Protein 4CL3 (pdb70)

Sequence (618 aa):
MRKKISIIGAGFVGSTTAHWWLAAKEELGDIVLLDIIVEEGVPQGKKALDLYEASPIEEGFDVRVTGTNNYADTANSDVIVVTSGAPRKPGMSREDLIIKVNADITRACCISQAAPLSPNAVIIMVNNPLLDAMTYLAAEVSGFPKERVIGQAGVLDAARYRTFIAMEAGVSVEDVQAMLMGGHGDEMVPLPRFSTISGIPVSEFIAPDRLAQIVERTRKGGGEIVNLLKTGSSAYYAPAAATAQMVEAVLKDKKRVMPVAAYLTGQYGLNDIYFGVPVILGAGGVEKILELPLNEEEMALLNASAKAVRATLDTLKSLMMRKKISIIGAGFVGSTTAHWLAAKELGDIVLLDIIVEGVPQGKALDLYEASPIEGFDVVRVTGTNNYADTANSDVIVVTSGAPRKPGMSREDLIKVNADITRACCISQAAPLSPNAVIIMVVNNPLDAMTYLAAEVSGFPKERVIGQAGVLDAARYRTFIIAMMEAGVSVEDVQQAMLMGGHGDEMVPLPRFSTISGIPVSEFIAPDRLAQIVERTRKGGGEIVNLLKTGSSAYYAPAAATAQMVEAVLKDKKRVMPVAAYLTGQYGLNDIYFGVPVILGAGGVEKILEELPLNEEEMALLNASAKAVRATLDTLKSL

Secondary structure (DSSP, 8-state):
---EEEEE--SHHHHHHHHHHHHTT-SEEEEE-SSSSHHHHHHHHHHHTHHHHT----EEEES-GGGGTT-SEEEE-----S--SS-HHHHHHHHHHHHHHHHHHHGGG-TTPEEEE--SSHHHHHHHHHHHH---GGGEEE--HHHHHHHHHHHHHHHHT--GGGEEE--EE-SGGGEE--GGGEEETTEEGGGTS-HHHHHHHHHHHHTHHHHHHHHHSSS---HHHHHHHHHHHHHHHTT--EEEEEEEEEESGGG-EEEEEEEEEEEETTEEEEE------HHHHHHHHHHHHHHHHHHHHHHT-/---EEEEE--SHHHHHHHHHHHHTT--EEEEE-SSSSHHHHHHHHHHHTHHHHT----EEEES-GGGGTT-SEEEE-------TT--HHHHHHHHHHHHHHHHHHHGGG-TTPEEEE-SSSHHHHHHHHHHHH---GGGEEE--HHHHHHHHHHHHHHHHT--GGGEEE--EE-SGGGEE--GGGEEETTEEGGGTS-HHHHHHHHHHHHTHHHHHHHHHSSS---HHHHHHHHHHHHHHHTT--EEEEEEEEEESGGG-EEEEEEEEEEEETTEEEEE------HHHHHHHHHHHHHHHHHHHHHHH-

Radius of gyration: 26.84 Å; Cα contacts (8 Å, |Δi|>4): 1350; chains: 2; bounding box: 63×77×60 Å

CATH classification: 3.40.50.720 (+1 more: 3.90.110.10)

Structure (mmCIF, N/CA/C/O backbone):
data_4CL3
#
_entry.id   4CL3
#
_cell.length_a   106.226
_cell.length_b   106.226
_cell.length_c   102.566
_cell.angle_alpha   90.00
_cell.angle_beta   90.00
_cell.angle_gamma   120.00
#
_symmetry.space_group_name_H-M   'P 31 2 1'
#
loop_
_entity.id
_entity.type
_entity.pdbx_description
1 polymer 'MALATE DEHYDROGENASE'
2 non-polymer 'CADMIUM ION'
3 non-polymer 'CHLORIDE ION'
4 non-polymer 'ACETATE ION'
5 non-polymer DI(HYDROXYETHYL)ETHER
6 water water
#
loop_
_atom_site.group_PDB
_atom_site.id
_atom_site.type_symbol
_atom_site.label_atom_id
_atom_site.label_alt_id
_atom_site.label_comp_id
_atom_site.label_asym_id
_atom_site.label_entity_id
_atom_site.label_seq_id
_atom_site.pdbx_PDB_ins_code
_atom_site.Cartn_x
_atom_site.Cartn_y
_atom_site.Cartn_z
_atom_site.occupancy
_atom_site.B_iso_or_equiv
_atom_site.auth_seq_id
_atom_site.auth_comp_id
_atom_site.auth_asym_id
_atom_site.auth_atom_id
_atom_site.pdbx_PDB_model_num
ATOM 1 N N . MET A 1 1 ? -30.399 40.834 -5.613 1.00 51.81 1 MET A N 1
ATOM 2 C CA . MET A 1 1 ? -30.777 40.055 -4.442 1.00 49.98 1 MET A CA 1
ATOM 3 C C . MET A 1 1 ? -29.728 40.133 -3.336 1.00 30.40 1 MET A C 1
ATOM 4 O O . MET A 1 1 ? -28.935 41.069 -3.303 1.00 40.28 1 MET A O 1
ATOM 9 N N . ARG A 1 2 ? -29.735 39.159 -2.425 1.00 28.11 2 ARG A N 1
ATOM 10 C CA . ARG A 1 2 ? -28.819 39.194 -1.286 1.00 19.47 2 ARG A CA 1
ATOM 11 C C . ARG A 1 2 ? -27.370 39.009 -1.729 1.00 22.07 2 ARG A C 1
ATOM 12 O O . ARG A 1 2 ? -27.088 38.358 -2.734 1.00 22.81 2 ARG A O 1
ATOM 20 N N . LYS A 1 3 ? -26.445 39.595 -0.975 1.00 19.03 3 LYS A N 1
ATOM 21 C CA . LYS A 1 3 ? -25.031 39.330 -1.173 1.00 18.17 3 LYS A CA 1
ATOM 22 C C . LYS A 1 3 ? -24.770 37.846 -0.980 1.00 18.80 3 LYS A C 1
ATOM 23 O O . LYS A 1 3 ? -25.495 37.178 -0.256 1.00 18.65 3 LYS A O 1
ATOM 29 N N . LYS A 1 4 ? -23.734 37.338 -1.637 1.00 22.88 4 LYS A N 1
ATOM 30 C CA . LYS A 1 4 ? -23.350 35.937 -1.503 1.00 17.99 4 LYS A CA 1
ATOM 31 C C . LYS A 1 4 ? -21.851 35.816 -1.190 1.00 19.49 4 LYS A C 1
ATOM 32 O O . LYS A 1 4 ? -20.997 36.388 -1.879 1.00 17.43 4 LYS A O 1
ATOM 38 N N . ILE A 1 5 ? -21.541 35.063 -0.139 1.00 17.84 5 ILE A N 1
ATOM 39 C CA . ILE A 1 5 ? -20.163 34.811 0.259 1.00 15.08 5 ILE A CA 1
ATOM 40 C C . ILE A 1 5 ? -19.883 33.319 0.314 1.00 15.05 5 ILE A C 1
ATOM 41 O O . ILE A 1 5 ? -20.589 32.565 0.998 1.00 17.19 5 ILE A O 1
ATOM 46 N N . SER A 1 6 ? -18.838 32.901 -0.396 1.00 16.11 6 SER A N 1
ATOM 47 C CA . SER A 1 6 ? -18.392 31.516 -0.359 1.00 16.71 6 SER A CA 1
ATOM 48 C C . SER A 1 6 ? -17.111 31.432 0.456 1.00 15.98 6 SER A C 1
ATOM 49 O O . SER A 1 6 ? -16.196 32.248 0.293 1.00 18.41 6 SER A O 1
ATOM 52 N N . ILE A 1 7 ? -17.070 30.463 1.366 1.00 16.50 7 ILE A N 1
ATOM 53 C CA . ILE A 1 7 ? -15.933 30.265 2.258 1.00 14.94 7 ILE A CA 1
ATOM 54 C C . ILE A 1 7 ? -15.421 28.862 1.990 1.00 16.99 7 ILE A C 1
ATOM 55 O O . ILE A 1 7 ? -16.142 27.886 2.199 1.00 16.55 7 ILE A O 1
ATOM 60 N N . ILE A 1 8 ? -14.188 28.775 1.484 1.00 19.15 8 ILE A N 1
ATOM 61 C CA . ILE A 1 8 ? -13.585 27.513 1.100 1.00 21.10 8 ILE A CA 1
ATOM 62 C C . ILE A 1 8 ? -12.703 27.004 2.225 1.00 20.47 8 ILE A C 1
ATOM 63 O O . ILE A 1 8 ? -11.718 27.655 2.611 1.00 21.87 8 ILE A O 1
ATOM 68 N N . GLY A 1 9 ? -13.043 25.824 2.743 1.00 18.07 9 GLY A N 1
ATOM 69 C CA . GLY A 1 9 ? -12.331 25.274 3.881 1.00 19.54 9 GLY A CA 1
ATOM 70 C C . GLY A 1 9 ? -13.191 25.415 5.116 1.00 28.73 9 GLY A C 1
ATOM 71 O O . GLY A 1 9 ? -13.314 26.508 5.684 1.00 22.53 9 GLY A O 1
ATOM 72 N N . ALA A 1 10 ? -13.801 24.307 5.530 1.00 26.78 10 ALA A N 1
ATOM 73 C CA . ALA A 1 10 ? -14.753 24.343 6.627 1.00 19.12 10 ALA A CA 1
ATOM 74 C C . ALA A 1 10 ? -14.128 23.995 7.975 1.00 22.73 10 ALA A C 1
ATOM 75 O O . ALA A 1 10 ? -14.760 23.373 8.818 1.00 28.88 10 ALA A O 1
ATOM 77 N N . GLY A 1 11 ? -12.884 24.411 8.182 1.00 18.78 11 GLY A N 1
ATOM 78 C CA . GLY A 1 11 ? -12.235 24.231 9.470 1.00 19.17 11 GLY A CA 1
ATOM 79 C C . GLY A 1 11 ? -12.656 25.323 10.441 1.00 20.38 11 GLY A C 1
ATOM 80 O O . GLY A 1 11 ? -13.641 26.022 10.210 1.00 21.76 11 GLY A O 1
ATOM 81 N N . PHE A 1 12 ? -11.899 25.474 11.523 1.00 22.64 12 PHE A N 1
ATOM 82 C CA . PHE A 1 12 ? -12.231 26.406 12.596 1.00 21.62 12 PHE A CA 1
ATOM 83 C C . PHE A 1 12 ? -12.330 27.839 12.066 1.00 19.21 12 PHE A C 1
ATOM 84 O O . PHE A 1 12 ? -13.244 28.570 12.415 1.00 20.44 12 PHE A O 1
ATOM 92 N N . VAL A 1 13 ? -11.388 28.229 11.210 1.00 20.51 13 VAL A N 1
ATOM 93 C CA . VAL A 1 13 ? -11.370 29.595 10.703 1.00 16.49 13 VAL A CA 1
ATOM 94 C C . VAL A 1 13 ? -12.533 29.854 9.755 1.00 19.95 13 VAL A C 1
ATOM 95 O O . VAL A 1 13 ? -13.275 30.820 9.932 1.00 15.85 13 VAL A O 1
ATOM 99 N N . GLY A 1 14 ? -12.727 28.959 8.790 1.00 19.89 14 GLY A N 1
ATOM 100 C CA . GLY A 1 14 ? -13.822 29.095 7.850 1.00 19.09 14 GLY A CA 1
ATOM 101 C C . GLY A 1 14 ? -15.182 29.110 8.531 1.00 21.75 14 GLY A C 1
ATOM 102 O O . GLY A 1 14 ? -16.003 29.986 8.262 1.00 21.51 14 GLY A O 1
ATOM 103 N N . SER A 1 15 ? -15.414 28.158 9.431 1.00 22.65 15 SER A N 1
ATOM 104 C CA . SER A 1 15 ? -16.713 28.052 10.096 1.00 20.05 15 SER A CA 1
ATOM 105 C C . SER A 1 15 ? -16.979 29.263 10.999 1.00 19.58 15 SER A C 1
ATOM 106 O O . SER A 1 15 ? -18.089 29.790 11.027 1.00 19.85 15 SER A O 1
ATOM 109 N N . THR A 1 16 ? -15.950 29.714 11.701 1.00 17.75 16 THR A N 1
ATOM 110 C CA . THR A 1 16 ? -16.090 30.871 12.589 1.00 19.78 16 THR A CA 1
ATOM 111 C C . THR A 1 16 ? -16.315 32.161 11.785 1.00 16.32 16 THR A C 1
ATOM 112 O O . THR A 1 16 ? -17.070 33.028 12.199 1.00 18.86 16 THR A O 1
ATOM 116 N N . THR A 1 17 ? -15.665 32.282 10.624 1.00 18.32 17 THR A N 1
ATOM 117 C CA . THR A 1 17 ? -15.924 33.413 9.741 1.00 17.35 17 THR A CA 1
ATOM 118 C C . THR A 1 17 ? -17.387 33.411 9.274 1.00 20.38 17 THR A C 1
ATOM 119 O O . THR A 1 17 ? -18.034 34.439 9.235 1.00 20.07 17 THR A O 1
ATOM 123 N N . ALA A 1 18 ? -17.891 32.238 8.904 1.00 16.24 18 ALA A N 1
ATOM 124 C CA . ALA A 1 18 ? -19.288 32.095 8.497 1.00 21.98 18 ALA A CA 1
ATOM 125 C C . ALA A 1 18 ? -20.226 32.564 9.591 1.00 25.14 18 ALA A C 1
ATOM 126 O O . ALA A 1 18 ? -21.210 33.280 9.327 1.00 23.35 18 ALA A O 1
ATOM 128 N N . HIS A 1 19 ? -19.905 32.177 10.822 1.00 28.49 19 HIS A N 1
ATOM 129 C CA . HIS A 1 19 ? -20.715 32.576 11.956 1.00 23.08 19 HIS A CA 1
ATOM 130 C C . HIS A 1 19 ? -20.800 34.085 12.000 1.00 29.81 19 HIS A C 1
ATOM 131 O O . HIS A 1 19 ? -21.885 34.654 12.154 1.00 26.79 19 HIS A O 1
ATOM 138 N N A TRP A 1 20 ? -19.663 34.757 11.854 0.75 27.24 20 TRP A N 1
ATOM 139 N N B TRP A 1 20 ? -19.652 34.731 11.832 0.25 26.36 20 TRP A N 1
ATOM 140 C CA A TRP A 1 20 ? -19.665 36.222 11.921 0.75 22.66 20 TRP A CA 1
ATOM 141 C CA B TRP A 1 20 ? -19.628 36.180 11.867 0.25 27.48 20 TRP A CA 1
ATOM 142 C C A TRP A 1 20 ? -20.461 36.931 10.845 0.75 30.34 20 TRP A C 1
ATOM 143 C C B TRP A 1 20 ? -20.554 36.810 10.855 0.25 26.43 20 TRP A C 1
ATOM 144 O O A TRP A 1 20 ? -21.180 37.890 11.134 0.75 26.76 20 TRP A O 1
ATOM 145 O O B TRP A 1 20 ? -21.474 37.555 11.194 0.25 36.56 20 TRP A O 1
ATOM 166 N N . LEU A 1 21 ? -20.289 36.495 9.602 1.00 19.10 21 LEU A N 1
ATOM 167 C CA . LEU A 1 21 ? -21.031 37.034 8.496 1.00 19.04 21 LEU A CA 1
ATOM 168 C C . LEU A 1 21 ? -22.528 36.807 8.665 1.00 24.78 21 LEU A C 1
ATOM 169 O O . LEU A 1 21 ? -23.334 37.712 8.437 1.00 22.63 21 LEU A O 1
ATOM 174 N N . ALA A 1 22 ? -22.909 35.602 9.083 1.00 27.12 22 ALA A N 1
ATOM 175 C CA . ALA A 1 22 ? -24.333 35.311 9.233 1.00 24.60 22 ALA A CA 1
ATOM 176 C C . ALA A 1 22 ? -24.991 36.114 10.348 1.00 24.29 22 ALA A C 1
ATOM 177 O O . ALA A 1 22 ? -26.072 36.655 10.149 1.00 23.18 22 ALA A O 1
ATOM 179 N N . ALA A 1 23 ? -24.339 36.187 11.509 1.00 24.79 23 ALA A N 1
ATOM 180 C CA . ALA A 1 23 ? -24.880 36.906 12.653 1.00 23.78 23 ALA A CA 1
ATOM 181 C C . ALA A 1 23 ? -25.186 38.341 12.256 1.00 37.86 23 ALA A C 1
ATOM 182 O O . ALA A 1 23 ? -26.216 38.897 12.634 1.00 33.19 23 ALA A O 1
ATOM 184 N N . LYS A 1 24 ? -24.293 38.921 11.466 1.00 19.96 24 LYS A N 1
ATOM 185 C CA . LYS A 1 24 ? -24.475 40.273 10.970 1.00 22.92 24 LYS A CA 1
ATOM 186 C C . LYS A 1 24 ? -25.381 40.380 9.742 1.00 22.75 24 LYS A C 1
ATOM 187 O O . LYS A 1 24 ? -25.601 41.480 9.243 1.00 21.38 24 LYS A O 1
ATOM 193 N N . GLU A 1 25 ? -25.916 39.245 9.282 1.00 21.33 25 GLU A N 1
ATOM 194 C CA A GLU A 1 25 ? -26.827 39.200 8.139 0.50 19.83 25 GLU A CA 1
ATOM 195 C CA B GLU A 1 25 ? -26.830 39.227 8.140 0.50 19.64 25 GLU A CA 1
ATOM 196 C C . GLU A 1 25 ? -26.209 39.828 6.884 1.00 21.10 25 GLU A C 1
ATOM 197 O O . GLU A 1 25 ? -26.895 40.473 6.092 1.00 22.73 25 GLU A O 1
ATOM 208 N N . LEU A 1 26 ? -24.906 39.609 6.707 1.00 16.37 26 LEU A N 1
ATOM 209 C CA . LEU A 1 26 ? -24.151 40.222 5.617 1.00 15.72 26 LEU A CA 1
ATOM 210 C C . LEU A 1 26 ? -24.414 39.609 4.239 1.00 20.00 26 LEU A C 1
ATOM 211 O O . LEU A 1 26 ? -24.183 40.252 3.218 1.00 19.17 26 LEU A O 1
ATOM 216 N N . GLY A 1 27 ? -24.893 38.371 4.205 1.00 19.71 27 GLY A N 1
ATOM 217 C CA . GLY A 1 27 ? -25.302 37.780 2.941 1.00 18.27 27 GLY A CA 1
ATOM 218 C C . GLY A 1 27 ? -25.528 36.291 3.099 1.00 18.38 27 GLY A C 1
ATOM 219 O O . GLY A 1 27 ? -25.316 35.747 4.178 1.00 17.65 27 GLY A O 1
ATOM 220 N N . ASP A 1 28 ? -25.970 35.642 2.027 1.00 15.69 28 ASP A N 1
ATOM 221 C CA . ASP A 1 28 ? -26.095 34.189 1.996 1.00 15.71 28 ASP A CA 1
ATOM 222 C C . ASP A 1 28 ? -24.678 33.611 2.010 1.00 16.26 28 ASP A C 1
ATOM 223 O O . ASP A 1 28 ? -23.767 34.161 1.390 1.00 18.53 28 ASP A O 1
ATOM 228 N N . ILE A 1 29 ? -24.489 32.526 2.748 1.00 16.12 29 ILE A N 1
ATOM 229 C CA . ILE A 1 29 ? -23.158 31.960 2.973 1.00 15.01 29 ILE A CA 1
ATOM 230 C C . ILE A 1 29 ? -23.068 30.528 2.464 1.00 18.27 29 ILE A C 1
ATOM 231 O O . ILE A 1 29 ? -23.929 29.705 2.788 1.00 19.07 29 ILE A O 1
ATOM 236 N N . VAL A 1 30 ? -22.048 30.242 1.644 1.00 15.33 30 VAL A N 1
ATOM 237 C CA . VAL A 1 30 ? -21.779 28.883 1.168 1.00 15.67 30 VAL A CA 1
ATOM 238 C C . VAL A 1 30 ? -20.458 28.434 1.769 1.00 18.14 30 VAL A C 1
ATOM 239 O O . VAL A 1 30 ? -19.420 29.081 1.585 1.00 20.32 30 VAL A O 1
ATOM 243 N N . LEU A 1 31 ? -20.517 27.345 2.526 1.00 20.20 31 LEU A N 1
ATOM 244 C CA . LEU A 1 31 ? -19.336 26.769 3.156 1.00 21.29 31 LEU A CA 1
ATOM 245 C C . LEU A 1 31 ? -18.962 25.496 2.404 1.00 16.18 31 LEU A C 1
ATOM 246 O O . LEU A 1 31 ? -19.717 24.523 2.397 1.00 19.06 31 LEU A O 1
ATOM 251 N N . LEU A 1 32 ? -17.799 25.510 1.770 1.00 17.15 32 LEU A N 1
ATOM 252 C CA . LEU A 1 32 ? -17.374 24.378 0.942 1.00 29.51 32 LEU A CA 1
ATOM 253 C C . LEU A 1 32 ? -16.162 23.691 1.539 1.00 21.08 32 LEU A C 1
ATOM 254 O O . LEU A 1 32 ? -15.254 24.360 2.018 1.00 21.84 32 LEU A O 1
ATOM 259 N N . ASP A 1 33 ? -16.144 22.356 1.502 1.00 18.03 33 ASP A N 1
ATOM 260 C CA . ASP A 1 33 ? -14.950 21.599 1.886 1.00 18.05 33 ASP A CA 1
ATOM 261 C C . ASP A 1 33 ? -14.904 20.319 1.063 1.00 21.26 33 ASP A C 1
ATOM 262 O O . ASP A 1 33 ? -15.936 19.883 0.532 1.00 24.39 33 ASP A O 1
ATOM 267 N N . ILE A 1 34 ? -13.735 19.724 0.943 1.00 20.96 34 ILE A N 1
ATOM 268 C CA A ILE A 1 34 ? -13.607 18.455 0.239 0.50 20.66 34 ILE A CA 1
ATOM 269 C CA B ILE A 1 34 ? -13.568 18.442 0.256 0.50 22.01 34 ILE A CA 1
ATOM 270 C C . ILE A 1 34 ? -14.219 17.292 1.012 1.00 29.81 34 ILE A C 1
ATOM 271 O O . ILE A 1 34 ? -14.727 16.352 0.403 1.00 31.54 34 ILE A O 1
ATOM 280 N N . VAL A 1 35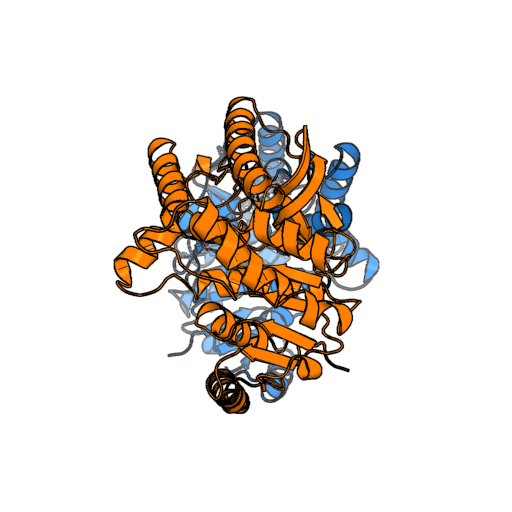 ? -14.193 17.356 2.344 1.00 24.74 35 VAL A N 1
ATOM 281 C CA . VAL A 1 35 ? -14.656 16.255 3.176 1.00 26.76 35 VAL A CA 1
ATOM 282 C C . VAL A 1 35 ? -16.172 16.284 3.204 1.00 31.51 35 VAL A C 1
ATOM 283 O O . VAL A 1 35 ? -16.772 17.318 3.508 1.00 24.32 35 VAL A O 1
ATOM 287 N N . GLU A 1 36 ? -16.786 15.165 2.838 1.00 24.26 36 GLU A N 1
ATOM 288 C CA A GLU A 1 36 ? -18.230 15.104 2.819 0.50 22.90 36 GLU A CA 1
ATOM 289 C CA B GLU A 1 36 ? -18.240 15.033 2.830 0.50 27.31 36 GLU A CA 1
ATOM 290 C C . GLU A 1 36 ? -18.742 15.151 4.261 1.00 30.96 36 GLU A C 1
ATOM 291 O O . GLU A 1 36 ? -18.090 14.659 5.186 1.00 30.34 36 GLU A O 1
ATOM 302 N N . GLY A 1 37 ? -19.893 15.787 4.452 1.00 25.81 37 GLY A N 1
ATOM 303 C CA . GLY A 1 37 ? -20.525 15.817 5.763 1.00 21.50 37 GLY A CA 1
ATOM 304 C C . GLY A 1 37 ? -20.148 16.956 6.694 1.00 24.65 37 GLY A C 1
ATOM 305 O O . GLY A 1 37 ? -21.020 17.572 7.325 1.00 22.09 37 GLY A O 1
ATOM 306 N N . VAL A 1 38 ? -18.853 17.249 6.780 1.00 23.53 38 VAL A N 1
ATOM 307 C CA . VAL A 1 38 ? -18.368 18.272 7.702 1.00 24.22 38 VAL A CA 1
ATOM 308 C C . VAL A 1 38 ? -18.922 19.688 7.419 1.00 25.54 38 VAL A C 1
ATOM 309 O O . VAL A 1 38 ? -19.468 20.328 8.325 1.00 21.10 38 VAL A O 1
ATOM 313 N N . PRO A 1 39 ? -18.796 20.190 6.171 1.00 18.19 39 PRO A N 1
ATOM 314 C CA . PRO A 1 39 ? -19.370 21.523 5.936 1.00 17.48 39 PRO A CA 1
ATOM 315 C C . PRO A 1 39 ? -20.890 21.529 6.045 1.00 17.60 39 PRO A C 1
ATOM 316 O O . PRO A 1 39 ? -21.459 22.535 6.482 1.00 20.74 39 PRO A O 1
ATOM 320 N N . GLN A 1 40 ? -21.529 20.447 5.617 1.00 19.10 40 GLN A N 1
ATOM 321 C CA . GLN A 1 40 ? -22.997 20.362 5.720 1.00 20.60 40 GLN A CA 1
ATOM 322 C C . GLN A 1 40 ? -23.413 20.449 7.201 1.00 22.18 40 GLN A C 1
ATOM 323 O O . GLN A 1 40 ? -24.391 21.117 7.552 1.00 20.39 40 GLN A O 1
ATOM 329 N N . GLY A 1 41 ? -22.649 19.775 8.051 1.00 23.75 41 GLY A N 1
ATOM 330 C CA . GLY A 1 41 ? -22.935 19.696 9.467 1.00 18.20 41 GLY A CA 1
ATOM 331 C C . GLY A 1 41 ? -22.755 21.025 10.161 1.00 21.90 41 GLY A C 1
ATOM 332 O O . GLY A 1 41 ? -23.630 21.470 10.891 1.00 19.19 41 GLY A O 1
ATOM 333 N N . LYS A 1 42 ? -21.610 21.665 9.927 1.00 19.30 42 LYS A N 1
ATOM 334 C CA A LYS A 1 42 ? -21.337 22.974 10.505 0.50 19.80 42 LYS A CA 1
ATOM 335 C CA B LYS A 1 42 ? -21.347 22.967 10.520 0.50 18.79 42 LYS A CA 1
ATOM 336 C C . LYS A 1 42 ? -22.325 24.048 10.034 1.00 17.67 42 LYS A C 1
ATOM 337 O O . LYS A 1 42 ? -22.819 24.839 10.831 1.00 19.85 42 LYS A O 1
ATOM 348 N N . ALA A 1 43 ? -22.609 24.073 8.737 1.00 19.76 43 ALA A N 1
ATOM 349 C CA . ALA A 1 43 ? -23.610 24.998 8.169 1.00 20.52 43 ALA A CA 1
ATOM 350 C C . ALA A 1 43 ? -24.993 24.826 8.786 1.00 17.54 43 ALA A C 1
ATOM 351 O O . ALA A 1 43 ? -25.673 25.812 9.086 1.00 18.42 43 ALA A O 1
ATOM 353 N N . LEU A 1 44 ? -25.427 23.580 8.977 1.00 16.47 44 LEU A N 1
ATOM 354 C CA . LEU A 1 44 ? -26.765 23.373 9.505 1.00 16.61 44 LEU A CA 1
ATOM 355 C C . LEU A 1 44 ? -26.841 23.774 10.969 1.00 16.40 44 LEU A C 1
ATOM 356 O O . LEU A 1 44 ? -27.838 24.334 11.409 1.00 16.73 44 LEU A O 1
ATOM 361 N N . ASP A 1 45 ? -25.771 23.492 11.704 1.00 16.46 45 ASP A N 1
ATOM 362 C CA . ASP A 1 45 ? -25.671 23.854 13.113 1.00 16.86 45 ASP A CA 1
ATOM 363 C C . ASP A 1 45 ? -25.806 25.384 13.210 1.00 19.28 45 ASP A C 1
ATOM 364 O O . ASP A 1 45 ? -26.664 25.900 13.952 1.00 15.85 45 ASP A O 1
ATOM 369 N N . LEU A 1 46 ? -24.995 26.101 12.423 1.00 15.66 46 LEU A N 1
ATOM 370 C CA . LEU A 1 46 ? -25.044 27.567 12.415 1.00 15.32 46 LEU A CA 1
ATOM 371 C C . LEU A 1 46 ? -26.432 28.085 12.036 1.00 16.47 46 LEU A C 1
ATOM 372 O O . LEU A 1 46 ? -26.948 29.036 12.648 1.00 17.66 46 LEU A O 1
ATOM 377 N N . TYR A 1 47 ? -27.040 27.455 11.034 1.00 17.44 47 TYR A N 1
ATOM 378 C CA . TYR A 1 47 ? -28.355 27.866 10.556 1.00 20.62 47 TYR A CA 1
ATOM 379 C C . TYR A 1 47 ? -29.408 27.708 11.653 1.00 15.53 47 TYR A C 1
ATOM 380 O O . TYR A 1 47 ? -30.304 28.544 11.802 1.00 16.60 47 TYR A O 1
ATOM 389 N N . GLU A 1 48 ? -29.274 26.645 12.442 1.00 16.66 48 GLU A N 1
ATOM 390 C CA . GLU A 1 48 ? -30.250 26.356 13.495 1.00 15.92 48 GLU A CA 1
ATOM 391 C C . GLU A 1 48 ? -30.181 27.332 14.658 1.00 15.76 48 GLU A C 1
ATOM 392 O O . GLU A 1 48 ? -31.096 27.398 15.474 1.00 16.25 48 GLU A O 1
ATOM 398 N N . ALA A 1 49 ? -29.105 28.110 14.722 1.00 15.56 49 ALA A N 1
ATOM 399 C CA . ALA A 1 49 ? -28.985 29.185 15.684 1.00 17.83 49 ALA A CA 1
ATOM 400 C C . ALA A 1 49 ? -29.761 30.440 15.248 1.00 19.57 49 ALA A C 1
ATOM 401 O O . ALA A 1 49 ? -29.932 31.370 16.030 1.00 17.99 49 ALA A O 1
ATOM 403 N N . SER A 1 50 ? -30.186 30.487 13.987 1.00 18.70 50 SER A N 1
ATOM 404 C CA . SER A 1 50 ? -30.757 31.727 13.448 1.00 15.32 50 SER A CA 1
ATOM 405 C C . SER A 1 50 ? -32.010 32.308 14.140 1.00 15.53 50 SER A C 1
ATOM 406 O O . SER A 1 50 ? -32.143 33.535 14.232 1.00 19.65 50 SER A O 1
ATOM 409 N N . PRO A 1 51 ? -32.923 31.457 14.635 1.00 16.59 51 PRO A N 1
ATOM 410 C CA . PRO A 1 51 ? -34.096 32.060 15.293 1.00 15.91 51 PRO A CA 1
ATOM 411 C C . PRO A 1 51 ? -33.728 32.649 16.649 1.00 22.85 51 PRO A C 1
ATOM 412 O O . PRO A 1 51 ? -34.421 33.536 17.146 1.00 24.74 51 PRO A O 1
ATOM 416 N N . ILE A 1 52 ? -32.635 32.174 17.240 1.00 19.61 52 ILE A N 1
ATOM 417 C CA . ILE A 1 52 ? -32.154 32.765 18.495 1.00 23.55 52 ILE A CA 1
ATOM 418 C C . ILE A 1 52 ? -31.430 34.091 18.226 1.00 16.14 52 ILE A C 1
ATOM 419 O O . ILE A 1 52 ? -31.610 35.112 18.937 1.00 17.02 52 ILE A O 1
ATOM 424 N N . GLU A 1 53 ? -30.609 34.093 17.190 1.00 16.79 53 GLU A N 1
ATOM 425 C CA A GLU A 1 53 ? -29.748 35.236 16.897 0.25 18.89 53 GLU A CA 1
ATOM 426 C CA B GLU A 1 53 ? -29.768 35.246 16.936 0.75 18.64 53 GLU A CA 1
ATOM 427 C C . GLU A 1 53 ? -30.416 36.285 16.031 1.00 27.12 53 GLU A C 1
ATOM 428 O O . GLU A 1 53 ? -29.932 37.419 15.924 1.00 24.22 53 GLU A O 1
ATOM 439 N N . GLY A 1 54 ? -31.513 35.899 15.397 1.00 17.40 54 GLY A N 1
ATOM 440 C CA . GLY A 1 54 ? -32.316 36.842 14.640 1.00 22.82 54 GLY A CA 1
ATOM 441 C C . GLY A 1 54 ? -31.825 37.192 13.252 1.00 22.46 54 GLY A C 1
ATOM 442 O O . GLY A 1 54 ? -32.124 38.276 12.742 1.00 28.34 54 GLY A O 1
ATOM 443 N N . PHE A 1 55 ? -31.095 36.293 12.615 1.00 18.44 55 PHE A N 1
ATOM 444 C CA . PHE A 1 55 ? -30.631 36.581 11.253 1.00 16.79 55 PHE A CA 1
ATOM 445 C C . PHE A 1 55 ? -31.349 35.764 10.167 1.00 17.75 55 PHE A C 1
ATOM 446 O O . PHE A 1 55 ? -31.590 34.567 10.331 1.00 18.03 55 PHE A O 1
ATOM 454 N N . ASP A 1 56 ? -31.650 36.417 9.046 1.00 16.08 56 ASP A N 1
ATOM 455 C CA . ASP A 1 56 ? -32.243 35.765 7.866 1.00 16.11 56 ASP A CA 1
ATOM 456 C C . ASP A 1 56 ? -31.269 35.751 6.676 1.00 20.91 56 ASP A C 1
ATOM 457 O O . ASP A 1 56 ? -31.291 36.646 5.823 1.00 21.72 56 ASP A O 1
ATOM 462 N N . VAL A 1 57 ? -30.396 34.756 6.645 1.00 19.03 57 VAL A N 1
ATOM 463 C CA . VAL A 1 57 ? -29.590 34.470 5.458 1.00 20.88 57 VAL A CA 1
ATOM 464 C C . VAL A 1 57 ? -29.539 32.964 5.298 1.00 26.22 57 VAL A C 1
ATOM 465 O O . VAL A 1 57 ? -29.692 32.229 6.277 1.00 27.13 57 VAL A O 1
ATOM 469 N N . ARG A 1 58 ? -29.343 32.507 4.066 1.00 22.77 58 ARG A N 1
ATOM 470 C CA . ARG A 1 58 ? -29.164 31.080 3.797 1.00 23.00 58 ARG A CA 1
ATOM 471 C C . ARG A 1 58 ? -27.742 30.688 4.199 1.00 16.64 58 ARG A C 1
ATOM 472 O O . ARG A 1 58 ? -26.816 31.468 4.007 1.00 21.03 58 ARG A O 1
ATOM 480 N N . VAL A 1 59 ? -27.578 29.510 4.794 1.00 19.17 59 VAL A N 1
ATOM 481 C CA . VAL A 1 59 ? -26.243 29.014 5.185 1.00 17.33 59 VAL A CA 1
ATOM 482 C C . VAL A 1 59 ? -26.125 27.583 4.671 1.00 27.18 59 VAL A C 1
ATOM 483 O O . VAL A 1 59 ? -26.703 26.657 5.250 1.00 30.83 59 VAL A O 1
ATOM 487 N N . THR A 1 60 ? -25.425 27.426 3.550 1.00 25.52 60 THR A N 1
ATOM 488 C CA . THR A 1 60 ? -25.381 26.164 2.818 1.00 20.05 60 THR A CA 1
ATOM 489 C C . THR A 1 60 ? -24.011 25.518 2.980 1.00 19.79 60 THR A C 1
ATOM 490 O O . THR A 1 60 ? -22.988 26.178 2.796 1.00 23.36 60 THR A O 1
ATOM 494 N N . GLY A 1 61 ? -23.991 24.235 3.323 1.00 20.97 61 GLY A N 1
ATOM 495 C CA . GLY A 1 61 ? -22.744 23.476 3.309 1.00 22.19 61 GLY A CA 1
ATOM 496 C C . GLY A 1 61 ? -22.682 22.600 2.077 1.00 18.04 61 GLY A C 1
ATOM 497 O O . GLY A 1 61 ? -23.701 22.025 1.666 1.00 20.78 61 GLY A O 1
ATOM 498 N N . THR A 1 62 ? -21.495 22.477 1.480 1.00 18.65 62 THR A N 1
ATOM 499 C CA . THR A 1 62 ? -21.398 21.785 0.203 1.00 18.51 62 THR A CA 1
ATOM 500 C C . THR A 1 62 ? -20.020 21.200 -0.095 1.00 18.77 62 THR A C 1
ATOM 501 O O . THR A 1 62 ? -19.007 21.663 0.420 1.00 19.32 62 THR A O 1
ATOM 505 N N . ASN A 1 63 ? -20.008 20.192 -0.967 1.00 19.63 63 ASN A N 1
ATOM 506 C CA . ASN A 1 63 ? -18.777 19.669 -1.544 1.00 23.63 63 ASN A CA 1
ATOM 507 C C . ASN A 1 63 ? -18.663 20.049 -3.018 1.00 24.01 63 ASN A C 1
ATOM 508 O O . ASN A 1 63 ? -17.722 19.644 -3.695 1.00 25.05 63 ASN A O 1
ATOM 513 N N . ASN A 1 64 ? -19.635 20.805 -3.521 1.00 21.63 64 ASN A N 1
ATOM 514 C CA . ASN A 1 64 ? -19.718 21.060 -4.961 1.00 25.78 64 ASN A CA 1
ATOM 515 C C . ASN A 1 64 ? -19.446 22.537 -5.257 1.00 23.21 64 ASN A C 1
ATOM 516 O O . ASN A 1 64 ? -20.200 23.414 -4.831 1.00 20.80 64 ASN A O 1
ATOM 521 N N . TYR A 1 65 ? -18.390 22.805 -6.017 1.00 22.24 65 TYR A N 1
ATOM 522 C CA . TYR A 1 65 ? -18.059 24.183 -6.393 1.00 23.42 65 TYR A CA 1
ATOM 523 C C . TYR A 1 65 ? -19.178 24.916 -7.124 1.00 22.00 65 TYR A C 1
ATOM 524 O O . TYR A 1 65 ? -19.240 26.137 -7.078 1.00 20.35 65 TYR A O 1
ATOM 533 N N . ALA A 1 66 ? -20.064 24.168 -7.781 1.00 20.42 66 ALA A N 1
ATOM 534 C CA . ALA A 1 66 ? -21.199 24.760 -8.484 1.00 22.59 66 ALA A CA 1
ATOM 535 C C . ALA A 1 66 ? -22.076 25.605 -7.547 1.00 20.68 66 ALA A C 1
ATOM 536 O O . ALA A 1 66 ? -22.679 26.604 -7.964 1.00 20.18 66 ALA A O 1
ATOM 538 N N . ASP A 1 67 ? -22.107 25.237 -6.271 1.00 20.78 67 ASP A N 1
ATOM 539 C CA . ASP A 1 67 ? -22.912 25.974 -5.296 1.00 20.00 67 ASP A CA 1
ATOM 540 C C . ASP A 1 67 ? -22.322 27.354 -4.938 1.00 25.34 67 ASP A C 1
ATOM 541 O O . ASP A 1 67 ? -23.005 28.185 -4.321 1.00 26.29 67 ASP A O 1
ATOM 546 N N . THR A 1 68 ? -21.071 27.595 -5.336 1.00 18.67 68 THR A N 1
ATOM 547 C CA . THR A 1 68 ? -20.398 28.864 -5.040 1.00 17.46 68 THR A CA 1
ATOM 548 C C . THR A 1 68 ? -20.592 29.903 -6.155 1.00 21.72 68 THR A C 1
ATOM 549 O O . THR A 1 68 ? -20.059 31.018 -6.070 1.00 18.13 68 THR A O 1
ATOM 553 N N . ALA A 1 69 ? -21.332 29.551 -7.207 1.00 20.53 69 ALA A N 1
ATOM 554 C CA . ALA A 1 69 ? -21.393 30.421 -8.388 1.00 21.30 69 ALA A CA 1
ATOM 555 C C . ALA A 1 69 ? -21.901 31.831 -8.068 1.00 21.66 69 ALA A C 1
ATOM 556 O O . ALA A 1 69 ? -22.781 31.999 -7.227 1.00 20.32 69 ALA A O 1
ATOM 558 N N . ASN A 1 70 ? -21.348 32.828 -8.756 1.00 21.57 70 ASN A N 1
ATOM 559 C CA . ASN A 1 70 ? -21.802 34.214 -8.628 1.00 21.76 70 ASN A CA 1
ATOM 560 C C . ASN A 1 70 ? -21.698 34.768 -7.211 1.00 18.08 70 ASN A C 1
ATOM 561 O O . ASN A 1 70 ? -22.586 35.478 -6.759 1.00 20.51 70 ASN A O 1
ATOM 566 N N . SER A 1 71 ? -20.630 34.424 -6.507 1.00 22.91 71 SER A N 1
ATOM 567 C CA . SER A 1 71 ? -20.394 34.986 -5.184 1.00 19.25 71 SER A CA 1
ATOM 568 C C . SER A 1 71 ? -19.797 36.391 -5.323 1.00 19.31 71 SER A C 1
ATOM 569 O O . SER A 1 71 ? -19.100 36.691 -6.302 1.00 17.79 71 SER A O 1
ATOM 572 N N . ASP A 1 72 ? -20.111 37.244 -4.347 1.00 17.85 72 ASP A N 1
ATOM 573 C CA . ASP A 1 72 ? -19.548 38.582 -4.272 1.00 16.48 72 ASP A CA 1
ATOM 574 C C . ASP A 1 72 ? -18.152 38.573 -3.649 1.00 18.83 72 ASP A C 1
ATOM 575 O O . ASP A 1 72 ? -17.310 39.411 -3.978 1.00 18.29 72 ASP A O 1
ATOM 580 N N . VAL A 1 73 ? -17.905 37.625 -2.743 1.00 17.13 73 VAL A N 1
ATOM 581 C CA . VAL A 1 73 ? -16.601 37.483 -2.095 1.00 17.57 73 VAL A CA 1
ATOM 582 C C . VAL A 1 73 ? -16.317 35.988 -1.971 1.00 18.69 73 VAL A C 1
ATOM 583 O O . VAL A 1 73 ? -17.212 35.229 -1.634 1.00 20.63 73 VAL A O 1
ATOM 587 N N . ILE A 1 74 ? -15.081 35.580 -2.251 1.00 15.20 74 ILE A N 1
ATOM 588 C CA . ILE A 1 74 ? -14.620 34.216 -1.984 1.00 18.12 74 ILE A CA 1
ATOM 589 C C . ILE A 1 74 ? -13.550 34.306 -0.903 1.00 20.20 74 ILE A C 1
ATOM 590 O O . ILE A 1 74 ? -12.572 35.019 -1.069 1.00 20.53 74 ILE A O 1
ATOM 595 N N . VAL A 1 75 ? -13.738 33.582 0.195 1.00 14.97 75 VAL A N 1
ATOM 596 C CA . VAL A 1 75 ? -12.740 33.487 1.254 1.00 17.94 75 VAL A CA 1
ATOM 597 C C . VAL A 1 75 ? -12.110 32.105 1.197 1.00 14.98 75 VAL A C 1
ATOM 598 O O . VAL A 1 75 ? -12.825 31.114 1.159 1.00 16.81 75 VAL A O 1
ATOM 602 N N . VAL A 1 76 ? -10.784 32.029 1.197 1.00 15.13 76 VAL A N 1
ATOM 603 C CA . VAL A 1 76 ? -10.107 30.732 1.155 1.00 15.49 76 VAL A CA 1
ATOM 604 C C . VAL A 1 76 ? -9.332 30.495 2.440 1.00 22.60 76 VAL A C 1
ATOM 605 O O . VAL A 1 76 ? -8.365 31.201 2.722 1.00 18.19 76 VAL A O 1
ATOM 609 N N . THR A 1 77 ? -9.733 29.483 3.211 1.00 18.23 77 THR A N 1
ATOM 610 C CA . THR A 1 77 ? -9.044 29.209 4.471 1.00 15.99 77 THR A CA 1
ATOM 611 C C . THR A 1 77 ? -8.274 27.895 4.404 1.00 22.54 77 THR A C 1
ATOM 612 O O . THR A 1 77 ? -7.482 27.589 5.292 1.00 32.78 77 THR A O 1
ATOM 616 N N . SER A 1 78 ? -8.493 27.147 3.332 1.00 23.13 78 SER A N 1
ATOM 617 C CA . SER A 1 78 ? -7.918 25.818 3.177 1.00 25.43 78 SER A CA 1
ATOM 618 C C . SER A 1 78 ? -6.390 25.891 3.144 1.00 42.55 78 SER A C 1
ATOM 619 O O . SER A 1 78 ? -5.802 26.592 2.303 1.00 35.78 78 SER A O 1
ATOM 622 N N . GLY A 1 79 ? -5.745 25.175 4.054 1.00 62.71 79 GLY A N 1
ATOM 623 C CA . GLY A 1 79 ? -4.297 25.210 4.128 1.00 61.89 79 GLY A CA 1
ATOM 624 C C . GLY A 1 79 ? -3.725 24.215 5.113 1.00 68.13 79 GLY A C 1
ATOM 625 O O . GLY A 1 79 ? -4.324 23.949 6.155 1.00 87.42 79 GLY A O 1
ATOM 626 N N . ALA A 1 80 ? -2.565 23.665 4.766 1.00 56.98 80 ALA A N 1
ATOM 627 C CA . ALA A 1 80 ? -1.836 22.727 5.616 1.00 71.13 80 ALA A CA 1
ATOM 628 C C . ALA A 1 80 ? -1.447 23.389 6.930 1.00 71.59 80 ALA A C 1
ATOM 629 O O . ALA A 1 80 ? -0.965 24.522 6.940 1.00 59.90 80 ALA A O 1
ATOM 631 N N . PRO A 1 81 ? -1.630 22.661 8.042 1.00 89.21 81 PRO A N 1
ATOM 632 C CA . PRO A 1 81 ? -1.720 23.236 9.387 1.00 92.90 81 PRO A CA 1
ATOM 633 C C . PRO A 1 81 ? -0.403 23.555 10.094 1.00 93.03 81 PRO A C 1
ATOM 634 O O . PRO A 1 81 ? 0.691 23.300 9.588 1.00 92.89 81 PRO A O 1
ATOM 638 N N . ARG A 1 82 ? -0.561 24.148 11.277 1.00 100.24 82 ARG A N 1
ATOM 639 C CA . ARG A 1 82 ? 0.430 24.191 12.368 1.00 105.25 82 ARG A CA 1
ATOM 640 C C . ARG A 1 82 ? 1.904 24.563 12.126 1.00 100.52 82 ARG A C 1
ATOM 641 O O . ARG A 1 82 ? 2.657 24.647 13.102 1.00 105.80 82 ARG A O 1
ATOM 649 N N . LYS A 1 83 ? 2.307 24.817 10.880 1.00 89.39 83 LYS A N 1
ATOM 650 C CA . LYS A 1 83 ? 3.729 24.781 10.528 1.00 91.10 83 LYS A CA 1
ATOM 651 C C . LYS A 1 83 ? 4.167 23.390 10.984 1.00 92.81 83 LYS A C 1
ATOM 652 O O . LYS A 1 83 ? 4.794 23.230 12.033 1.00 103.56 83 LYS A O 1
ATOM 658 N N . PRO A 1 84 ? 3.818 22.373 10.181 1.00 92.90 84 PRO A N 1
ATOM 659 C CA . PRO A 1 84 ? 3.584 20.980 10.591 1.00 96.01 84 PRO A CA 1
ATOM 660 C C . PRO A 1 84 ? 4.789 20.139 11.011 1.00 100.34 84 PRO A C 1
ATOM 661 O O . PRO A 1 84 ? 4.587 19.019 11.483 1.00 109.97 84 PRO A O 1
ATOM 665 N N . GLY A 1 85 ? 6.003 20.651 10.857 1.00 97.28 85 GLY A N 1
ATOM 666 C CA . GLY A 1 85 ? 7.183 19.867 11.173 1.00 98.50 85 GLY A CA 1
ATOM 667 C C . GLY A 1 85 ? 7.917 19.447 9.914 1.00 97.15 85 GLY A C 1
ATOM 668 O O . GLY A 1 85 ? 8.970 18.809 9.971 1.00 98.56 85 GLY A O 1
ATOM 669 N N . MET A 1 86 ? 7.345 19.799 8.767 1.00 101.49 86 MET A N 1
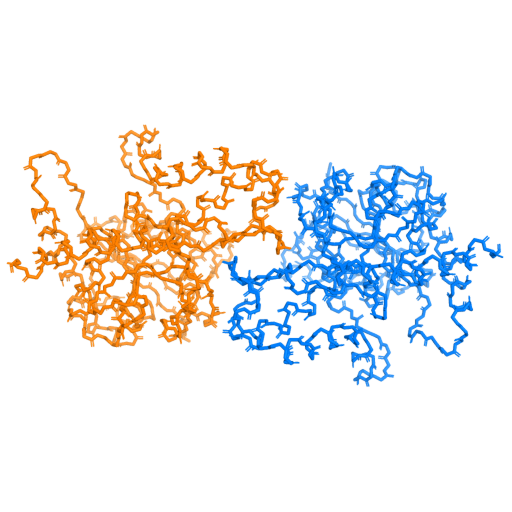ATOM 670 C CA . MET A 1 86 ? 8.012 19.610 7.488 1.00 93.50 86 MET A CA 1
ATOM 671 C C . MET A 1 86 ? 8.939 20.794 7.246 1.00 90.82 86 MET A C 1
ATOM 672 O O . MET A 1 86 ? 9.024 21.701 8.075 1.00 94.37 86 MET A O 1
ATOM 677 N N . SER A 1 87 ? 9.635 20.791 6.114 1.00 77.01 87 SER A N 1
ATOM 678 C CA . SER A 1 87 ? 10.469 21.930 5.755 1.00 72.72 87 SER A CA 1
ATOM 679 C C . SER A 1 87 ? 9.578 23.121 5.439 1.00 73.52 87 SER A C 1
ATOM 680 O O . SER A 1 87 ? 8.368 22.969 5.266 1.00 59.10 87 SER A O 1
ATOM 683 N N . ARG A 1 88 ? 10.176 24.306 5.369 1.00 78.52 88 ARG A N 1
ATOM 684 C CA . ARG A 1 88 ? 9.449 25.491 4.943 1.00 69.14 88 ARG A CA 1
ATOM 685 C C . ARG A 1 88 ? 8.951 25.228 3.530 1.00 68.25 88 ARG A C 1
ATOM 686 O O . ARG A 1 88 ? 7.800 25.510 3.203 1.00 62.89 88 ARG A O 1
ATOM 694 N N . GLU A 1 89 ? 9.822 24.650 2.710 1.00 59.39 89 GLU A N 1
ATOM 695 C CA . GLU A 1 89 ? 9.506 24.367 1.317 1.00 63.87 89 GLU A CA 1
ATOM 696 C C . GLU A 1 89 ? 8.354 23.375 1.134 1.00 67.63 89 GLU A C 1
ATOM 697 O O . GLU A 1 89 ? 7.499 23.565 0.265 1.00 54.51 89 GLU A O 1
ATOM 703 N N . ASP A 1 90 ? 8.344 22.317 1.942 1.00 55.96 90 ASP A N 1
ATOM 704 C CA . ASP A 1 90 ? 7.252 21.347 1.927 1.00 61.79 90 ASP A CA 1
ATOM 705 C C . ASP A 1 90 ? 5.910 22.026 2.164 1.00 55.59 90 ASP A C 1
ATOM 706 O O . ASP A 1 90 ? 4.918 21.706 1.510 1.00 63.85 90 ASP A O 1
ATOM 711 N N . LEU A 1 91 ? 5.888 22.955 3.113 1.00 55.56 91 LEU A N 1
ATOM 712 C CA . LEU A 1 91 ? 4.664 23.663 3.462 1.00 55.85 91 LEU A CA 1
ATOM 713 C C . LEU A 1 91 ? 4.121 24.432 2.271 1.00 53.62 91 LEU A C 1
ATOM 714 O O . LEU A 1 91 ? 2.917 24.457 2.039 1.00 53.07 91 LEU A O 1
ATOM 719 N N . ILE A 1 92 ? 5.005 25.057 1.505 1.00 52.74 92 ILE A N 1
ATOM 720 C CA A ILE A 1 92 ? 4.612 25.857 0.346 0.50 51.99 92 ILE A CA 1
ATOM 721 C CA B ILE A 1 92 ? 4.507 25.851 0.400 0.50 52.07 92 ILE A CA 1
ATOM 722 C C . ILE A 1 92 ? 4.044 24.982 -0.767 1.00 51.36 92 ILE A C 1
ATOM 723 O O . ILE A 1 92 ? 3.041 25.310 -1.398 1.00 49.67 92 ILE A O 1
ATOM 732 N N . LYS A 1 93 ? 4.725 23.865 -1.021 1.00 35.52 93 LYS A N 1
ATOM 733 C CA . LYS A 1 93 ? 4.275 22.938 -2.053 1.00 31.91 93 LYS A CA 1
ATOM 734 C C . LYS A 1 93 ? 2.861 22.413 -1.768 1.00 40.91 93 LYS A C 1
ATOM 735 O O . LYS A 1 93 ? 2.008 22.424 -2.651 1.00 35.57 93 LYS A O 1
ATOM 741 N N . VAL A 1 94 ? 2.610 21.967 -0.540 1.00 34.16 94 VAL A N 1
ATOM 742 C CA . VAL A 1 94 ? 1.305 21.391 -0.212 1.00 30.51 94 VAL A CA 1
ATOM 743 C C . VAL A 1 94 ? 0.207 22.461 -0.293 1.00 28.37 94 VAL A C 1
ATOM 744 O O . VAL A 1 94 ? -0.847 22.227 -0.880 1.00 29.82 94 VAL A O 1
ATOM 748 N N . ASN A 1 95 ? 0.481 23.634 0.257 1.00 31.14 95 ASN A N 1
ATOM 749 C CA . ASN A 1 95 ? -0.482 24.739 0.191 1.00 24.89 95 ASN A CA 1
ATOM 750 C C . ASN A 1 95 ? -0.650 25.349 -1.201 1.00 26.55 95 ASN A C 1
ATOM 751 O O . ASN A 1 95 ? -1.731 25.844 -1.525 1.00 27.16 95 ASN A O 1
ATOM 756 N N . ALA A 1 96 ? 0.391 25.284 -2.035 1.00 27.03 96 ALA A N 1
ATOM 757 C CA . ALA A 1 96 ? 0.257 25.764 -3.407 1.00 28.80 96 ALA A CA 1
ATOM 758 C C . ALA A 1 96 ? -0.705 24.883 -4.190 1.00 27.87 96 ALA A C 1
ATOM 759 O O . ALA A 1 96 ? -1.585 25.390 -4.900 1.00 28.51 96 ALA A O 1
ATOM 761 N N . ASP A 1 97 ? -0.535 23.565 -4.068 1.00 25.90 97 ASP A N 1
ATOM 762 C CA . ASP A 1 97 ? -1.453 22.640 -4.702 1.00 22.49 97 ASP A CA 1
ATOM 763 C C . ASP A 1 97 ? -2.897 22.862 -4.212 1.00 21.53 97 ASP A C 1
ATOM 764 O O . ASP A 1 97 ? -3.814 22.872 -5.019 1.00 26.12 97 ASP A O 1
ATOM 769 N N . ILE A 1 98 ? -3.090 23.044 -2.907 1.00 24.67 98 ILE A N 1
ATOM 770 C CA . ILE A 1 98 ? -4.441 23.252 -2.378 1.00 23.32 98 ILE A CA 1
ATOM 771 C C . ILE A 1 98 ? -5.036 24.544 -2.940 1.00 26.59 98 ILE A C 1
ATOM 772 O O . ILE A 1 98 ? -6.206 24.591 -3.336 1.00 24.65 98 ILE A O 1
ATOM 777 N N . THR A 1 99 ? -4.213 25.586 -2.973 1.00 21.71 99 THR A N 1
ATOM 778 C CA . THR A 1 99 ? -4.644 26.911 -3.393 1.00 28.57 99 THR A CA 1
ATOM 779 C C . THR A 1 99 ? -4.998 26.899 -4.868 1.00 24.35 99 THR A C 1
ATOM 780 O O . THR A 1 99 ? -6.045 27.413 -5.271 1.00 25.05 99 THR A O 1
ATOM 784 N N . ARG A 1 100 ? -4.148 26.265 -5.667 1.00 21.40 100 ARG A N 1
ATOM 785 C CA . ARG A 1 100 ? -4.436 26.132 -7.083 1.00 21.22 100 ARG A CA 1
ATOM 786 C C . ARG A 1 100 ? -5.750 25.377 -7.326 1.00 20.19 100 ARG A C 1
ATOM 787 O O . ARG A 1 100 ? -6.559 25.799 -8.146 1.00 29.39 100 ARG A O 1
ATOM 795 N N . ALA A 1 101 ? -5.954 24.262 -6.626 1.00 28.18 101 ALA A N 1
ATOM 796 C CA . ALA A 1 101 ? -7.190 23.496 -6.796 1.00 27.57 101 ALA A CA 1
ATOM 797 C C . ALA A 1 101 ? -8.402 24.339 -6.409 1.00 27.66 101 ALA A C 1
ATOM 798 O O . ALA A 1 101 ? -9.390 24.393 -7.148 1.00 27.15 101 ALA A O 1
ATOM 800 N N . CYS A 1 102 ? -8.314 25.032 -5.276 1.00 18.92 102 CYS A N 1
ATOM 801 C CA A CYS A 1 102 ? -9.401 25.900 -4.822 0.50 18.10 102 CYS A CA 1
ATOM 802 C CA B CYS A 1 102 ? -9.410 25.879 -4.849 0.50 18.12 102 CYS A CA 1
ATOM 803 C C . CYS A 1 102 ? -9.699 27.040 -5.803 1.00 22.86 102 CYS A C 1
ATOM 804 O O . CYS A 1 102 ? -10.841 27.267 -6.171 1.00 22.73 102 CYS A O 1
ATOM 809 N N . ILE A 1 103 ? -8.672 27.785 -6.204 1.00 23.52 103 ILE A N 1
ATOM 810 C CA . ILE A 1 103 ? -8.909 28.977 -7.017 1.00 19.40 103 ILE A CA 1
ATOM 811 C C . ILE A 1 103 ? -9.315 28.620 -8.456 1.00 30.07 103 ILE A C 1
ATOM 812 O O . ILE A 1 103 ? -10.223 29.234 -9.024 1.00 21.92 103 ILE A O 1
ATOM 817 N N . SER A 1 104 ? -8.677 27.601 -9.025 1.00 23.94 104 SER A N 1
ATOM 818 C CA . SER A 1 104 ? -8.998 27.208 -10.398 1.00 27.65 104 SER A CA 1
ATOM 819 C C . SER A 1 104 ? -10.458 26.742 -10.533 1.00 29.65 104 SER A C 1
ATOM 820 O O . SER A 1 104 ? -11.065 26.875 -11.595 1.00 27.60 104 SER A O 1
ATOM 823 N N . GLN A 1 105 ? -11.018 26.205 -9.458 1.00 21.70 105 GLN A N 1
ATOM 824 C CA . GLN A 1 105 ? -12.420 25.774 -9.480 1.00 28.24 105 GLN A CA 1
ATOM 825 C C . GLN A 1 105 ? -13.404 26.894 -9.144 1.00 23.73 105 GLN A C 1
ATOM 826 O O . GLN A 1 105 ? -14.456 26.999 -9.779 1.00 31.83 105 GLN A O 1
ATOM 832 N N . ALA A 1 106 ? -13.062 27.735 -8.174 1.00 19.29 106 ALA A N 1
ATOM 833 C CA . ALA A 1 106 ? -14.004 28.757 -7.718 1.00 19.57 106 ALA A CA 1
ATOM 834 C C . ALA A 1 106 ? -14.008 30.031 -8.566 1.00 23.59 106 ALA A C 1
ATOM 835 O O . ALA A 1 106 ? -15.080 30.583 -8.849 1.00 20.17 106 ALA A O 1
ATOM 837 N N . ALA A 1 107 ? -12.823 30.496 -8.971 1.00 23.15 107 ALA A N 1
ATOM 838 C CA . ALA A 1 107 ? -12.719 31.790 -9.649 1.00 22.00 107 ALA A CA 1
ATOM 839 C C . ALA A 1 107 ? -13.559 31.929 -10.938 1.00 24.19 107 ALA A C 1
ATOM 840 O O . ALA A 1 107 ? -14.269 32.918 -11.091 1.00 24.95 107 ALA A O 1
ATOM 842 N N . PRO A 1 108 ? -13.516 30.931 -11.847 1.00 24.39 108 PRO A N 1
ATOM 843 C CA . PRO A 1 108 ? -14.328 31.044 -13.065 1.00 29.70 108 PRO A CA 1
ATOM 844 C C . PRO A 1 108 ? -15.835 31.102 -12.807 1.00 33.56 108 PRO A C 1
ATOM 845 O O . PRO A 1 108 ? -16.589 31.516 -13.697 1.00 31.29 108 PRO A O 1
ATOM 849 N N . LEU A 1 109 ? -16.276 30.687 -11.621 1.00 21.44 109 LEU A N 1
ATOM 850 C CA . LEU A 1 109 ? -17.711 30.622 -11.348 1.00 25.19 109 LEU A CA 1
ATOM 851 C C . LEU A 1 109 ? -18.203 31.936 -10.748 1.00 22.00 109 LEU A C 1
ATOM 852 O O . LEU A 1 109 ? -19.405 32.207 -10.733 1.00 22.81 109 LEU A O 1
ATOM 857 N N . SER A 1 110 ? -17.263 32.745 -10.264 1.00 19.69 110 SER A N 1
ATOM 858 C CA . SER A 1 110 ? -17.587 34.033 -9.648 1.00 26.07 110 SER A CA 1
ATOM 859 C C . SER A 1 110 ? -16.651 35.109 -10.190 1.00 30.47 110 SER A C 1
ATOM 860 O O . SER A 1 110 ? -15.801 35.644 -9.471 1.00 21.95 110 SER A O 1
ATOM 863 N N . PRO A 1 111 ? -16.803 35.434 -11.482 1.00 27.90 111 PRO A N 1
ATOM 864 C CA . PRO A 1 111 ? -15.828 36.305 -12.140 1.00 27.91 111 PRO A CA 1
ATOM 865 C C . PRO A 1 111 ? -15.798 37.728 -11.577 1.00 34.42 111 PRO A C 1
ATOM 866 O O . PRO A 1 111 ? -14.823 38.430 -11.821 1.00 26.04 111 PRO A O 1
ATOM 870 N N . ASN A 1 112 ? -16.826 38.154 -10.850 1.00 27.43 112 ASN A N 1
ATOM 871 C CA . ASN A 1 112 ? -16.784 39.500 -10.273 1.00 20.14 112 ASN A CA 1
ATOM 872 C C . ASN A 1 112 ? -16.453 39.522 -8.791 1.00 19.41 112 ASN A C 1
ATOM 873 O O . ASN A 1 112 ? -16.555 40.552 -8.146 1.00 25.06 112 ASN A O 1
ATOM 878 N N . ALA A 1 113 ? -16.087 38.373 -8.245 1.00 20.10 113 ALA A N 1
ATOM 879 C CA . ALA A 1 113 ? -15.780 38.300 -6.817 1.00 15.56 113 ALA A CA 1
ATOM 880 C C . ALA A 1 113 ? -14.503 39.039 -6.435 1.00 19.70 113 ALA A C 1
ATOM 881 O O . ALA A 1 113 ? -13.591 39.213 -7.250 1.00 19.81 113 ALA A O 1
ATOM 883 N N . VAL A 1 114 ? -14.449 39.465 -5.176 1.00 16.63 114 VAL A N 1
ATOM 884 C CA . VAL A 1 114 ? -13.175 39.732 -4.514 1.00 17.85 114 VAL A CA 1
ATOM 885 C C . VAL A 1 114 ? -12.746 38.465 -3.766 1.00 16.86 114 VAL A C 1
ATOM 886 O O . VAL A 1 114 ? -13.522 37.901 -2.996 1.00 17.04 114 VAL A O 1
ATOM 890 N N . ILE A 1 115 ? -11.506 38.038 -3.992 1.00 14.21 115 ILE A N 1
ATOM 891 C CA . ILE A 1 115 ? -10.911 36.909 -3.299 1.00 17.91 115 ILE A CA 1
ATOM 892 C C . ILE A 1 115 ? -10.069 37.398 -2.117 1.00 17.02 115 ILE A C 1
ATOM 893 O O . ILE A 1 115 ? -9.205 38.283 -2.261 1.00 18.23 115 ILE A O 1
ATOM 898 N N . ILE A 1 116 ? -10.343 36.813 -0.957 1.00 17.80 116 ILE A N 1
ATOM 899 C CA . ILE A 1 116 ? -9.585 37.073 0.258 1.00 14.46 116 ILE A CA 1
ATOM 900 C C . ILE A 1 116 ? -8.947 35.750 0.697 1.00 16.11 116 ILE A C 1
ATOM 901 O O . ILE A 1 116 ? -9.642 34.802 1.071 1.00 15.39 116 ILE A O 1
ATOM 906 N N . MET A 1 117 ? -7.626 35.686 0.617 1.00 15.79 117 MET A N 1
ATOM 907 C CA . MET A 1 117 ? -6.883 34.506 1.057 1.00 14.70 117 MET A CA 1
ATOM 908 C C . MET A 1 117 ? -6.565 34.558 2.555 1.00 15.56 117 MET A C 1
ATOM 909 O O . MET A 1 117 ? -6.255 35.617 3.098 1.00 16.09 117 MET A O 1
ATOM 914 N N . VAL A 1 118 ? -6.670 33.405 3.219 1.00 18.16 118 VAL A N 1
ATOM 915 C CA . VAL A 1 118 ? -6.273 33.280 4.626 1.00 18.88 118 VAL A CA 1
ATOM 916 C C . VAL A 1 118 ? -5.594 31.942 4.832 1.00 22.08 118 VAL A C 1
ATOM 917 O O . VAL A 1 118 ? -5.971 31.171 5.719 1.00 31.18 118 VAL A O 1
ATOM 921 N N . ASN A 1 119 ? -4.633 31.628 3.987 1.00 16.36 119 ASN A N 1
ATOM 922 C CA . ASN A 1 119 ? -3.821 30.448 4.248 1.00 18.29 119 ASN A CA 1
ATOM 923 C C . ASN A 1 119 ? -2.355 30.847 4.279 1.00 24.56 119 ASN A C 1
ATOM 924 O O . ASN A 1 119 ? -2.038 32.027 4.288 1.00 36.08 119 ASN A O 1
ATOM 929 N N . ASN A 1 120 ? -1.477 29.866 4.347 1.00 22.49 120 ASN A N 1
ATOM 930 C CA . ASN A 1 120 ? -0.069 30.120 4.610 1.00 28.90 120 ASN A CA 1
ATOM 931 C C . ASN A 1 120 ? 0.793 29.395 3.596 1.00 28.79 120 ASN A C 1
ATOM 932 O O . ASN A 1 120 ? 0.428 28.314 3.143 1.00 32.01 120 ASN A O 1
ATOM 937 N N . PRO A 1 121 ? 1.927 30.003 3.203 1.00 26.01 121 PRO A N 1
ATOM 938 C CA . PRO A 1 121 ? 2.375 31.343 3.597 1.00 23.58 121 PRO A CA 1
ATOM 939 C C . PRO A 1 121 ? 1.536 32.385 2.874 1.00 18.61 121 PRO A C 1
ATOM 940 O O . PRO A 1 121 ? 1.357 32.311 1.658 1.00 23.26 121 PRO A O 1
ATOM 944 N N . LEU A 1 122 ? 1.048 33.351 3.642 1.00 18.82 122 LEU A N 1
ATOM 945 C CA A LEU A 1 122 ? -0.037 34.227 3.231 0.50 18.35 122 LEU A CA 1
ATOM 946 C CA B LEU A 1 122 ? -0.072 34.201 3.217 0.50 16.51 122 LEU A CA 1
ATOM 947 C C . LEU A 1 122 ? 0.206 35.050 1.976 1.00 21.82 122 LEU A C 1
ATOM 948 O O . LEU A 1 122 ? -0.582 35.034 1.042 1.00 20.23 122 LEU A O 1
ATOM 957 N N . ASP A 1 123 ? 1.300 35.802 1.963 1.00 19.77 123 ASP A N 1
ATOM 958 C CA . ASP A 1 123 ? 1.572 36.607 0.770 1.00 15.14 123 ASP A CA 1
ATOM 959 C C . ASP A 1 123 ? 1.790 35.781 -0.500 1.00 17.79 123 ASP A C 1
ATOM 960 O O . ASP A 1 123 ? 1.309 36.157 -1.573 1.00 17.17 123 ASP A O 1
ATOM 965 N N . ALA A 1 124 ? 2.511 34.660 -0.383 1.00 16.83 124 ALA A N 1
ATOM 966 C CA . ALA A 1 124 ? 2.797 33.825 -1.534 1.00 23.79 124 ALA A CA 1
ATOM 967 C C . ALA A 1 124 ? 1.528 33.195 -2.072 1.00 21.92 124 ALA A C 1
ATOM 968 O O . ALA A 1 124 ? 1.347 33.099 -3.284 1.00 18.77 124 ALA A O 1
ATOM 970 N N . MET A 1 125 ? 0.655 32.755 -1.164 1.00 20.96 125 MET A N 1
ATOM 971 C CA . MET A 1 125 ? -0.566 32.075 -1.579 1.00 30.76 125 MET A CA 1
ATOM 972 C C . MET A 1 125 ? -1.531 33.054 -2.236 1.00 21.29 125 MET A C 1
ATOM 973 O O . MET A 1 125 ? -2.306 32.672 -3.111 1.00 24.77 125 MET A O 1
ATOM 978 N N . THR A 1 126 ? -1.480 34.315 -1.813 1.00 15.49 126 THR A N 1
ATOM 979 C CA . THR A 1 126 ? -2.299 35.355 -2.417 1.00 15.12 126 THR A CA 1
ATOM 980 C C . THR A 1 126 ? -1.739 35.662 -3.809 1.00 18.47 126 THR A C 1
ATOM 981 O O . THR A 1 126 ? -2.498 35.833 -4.763 1.00 19.03 126 THR A O 1
ATOM 985 N N . TYR A 1 127 ? -0.417 35.703 -3.928 1.00 19.91 127 TYR A N 1
ATOM 986 C CA . TYR A 1 127 ? 0.205 35.849 -5.245 1.00 21.45 127 TYR A CA 1
ATOM 987 C C . TYR A 1 127 ? -0.235 34.734 -6.205 1.00 19.31 127 TYR A C 1
ATOM 988 O O . TYR A 1 127 ? -0.569 34.986 -7.368 1.00 19.85 127 TYR A O 1
ATOM 997 N N . LEU A 1 128 ? -0.229 33.502 -5.714 1.00 18.29 128 LEU A N 1
ATOM 998 C CA . LEU A 1 128 ? -0.613 32.362 -6.528 1.00 20.84 128 LEU A CA 1
ATOM 999 C C . LEU A 1 128 ? -2.086 32.452 -6.895 1.00 23.55 128 LEU A C 1
ATOM 1000 O O . LEU A 1 128 ? -2.460 32.147 -8.023 1.00 22.63 128 LEU A O 1
ATOM 1005 N N . ALA A 1 129 ? -2.906 32.902 -5.943 1.00 20.27 129 ALA A N 1
ATOM 1006 C CA . ALA A 1 129 ? -4.337 33.097 -6.193 1.00 23.06 129 ALA A CA 1
ATOM 1007 C C . ALA A 1 129 ? -4.552 34.107 -7.313 1.00 19.50 129 ALA A C 1
ATOM 1008 O O . ALA A 1 129 ? -5.396 33.904 -8.185 1.00 20.95 129 ALA A O 1
ATOM 1010 N N . ALA A 1 130 ? -3.783 35.193 -7.297 1.00 19.49 130 ALA A N 1
ATOM 1011 C CA . ALA A 1 130 ? -3.874 36.164 -8.395 1.00 21.02 130 ALA A CA 1
ATOM 1012 C C . ALA A 1 130 ? -3.520 35.512 -9.731 1.00 33.71 130 ALA A C 1
ATOM 1013 O O . ALA A 1 130 ? -4.216 35.715 -10.726 1.00 21.57 130 ALA A O 1
ATOM 1015 N N . GLU A 1 131 ? -2.444 34.727 -9.747 1.00 26.41 131 GLU A N 1
ATOM 1016 C CA . GLU A 1 131 ? -2.008 34.053 -10.966 1.00 27.33 131 GLU A CA 1
ATOM 1017 C C . GLU A 1 131 ? -3.067 33.095 -11.497 1.00 25.79 131 GLU A C 1
ATOM 1018 O O . GLU A 1 131 ? -3.365 33.074 -12.693 1.00 25.42 131 GLU A O 1
ATOM 1024 N N . VAL A 1 132 ? -3.619 32.287 -10.601 1.00 25.39 132 VAL A N 1
ATOM 1025 C CA . VAL A 1 132 ? -4.516 31.227 -11.039 1.00 24.85 132 VAL A CA 1
ATOM 1026 C C . VAL A 1 132 ? -5.856 31.807 -11.473 1.00 20.97 132 VAL A C 1
ATOM 1027 O O . VAL A 1 132 ? -6.429 31.374 -12.481 1.00 31.28 132 VAL A O 1
ATOM 1031 N N . SER A 1 133 ? -6.323 32.816 -10.749 1.00 20.03 133 SER A N 1
ATOM 1032 C CA . SER A 1 133 ? -7.615 33.426 -11.038 1.00 29.59 133 SER A CA 1
ATOM 1033 C C . SER A 1 133 ? -7.592 34.282 -12.293 1.00 25.79 133 SER A C 1
ATOM 1034 O O . SER A 1 133 ? -8.585 34.337 -13.016 1.00 23.87 133 SER A O 1
ATOM 1037 N N . GLY A 1 134 ? -6.480 34.983 -12.524 1.00 23.00 134 GLY A N 1
ATOM 1038 C CA . GLY A 1 134 ? -6.398 35.944 -13.614 1.00 20.24 134 GLY A CA 1
ATOM 1039 C C . GLY A 1 134 ? -7.154 37.244 -13.342 1.00 26.81 134 GLY A C 1
ATOM 1040 O O . GLY A 1 134 ? -7.296 38.085 -14.232 1.00 25.11 134 GLY A O 1
ATOM 1041 N N . PHE A 1 135 ? -7.640 37.405 -12.115 1.00 19.57 135 PHE A N 1
ATOM 1042 C CA . PHE A 1 135 ? -8.465 38.552 -11.731 1.00 21.07 135 PHE A CA 1
ATOM 1043 C C . PHE A 1 135 ? -7.601 39.814 -11.663 1.00 22.23 135 PHE A C 1
ATOM 1044 O O . PHE A 1 135 ? -6.393 39.718 -11.448 1.00 23.44 135 PHE A O 1
ATOM 1052 N N . PRO A 1 136 ? -8.217 41.003 -11.801 1.00 24.29 136 PRO A N 1
ATOM 1053 C CA . PRO A 1 136 ? -7.454 42.229 -11.518 1.00 18.42 136 PRO A CA 1
ATOM 1054 C C . PRO A 1 136 ? -6.873 42.183 -10.106 1.00 18.30 136 PRO A C 1
ATOM 1055 O O . PRO A 1 136 ? -7.538 41.689 -9.198 1.00 19.21 136 PRO A O 1
ATOM 1059 N N . LYS A 1 137 ? -5.644 42.671 -9.943 1.00 20.02 137 LYS A N 1
ATOM 1060 C CA . LYS A 1 137 ? -4.912 42.506 -8.685 1.00 16.91 137 LYS A CA 1
ATOM 1061 C C . LYS A 1 137 ? -5.639 43.118 -7.498 1.00 16.02 137 LYS A C 1
ATOM 1062 O O . LYS A 1 137 ? -5.545 42.619 -6.377 1.00 17.00 137 LYS A O 1
ATOM 1068 N N . GLU A 1 138 ? -6.384 44.190 -7.750 1.00 19.85 138 GLU A N 1
ATOM 1069 C CA . GLU A 1 138 ? -7.153 44.862 -6.709 1.00 20.07 138 GLU A CA 1
ATOM 1070 C C . GLU A 1 138 ? -8.198 43.950 -6.092 1.00 20.08 138 GLU A C 1
ATOM 1071 O O . GLU A 1 138 ? -8.633 44.181 -4.959 1.00 17.42 138 GLU A O 1
ATOM 1077 N N . ARG A 1 139 ? -8.603 42.921 -6.835 1.00 19.64 139 ARG A N 1
ATOM 1078 C CA . ARG A 1 139 ? -9.630 41.997 -6.360 1.00 16.55 139 ARG A CA 1
ATOM 1079 C C . ARG A 1 139 ? -9.117 40.686 -5.762 1.00 20.85 139 ARG A C 1
ATOM 1080 O O . ARG A 1 139 ? -9.908 39.781 -5.508 1.00 18.88 139 ARG A O 1
ATOM 1088 N N . VAL A 1 140 ? -7.806 40.585 -5.540 1.00 15.83 140 VAL A N 1
ATOM 1089 C CA . VAL A 1 140 ? -7.239 39.395 -4.898 1.00 17.01 140 VAL A CA 1
ATOM 1090 C C . VAL A 1 140 ? -6.339 39.902 -3.780 1.00 20.64 140 VAL A C 1
ATOM 1091 O O . VAL A 1 140 ? -5.314 40.514 -4.038 1.00 18.26 140 VAL A O 1
ATOM 1095 N N . ILE A 1 141 ? -6.755 39.690 -2.537 1.00 15.65 141 ILE A N 1
ATOM 1096 C CA . ILE A 1 141 ? -6.006 40.204 -1.415 1.00 14.43 141 ILE A CA 1
ATOM 1097 C C . ILE A 1 141 ? -5.886 39.134 -0.352 1.00 14.83 141 ILE A C 1
ATOM 1098 O O . ILE A 1 141 ? -6.571 38.102 -0.404 1.00 19.63 141 ILE A O 1
ATOM 1103 N N . GLY A 1 142 ? -5.010 39.386 0.610 1.00 12.30 142 GLY A N 1
ATOM 1104 C CA . GLY A 1 142 ? -4.806 38.450 1.696 1.00 20.93 142 GLY A CA 1
ATOM 1105 C C . GLY A 1 142 ? -5.036 39.080 3.039 1.00 14.05 142 GLY A C 1
ATOM 1106 O O . GLY A 1 142 ? -4.709 40.245 3.250 1.00 15.87 142 GLY A O 1
ATOM 1107 N N . GLN A 1 143 ? -5.612 38.307 3.970 1.00 18.72 143 GLN A N 1
ATOM 1108 C CA . GLN A 1 143 ? -5.787 38.766 5.342 1.00 18.25 143 GLN A CA 1
ATOM 1109 C C . GLN A 1 143 ? -4.562 38.368 6.149 1.00 14.39 143 GLN A C 1
ATOM 1110 O O . GLN A 1 143 ? -4.293 37.193 6.293 1.00 13.95 143 GLN A O 1
ATOM 1116 N N . ALA A 1 144 ? -3.822 39.343 6.656 1.00 13.53 144 ALA A N 1
ATOM 1117 C CA . ALA A 1 144 ? -2.788 39.054 7.643 1.00 14.91 144 ALA A CA 1
ATOM 1118 C C . ALA A 1 144 ? -2.655 40.213 8.614 1.00 14.99 144 ALA A C 1
ATOM 1119 O O . ALA A 1 144 ? -2.596 40.021 9.839 1.00 16.57 144 ALA A O 1
ATOM 1121 N N . GLY A 1 145 ? -2.527 41.410 8.060 1.00 13.75 145 GLY A N 1
ATOM 1122 C CA . GLY A 1 145 ? -2.261 42.584 8.868 1.00 18.02 145 GLY A CA 1
ATOM 1123 C C . GLY A 1 145 ? -3.385 42.915 9.840 1.00 17.50 145 GLY A C 1
ATOM 1124 O O . GLY A 1 145 ? -3.138 43.369 10.969 1.00 14.86 145 GLY A O 1
ATOM 1125 N N . VAL A 1 146 ? -4.622 42.651 9.436 1.00 12.07 146 VAL A N 1
ATOM 1126 C CA . VAL A 1 146 ? -5.754 42.982 10.316 1.00 12.41 146 VAL A CA 1
ATOM 1127 C C . VAL A 1 146 ? -5.693 42.115 11.588 1.00 17.97 146 VAL A C 1
ATOM 1128 O O . VAL A 1 146 ? -5.929 42.605 12.695 1.00 16.43 146 VAL A O 1
ATOM 1132 N N . LEU A 1 147 ? -5.289 40.855 11.453 1.00 17.09 147 LEU A N 1
ATOM 1133 C CA . LEU A 1 147 ? -5.098 40.029 12.635 1.00 14.59 147 LEU A CA 1
ATOM 1134 C C . LEU A 1 147 ? -3.943 40.529 13.499 1.00 14.87 147 LEU A C 1
ATOM 1135 O O . LEU A 1 147 ? -4.084 40.650 14.698 1.00 13.89 147 LEU A O 1
ATOM 1140 N N . ASP A 1 148 ? -2.798 40.790 12.892 1.00 13.98 148 ASP A N 1
ATOM 1141 C CA . ASP A 1 148 ? -1.621 41.172 13.685 1.00 15.57 148 ASP A CA 1
ATOM 1142 C C . ASP A 1 148 ? -1.871 42.495 14.392 1.00 14.65 148 ASP A C 1
ATOM 1143 O O . ASP A 1 148 ? -1.528 42.647 15.570 1.00 15.22 148 ASP A O 1
ATOM 1148 N N . ALA A 1 149 ? -2.499 43.437 13.685 1.00 13.97 149 ALA A N 1
ATOM 1149 C CA . ALA A 1 149 ? -2.859 44.719 14.296 1.00 16.23 149 ALA A CA 1
ATOM 1150 C C . ALA A 1 149 ? -3.866 44.547 15.416 1.00 14.37 149 ALA A C 1
ATOM 1151 O O . ALA A 1 149 ? -3.800 45.292 16.395 1.00 15.61 149 ALA A O 1
ATOM 1153 N N . ALA A 1 150 ? -4.777 43.574 15.293 1.00 13.61 150 ALA A N 1
ATOM 1154 C CA . ALA A 1 150 ? -5.762 43.329 16.335 1.00 13.76 150 ALA A CA 1
ATOM 1155 C C . ALA A 1 150 ? -5.071 42.857 17.586 1.00 14.20 150 ALA A C 1
ATOM 1156 O O . ALA A 1 150 ? -5.419 43.292 18.670 1.00 16.14 150 ALA A O 1
ATOM 1158 N N . ARG A 1 151 ? -4.152 41.904 17.450 1.00 15.02 151 ARG A N 1
ATOM 1159 C CA . ARG A 1 151 ? -3.399 41.450 18.627 1.00 14.89 151 ARG A CA 1
ATOM 1160 C C . ARG A 1 151 ? -2.638 42.625 19.278 1.00 18.93 151 ARG A C 1
ATOM 1161 O O . ARG A 1 151 ? -2.712 42.820 20.495 1.00 15.23 151 ARG A O 1
ATOM 1169 N N . TYR A 1 152 ? -1.941 43.416 18.464 1.00 13.03 152 TYR A N 1
ATOM 1170 C CA . TYR A 1 152 ? -1.222 44.588 18.948 1.00 11.78 152 TYR A CA 1
ATOM 1171 C C . TYR A 1 152 ? -2.151 45.544 19.690 1.00 13.13 152 TYR A C 1
ATOM 1172 O O . TYR A 1 152 ? -1.846 45.967 20.830 1.00 14.37 152 TYR A O 1
ATOM 1181 N N . ARG A 1 153 ? -3.305 45.835 19.086 1.00 16.76 153 ARG A N 1
ATOM 1182 C CA . ARG A 1 153 ? -4.265 46.771 19.683 1.00 14.13 153 ARG A CA 1
ATOM 1183 C C . ARG A 1 153 ? -4.830 46.246 21.000 1.00 17.47 153 ARG A C 1
ATOM 1184 O O . ARG A 1 153 ? -5.065 47.019 21.919 1.00 13.76 153 ARG A O 1
ATOM 1192 N N . THR A 1 154 ? -5.074 44.939 21.063 1.00 14.36 154 THR A N 1
ATOM 1193 C CA . THR A 1 154 ? -5.488 44.294 22.300 1.00 12.96 154 THR A CA 1
ATOM 1194 C C . THR A 1 154 ? -4.467 44.525 23.419 1.00 14.91 154 THR A C 1
ATOM 1195 O O . THR A 1 154 ? -4.810 44.936 24.531 1.00 17.93 154 THR A O 1
ATOM 1199 N N . PHE A 1 155 ? -3.204 44.254 23.104 1.00 13.57 155 PHE A N 1
ATOM 1200 C CA . PHE A 1 155 ? -2.138 44.382 24.078 1.00 18.16 155 PHE A CA 1
ATOM 1201 C C . PHE A 1 155 ? -1.946 45.836 24.538 1.00 14.13 155 PHE A C 1
ATOM 1202 O O . PHE A 1 155 ? -1.731 46.095 25.729 1.00 14.57 155 PHE A O 1
ATOM 1210 N N . ILE A 1 156 ? -2.026 46.752 23.588 1.00 13.22 156 ILE A N 1
ATOM 1211 C CA . ILE A 1 156 ? -1.940 48.189 23.862 1.00 16.85 156 ILE A CA 1
ATOM 1212 C C . ILE A 1 156 ? -3.091 48.662 24.758 1.00 11.49 156 ILE A C 1
ATOM 1213 O O . ILE A 1 156 ? -2.855 49.320 25.785 1.00 15.26 156 ILE A O 1
ATOM 1218 N N . ALA A 1 157 ? -4.322 48.269 24.425 1.00 17.16 157 ALA A N 1
ATOM 1219 C CA . ALA A 1 157 ? -5.493 48.665 25.217 1.00 14.05 157 ALA A CA 1
ATOM 1220 C C . ALA A 1 157 ? -5.384 48.161 26.653 1.00 14.53 157 ALA A C 1
ATOM 1221 O O . ALA A 1 157 ? -5.663 48.889 27.605 1.00 18.55 157 ALA A O 1
ATOM 1223 N N . MET A 1 158 ? -4.980 46.915 26.805 1.00 16.16 158 MET A N 1
ATOM 1224 C CA . MET A 1 158 ? -4.878 46.316 28.118 1.00 15.96 158 MET A CA 1
ATOM 1225 C C . MET A 1 158 ? -3.828 47.070 28.956 1.00 20.40 158 MET A C 1
ATOM 1226 O O . MET A 1 158 ? -4.065 47.407 30.133 1.00 16.84 158 MET A O 1
ATOM 1231 N N . GLU A 1 159 ? -2.679 47.348 28.346 1.00 17.34 159 GLU A N 1
ATOM 1232 C CA . GLU A 1 159 ? -1.565 47.966 29.059 1.00 17.93 159 GLU A CA 1
ATOM 1233 C C . GLU A 1 159 ? -1.839 49.429 29.402 1.00 19.20 159 GLU A C 1
ATOM 1234 O O . GLU A 1 159 ? -1.499 49.886 30.487 1.00 17.92 159 GLU A O 1
ATOM 1240 N N . ALA A 1 160 ? -2.429 50.159 28.464 1.00 16.92 160 ALA A N 1
ATOM 1241 C CA . ALA A 1 160 ? -2.723 51.583 28.675 1.00 19.60 160 ALA A CA 1
ATOM 1242 C C . ALA A 1 160 ? -3.957 51.791 29.547 1.00 15.49 160 ALA A C 1
ATOM 1243 O O . ALA A 1 160 ? -4.189 52.887 30.069 1.00 17.98 160 ALA A O 1
ATOM 1245 N N . GLY A 1 161 ? -4.777 50.757 29.662 1.00 15.80 161 GLY A N 1
ATOM 1246 C CA . GLY A 1 161 ? -5.956 50.807 30.512 1.00 15.71 161 GLY A CA 1
ATOM 1247 C C . GLY A 1 161 ? -7.106 51.559 29.876 1.00 17.65 161 GLY A C 1
ATOM 1248 O O . GLY A 1 161 ? -7.804 52.345 30.536 1.00 14.78 161 GLY A O 1
ATOM 1249 N N . VAL A 1 162 ? -7.289 51.317 28.586 1.00 13.38 162 VAL A N 1
ATOM 1250 C CA . VAL A 1 162 ? -8.284 52.031 27.777 1.00 11.87 162 VAL A CA 1
ATOM 1251 C C . VAL A 1 162 ? -9.134 51.073 26.929 1.00 19.73 162 VAL A C 1
ATOM 1252 O O . VAL A 1 162 ? -8.830 49.873 26.831 1.00 15.74 162 VAL A O 1
ATOM 1256 N N . SER A 1 163 ? -10.194 51.618 26.319 1.00 15.29 163 SER A N 1
ATOM 1257 C CA . SER A 1 163 ? -11.132 50.834 25.507 1.00 14.54 163 SER A CA 1
ATOM 1258 C C . SER A 1 163 ? -10.466 50.353 24.244 1.00 20.40 163 SER A C 1
ATOM 1259 O O . SER A 1 163 ? -9.751 51.108 23.602 1.00 12.28 163 SER A O 1
ATOM 1262 N N . VAL A 1 164 ? -10.730 49.098 23.867 1.00 13.55 164 VAL A N 1
ATOM 1263 C CA . VAL A 1 164 ? -10.220 48.617 22.579 1.00 14.62 164 VAL A CA 1
ATOM 1264 C C . VAL A 1 164 ? -10.795 49.379 21.414 1.00 14.86 164 VAL A C 1
ATOM 1265 O O . VAL A 1 164 ? -10.216 49.375 20.316 1.00 15.37 164 VAL A O 1
ATOM 1269 N N . GLU A 1 165 ? -11.926 50.051 21.635 1.00 14.51 165 GLU A N 1
ATOM 1270 C CA . GLU A 1 165 ? -12.564 50.797 20.557 1.00 12.23 165 GLU A CA 1
ATOM 1271 C C . GLU A 1 165 ? -11.793 52.040 20.172 1.00 13.65 165 GLU A C 1
ATOM 1272 O O . GLU A 1 165 ? -12.051 52.615 19.110 1.00 16.51 165 GLU A O 1
ATOM 1278 N N . ASP A 1 166 ? -10.871 52.453 21.033 1.00 14.74 166 ASP A N 1
ATOM 1279 C CA . ASP A 1 166 ? -10.152 53.701 20.838 1.00 15.82 166 ASP A CA 1
ATOM 1280 C C . ASP A 1 166 ? -8.699 53.502 20.436 1.00 17.08 166 ASP A C 1
ATOM 1281 O O . ASP A 1 166 ? -7.932 54.475 20.386 1.00 20.36 166 ASP A O 1
ATOM 1286 N N . VAL A 1 167 ? -8.313 52.275 20.100 1.00 11.06 167 VAL A N 1
ATOM 1287 C CA . VAL A 1 167 ? -6.890 52.055 19.744 1.00 11.56 167 VAL A CA 1
ATOM 1288 C C . VAL A 1 167 ? -6.799 51.741 18.262 1.00 18.67 167 VAL A C 1
ATOM 1289 O O . VAL A 1 167 ? -7.564 50.911 17.761 1.00 19.12 167 VAL A O 1
ATOM 1293 N N . GLN A 1 168 ? -5.935 52.457 17.549 1.00 14.18 168 GLN A N 1
ATOM 1294 C CA . GLN A 1 168 ? -5.712 52.205 16.124 1.00 13.38 168 GLN A CA 1
ATOM 1295 C C . GLN A 1 168 ? -4.257 51.811 15.928 1.00 17.11 168 GLN A C 1
ATOM 1296 O O . GLN A 1 168 ? -3.402 52.283 16.657 1.00 18.07 168 GLN A O 1
ATOM 1302 N N . ALA A 1 169 ? -3.972 50.979 14.921 1.00 15.11 169 ALA A N 1
ATOM 1303 C CA . ALA A 1 169 ? -2.587 50.650 14.602 1.00 13.15 169 ALA A CA 1
ATOM 1304 C C . ALA A 1 169 ? -2.442 50.187 13.153 1.00 18.77 169 ALA A C 1
ATOM 1305 O O . ALA A 1 169 ? -3.233 49.384 12.664 1.00 17.54 169 ALA A O 1
ATOM 1307 N N . MET A 1 170 ? -1.398 50.678 12.493 1.00 15.32 170 MET A N 1
ATOM 1308 C CA . MET A 1 170 ? -1.023 50.218 11.171 1.00 14.42 170 MET A CA 1
ATOM 1309 C C . MET A 1 170 ? 0.287 49.440 11.258 1.00 15.89 170 MET A C 1
ATOM 1310 O O . MET A 1 170 ? 1.194 49.787 12.030 1.00 17.58 170 MET A O 1
ATOM 1315 N N . LEU A 1 171 ? 0.371 48.347 10.510 1.00 15.56 171 LEU A N 1
ATOM 1316 C CA . LEU A 1 171 ? 1.632 47.610 10.394 1.00 13.35 171 LEU A CA 1
ATOM 1317 C C . LEU A 1 171 ? 1.708 46.981 9.013 1.00 16.10 171 LEU A C 1
ATOM 1318 O O . LEU A 1 171 ? 0.743 47.033 8.260 1.00 22.65 171 LEU A O 1
ATOM 1323 N N . MET A 1 172 ? 2.853 46.421 8.668 1.00 14.96 172 MET A N 1
ATOM 1324 C CA . MET A 1 172 ? 3.065 45.984 7.285 1.00 14.55 172 MET A CA 1
ATOM 1325 C C . MET A 1 172 ? 3.697 44.588 7.234 1.00 15.55 172 MET A C 1
ATOM 1326 O O . MET A 1 172 ? 4.005 43.987 8.266 1.00 17.64 172 MET A O 1
ATOM 1331 N N . GLY A 1 173 ? 3.911 44.080 6.020 1.00 16.33 173 GLY A N 1
ATOM 1332 C CA . GLY A 1 173 ? 4.678 42.855 5.834 1.00 16.17 173 GLY A CA 1
ATOM 1333 C C . GLY A 1 173 ? 3.822 41.606 5.962 1.00 22.85 173 GLY A C 1
ATOM 1334 O O . GLY A 1 173 ? 2.667 41.602 5.539 1.00 23.24 173 GLY A O 1
ATOM 1335 N N . GLY A 1 174 ? 4.374 40.558 6.565 1.00 20.27 174 GLY A N 1
ATOM 1336 C CA . GLY A 1 174 ? 3.624 39.314 6.744 1.00 20.22 174 GLY A CA 1
ATOM 1337 C C . GLY A 1 174 ? 3.476 38.996 8.217 1.00 18.41 174 GLY A C 1
ATOM 1338 O O . GLY A 1 174 ? 3.456 39.887 9.027 1.00 17.96 174 GLY A O 1
ATOM 1339 N N . HIS A 1 175 ? 3.377 37.723 8.570 1.00 25.10 175 HIS A N 1
ATOM 1340 C CA . HIS A 1 175 ? 3.332 37.350 9.983 1.00 25.61 175 HIS A CA 1
ATOM 1341 C C . HIS A 1 175 ? 4.719 37.116 10.570 1.00 20.70 175 HIS A C 1
ATOM 1342 O O . HIS A 1 175 ? 5.700 36.918 9.850 1.00 21.67 175 HIS A O 1
ATOM 1349 N N . GLY A 1 176 ? 4.785 37.114 11.898 1.00 17.49 176 GLY A N 1
ATOM 1350 C CA . GLY A 1 176 ? 5.953 36.629 12.596 1.00 20.94 176 GLY A CA 1
ATOM 1351 C C . GLY A 1 176 ? 7.208 37.426 12.324 1.00 19.49 176 GLY A C 1
ATOM 1352 O O . GLY A 1 176 ? 7.209 38.647 12.469 1.00 25.10 176 GLY A O 1
ATOM 1353 N N . ASP A 1 177 ? 8.264 36.728 11.918 1.00 20.10 177 ASP A N 1
ATOM 1354 C CA . ASP A 1 177 ? 9.533 37.360 11.597 1.00 25.61 177 ASP A CA 1
ATOM 1355 C C . ASP A 1 177 ? 9.408 38.331 10.430 1.00 22.26 177 ASP A C 1
ATOM 1356 O O . ASP A 1 177 ? 10.214 39.233 10.286 1.00 23.77 177 ASP A O 1
ATOM 1361 N N . GLU A 1 178 ? 8.377 38.145 9.614 1.00 24.15 178 GLU A N 1
ATOM 1362 C CA . GLU A 1 178 ? 8.157 38.988 8.440 1.00 24.66 178 GLU A CA 1
ATOM 1363 C C . GLU A 1 178 ? 7.239 40.186 8.714 1.00 19.37 178 GLU A C 1
ATOM 1364 O O . GLU A 1 178 ? 7.033 41.026 7.849 1.00 17.52 178 GLU A O 1
ATOM 1370 N N . MET A 1 179 ? 6.709 40.285 9.930 1.00 15.39 179 MET A N 1
ATOM 1371 C CA . MET A 1 179 ? 5.867 41.414 10.272 1.00 16.63 179 MET A CA 1
ATOM 1372 C C . MET A 1 179 ? 6.763 42.638 10.308 1.00 16.02 179 MET A C 1
ATOM 1373 O O . MET A 1 179 ? 7.928 42.566 10.748 1.00 20.41 179 MET A O 1
ATOM 1378 N N . VAL A 1 180 ? 6.222 43.761 9.849 1.00 15.75 180 VAL A N 1
ATOM 1379 C CA . VAL A 1 180 ? 6.920 45.024 10.000 1.00 17.11 180 VAL A CA 1
ATOM 1380 C C . VAL A 1 180 ? 6.122 45.869 10.978 1.00 18.24 180 VAL A C 1
ATOM 1381 O O . VAL A 1 180 ? 5.113 46.491 10.614 1.00 15.59 180 VAL A O 1
ATOM 1385 N N . PRO A 1 181 ? 6.552 45.894 12.247 1.00 17.15 181 PRO A N 1
ATOM 1386 C CA . PRO A 1 181 ? 5.757 46.661 13.212 1.00 15.64 181 PRO A CA 1
ATOM 1387 C C . PRO A 1 181 ? 5.985 48.143 13.024 1.00 17.34 181 PRO A C 1
ATOM 1388 O O . PRO A 1 181 ? 7.072 48.489 12.559 1.00 20.27 181 PRO A O 1
ATOM 1392 N N . LEU A 1 182 ? 4.983 48.974 13.330 1.00 14.21 182 LEU A N 1
ATOM 1393 C CA . LEU A 1 182 ? 5.077 50.431 13.142 1.00 15.88 182 LEU A CA 1
ATOM 1394 C C . LEU A 1 182 ? 4.439 51.157 14.329 1.00 12.94 182 LEU A C 1
ATOM 1395 O O . LEU A 1 182 ? 3.411 51.814 14.179 1.00 15.90 182 LEU A O 1
ATOM 1400 N N . PRO A 1 183 ? 5.040 51.049 15.525 1.00 17.72 183 PRO A N 1
ATOM 1401 C CA . PRO A 1 183 ? 4.379 51.690 16.668 1.00 14.37 183 PRO A CA 1
ATOM 1402 C C . PRO A 1 183 ? 4.222 53.217 16.507 1.00 17.92 183 PRO A C 1
ATOM 1403 O O . PRO A 1 183 ? 3.316 53.787 17.098 1.00 16.58 183 PRO A O 1
ATOM 1407 N N . ARG A 1 184 ? 5.069 53.856 15.703 1.00 16.86 184 ARG A N 1
ATOM 1408 C CA . ARG A 1 184 ? 4.874 55.267 15.374 1.00 15.95 184 ARG A CA 1
ATOM 1409 C C . ARG A 1 184 ? 3.494 55.532 14.748 1.00 18.23 184 ARG A C 1
ATOM 1410 O O . ARG A 1 184 ? 2.909 56.611 14.936 1.00 19.99 184 ARG A O 1
ATOM 1418 N N . PHE A 1 185 ? 2.981 54.552 13.999 1.00 12.57 185 PHE A N 1
ATOM 1419 C CA . PHE A 1 185 ? 1.681 54.656 13.353 1.00 12.39 185 PHE A CA 1
ATOM 1420 C C . PHE A 1 185 ? 0.597 53.900 14.155 1.00 12.92 185 PHE A C 1
ATOM 1421 O O . PHE A 1 185 ? -0.161 53.103 13.620 1.00 17.79 185 PHE A O 1
ATOM 1429 N N . SER A 1 186 ? 0.541 54.184 15.443 1.00 15.08 186 SER A N 1
ATOM 1430 C CA . SER A 1 186 ? -0.493 53.667 16.318 1.00 17.86 186 SER A CA 1
ATOM 1431 C C . SER A 1 186 ? -0.865 54.737 17.346 1.00 16.28 186 SER A C 1
ATOM 1432 O O . SER A 1 186 ? 0.004 55.470 17.864 1.00 15.47 186 SER A O 1
ATOM 1435 N N . THR A 1 187 ? -2.153 54.817 17.638 1.00 12.16 187 THR A N 1
ATOM 1436 C CA . THR A 1 187 ? -2.682 55.879 18.488 1.00 11.56 187 THR A CA 1
ATOM 1437 C C . THR A 1 187 ? -3.877 55.428 19.309 1.00 14.57 187 THR A C 1
ATOM 1438 O O . THR A 1 187 ? -4.533 54.439 18.978 1.00 14.96 187 THR A O 1
ATOM 1442 N N . ILE A 1 188 ? -4.155 56.194 20.365 1.00 13.52 188 ILE A N 1
ATOM 1443 C CA . ILE A 1 188 ? -5.326 56.013 21.230 1.00 12.11 188 ILE A CA 1
ATOM 1444 C C . ILE A 1 188 ? -6.102 57.323 21.149 1.00 13.44 188 ILE A C 1
ATOM 1445 O O . ILE A 1 188 ? -5.617 58.378 21.585 1.00 14.48 188 ILE A O 1
ATOM 1450 N N . SER A 1 189 ? -7.285 57.261 20.536 1.00 14.95 189 SER A N 1
ATOM 1451 C CA . SER A 1 189 ? -8.080 58.457 20.253 1.00 15.74 189 SER A CA 1
ATOM 1452 C C . SER A 1 189 ? -7.262 59.579 19.621 1.00 10.22 189 SER A C 1
ATOM 1453 O O . SER A 1 189 ? -7.424 60.753 19.939 1.00 12.00 189 SER A O 1
ATOM 1456 N N . GLY A 1 190 ? -6.384 59.195 18.698 1.00 14.65 190 GLY A N 1
ATOM 1457 C CA . GLY A 1 190 ? -5.576 60.148 17.953 1.00 13.77 190 GLY A CA 1
ATOM 1458 C C . GLY A 1 190 ? -4.256 60.543 18.607 1.00 15.48 190 GLY A C 1
ATOM 1459 O O . GLY A 1 190 ? -3.485 61.326 18.044 1.00 16.82 190 GLY A O 1
ATOM 1460 N N . ILE A 1 191 ? -4.018 60.042 19.818 1.00 15.30 191 ILE A N 1
ATOM 1461 C CA . ILE A 1 191 ? -2.801 60.344 20.575 1.00 15.89 191 ILE A CA 1
ATOM 1462 C C . ILE A 1 191 ? -1.777 59.219 20.407 1.00 14.82 191 ILE A C 1
ATOM 1463 O O . ILE A 1 191 ? -2.123 58.064 20.595 1.00 15.37 191 ILE A O 1
ATOM 1468 N N . PRO A 1 192 ? -0.516 59.543 20.038 1.00 15.65 192 PRO A N 1
ATOM 1469 C CA . PRO A 1 192 ? 0.546 58.537 19.876 1.00 15.29 192 PRO A CA 1
ATOM 1470 C C . PRO A 1 192 ? 0.617 57.516 21.037 1.00 16.99 192 PRO A C 1
ATOM 1471 O O . PRO A 1 192 ? 0.594 57.902 22.202 1.00 15.47 192 PRO A O 1
ATOM 1475 N N . VAL A 1 193 ? 0.662 56.229 20.713 1.00 13.32 193 VAL A N 1
ATOM 1476 C CA . VAL A 1 193 ? 0.811 55.185 21.717 1.00 16.46 193 VAL A CA 1
ATOM 1477 C C . VAL A 1 193 ? 2.073 55.376 22.551 1.00 14.60 193 VAL A C 1
ATOM 1478 O O . VAL A 1 193 ? 2.084 55.073 23.739 1.00 17.90 193 VAL A O 1
ATOM 1482 N N . SER A 1 194 ? 3.109 55.953 21.945 1.00 14.39 194 SER A N 1
ATOM 1483 C CA . SER A 1 194 ? 4.363 56.193 22.650 1.00 16.38 194 SER A CA 1
ATOM 1484 C C . SER A 1 194 ? 4.216 57.123 23.865 1.00 22.32 194 SER A C 1
ATOM 1485 O O . SER A 1 194 ? 5.075 57.138 24.742 1.00 20.61 194 SER A O 1
ATOM 1488 N N . GLU A 1 195 ? 3.140 57.903 23.911 1.00 16.89 195 GLU A N 1
ATOM 1489 C CA . GLU A 1 195 ? 2.878 58.771 25.056 1.00 18.92 195 GLU A CA 1
ATOM 1490 C C . GLU A 1 195 ? 2.304 57.991 26.253 1.00 16.33 195 GLU A C 1
ATOM 1491 O O . GLU A 1 195 ? 2.309 58.478 27.388 1.00 22.36 195 GLU A O 1
ATOM 1497 N N . PHE A 1 196 ? 1.806 56.789 25.999 1.00 16.46 196 PHE A N 1
ATOM 1498 C CA . PHE A 1 196 ? 1.186 55.993 27.051 1.00 16.29 196 PHE A CA 1
ATOM 1499 C C . PHE A 1 196 ? 2.095 54.883 27.547 1.00 23.84 196 PHE A C 1
ATOM 1500 O O . PHE A 1 196 ? 1.998 54.460 28.699 1.00 19.41 196 PHE A O 1
ATOM 1508 N N . ILE A 1 197 ? 2.947 54.367 26.670 1.00 16.63 197 ILE A N 1
ATOM 1509 C CA . ILE A 1 197 ? 3.692 53.164 27.004 1.00 15.36 197 ILE A CA 1
ATOM 1510 C C . ILE A 1 197 ? 5.181 53.392 26.757 1.00 22.53 197 ILE A C 1
ATOM 1511 O O . ILE A 1 197 ? 5.576 53.873 25.696 1.00 25.59 197 ILE A O 1
ATOM 1516 N N . ALA A 1 198 ? 5.980 53.071 27.764 1.00 19.74 198 ALA A N 1
ATOM 1517 C CA . ALA A 1 198 ? 7.419 53.322 27.736 1.00 24.15 198 ALA A CA 1
ATOM 1518 C C . ALA A 1 198 ? 8.114 52.440 26.702 1.00 26.13 198 ALA A C 1
ATOM 1519 O O . ALA A 1 198 ? 7.620 51.354 26.384 1.00 24.25 198 ALA A O 1
ATOM 1521 N N . PRO A 1 199 ? 9.256 52.907 26.161 1.00 23.70 199 PRO A N 1
ATOM 1522 C CA . PRO A 1 199 ? 9.872 52.181 25.041 1.00 20.37 199 PRO A CA 1
ATOM 1523 C C . PRO A 1 199 ? 10.160 50.683 25.295 1.00 24.37 199 PRO A C 1
ATOM 1524 O O . PRO A 1 199 ? 9.859 49.895 24.399 1.00 22.97 199 PRO A O 1
ATOM 1528 N N . ASP A 1 200 ? 10.671 50.308 26.464 1.00 22.92 200 ASP A N 1
ATOM 1529 C CA . ASP A 1 200 ? 10.982 48.893 26.737 1.00 28.21 200 ASP A CA 1
ATOM 1530 C C . ASP A 1 200 ? 9.749 48.001 26.726 1.00 20.75 200 ASP A C 1
ATOM 1531 O O . ASP A 1 200 ? 9.749 46.923 26.137 1.00 21.35 200 ASP A O 1
ATOM 1536 N N . ARG A 1 201 ? 8.698 48.472 27.378 1.00 21.33 201 ARG A N 1
ATOM 1537 C CA . ARG A 1 201 ? 7.448 47.756 27.424 1.00 17.96 201 ARG A CA 1
ATOM 1538 C C . ARG A 1 201 ? 6.802 47.677 26.035 1.00 15.20 201 ARG A C 1
ATOM 1539 O O . ARG A 1 201 ? 6.227 46.671 25.675 1.00 20.51 201 ARG A O 1
ATOM 1547 N N . LEU A 1 202 ? 6.905 48.749 25.265 1.00 16.64 202 LEU A N 1
ATOM 1548 C CA . LEU A 1 202 ? 6.318 48.789 23.937 1.00 16.21 202 LEU A CA 1
ATOM 1549 C C . LEU A 1 202 ? 7.025 47.761 23.050 1.00 15.68 202 LEU A C 1
ATOM 1550 O O . LEU A 1 202 ? 6.381 47.059 22.271 1.00 18.54 202 LEU A O 1
ATOM 1555 N N . ALA A 1 203 ? 8.342 47.663 23.209 1.00 20.26 203 ALA A N 1
ATOM 1556 C CA . ALA A 1 203 ? 9.129 46.674 22.488 1.00 21.79 203 ALA A CA 1
ATOM 1557 C C . ALA A 1 203 ? 8.665 45.261 22.844 1.00 22.25 203 ALA A C 1
ATOM 1558 O O . ALA A 1 203 ? 8.570 44.402 21.971 1.00 20.40 203 ALA A O 1
ATOM 1560 N N . GLN A 1 204 ? 8.349 45.026 24.114 1.00 19.34 204 GLN A N 1
ATOM 1561 C CA . GLN A 1 204 ? 7.807 43.732 24.510 1.00 15.50 204 GLN A CA 1
ATOM 1562 C C . GLN A 1 204 ? 6.488 43.448 23.821 1.00 18.59 204 GLN A C 1
ATOM 1563 O O . GLN A 1 204 ? 6.231 42.314 23.381 1.00 18.31 204 GLN A O 1
ATOM 1569 N N . ILE A 1 205 ? 5.659 44.485 23.713 1.00 15.45 205 ILE A N 1
ATOM 1570 C CA . ILE A 1 205 ? 4.355 44.340 23.092 1.00 13.38 205 ILE A CA 1
ATOM 1571 C C . ILE A 1 205 ? 4.503 44.042 21.609 1.00 15.59 205 ILE A C 1
ATOM 1572 O O . ILE A 1 205 ? 3.788 43.203 21.072 1.00 16.31 205 ILE A O 1
ATOM 1577 N N . VAL A 1 206 ? 5.442 44.719 20.963 1.00 16.40 206 VAL A N 1
ATOM 1578 C CA . VAL A 1 206 ? 5.765 44.427 19.574 1.00 17.97 206 VAL A CA 1
ATOM 1579 C C . VAL A 1 206 ? 6.217 42.956 19.393 1.00 19.48 206 VAL A C 1
ATOM 1580 O O . VAL A 1 206 ? 5.762 42.260 18.495 1.00 17.55 206 VAL A O 1
ATOM 1584 N N . GLU A 1 207 ? 7.076 42.476 20.281 1.00 19.39 207 GLU A N 1
ATOM 1585 C CA . GLU A 1 207 ? 7.550 41.100 20.179 1.00 22.30 207 GLU A CA 1
ATOM 1586 C C . GLU A 1 207 ? 6.410 40.107 20.439 1.00 18.40 207 GLU A C 1
ATOM 1587 O O . GLU A 1 207 ? 6.323 39.065 19.796 1.00 16.16 207 GLU A O 1
ATOM 1593 N N . ARG A 1 208 ? 5.531 40.445 21.380 1.00 17.61 208 ARG A N 1
ATOM 1594 C CA . ARG A 1 208 ? 4.385 39.601 21.651 1.00 15.57 208 ARG A CA 1
ATOM 1595 C C . ARG A 1 208 ? 3.500 39.511 20.420 1.00 18.03 208 ARG A C 1
ATOM 1596 O O . ARG A 1 208 ? 2.896 38.471 20.131 1.00 20.18 208 ARG A O 1
ATOM 1604 N N . THR A 1 209 ? 3.418 40.611 19.693 1.00 16.41 209 THR A N 1
ATOM 1605 C CA . THR A 1 209 ? 2.619 40.638 18.486 1.00 16.52 209 THR A CA 1
ATOM 1606 C C . THR A 1 209 ? 3.249 39.722 17.445 1.00 13.92 209 THR A C 1
ATOM 1607 O O . THR A 1 209 ? 2.535 38.940 16.813 1.00 17.26 209 THR A O 1
ATOM 1611 N N . ARG A 1 210 ? 4.573 39.777 17.274 1.00 16.89 210 ARG A N 1
ATOM 1612 C CA . ARG A 1 210 ? 5.228 38.871 16.314 1.00 17.43 210 ARG A CA 1
ATOM 1613 C C . ARG A 1 210 ? 4.946 37.406 16.626 1.00 17.01 210 ARG A C 1
ATOM 1614 O O . ARG A 1 210 ? 4.711 36.613 15.730 1.00 20.48 210 ARG A O 1
ATOM 1622 N N . LYS A 1 211 ? 4.985 37.054 17.911 1.00 17.20 211 LYS A N 1
ATOM 1623 C CA . LYS A 1 211 ? 4.882 35.681 18.345 1.00 18.78 211 LYS A CA 1
ATOM 1624 C C . LYS A 1 211 ? 3.433 35.268 18.626 1.00 16.42 211 LYS A C 1
ATOM 1625 O O . LYS A 1 211 ? 3.180 34.135 19.028 1.00 19.32 211 LYS A O 1
ATOM 1631 N N . GLY A 1 212 ? 2.494 36.181 18.375 1.00 19.36 212 GLY A N 1
ATOM 1632 C CA . GLY A 1 212 ? 1.118 36.041 18.816 1.00 13.79 212 GLY A CA 1
ATOM 1633 C C . GLY A 1 212 ? 0.366 34.797 18.353 1.00 19.23 212 GLY A C 1
ATOM 1634 O O . GLY A 1 212 ? -0.438 34.236 19.102 1.00 19.90 212 GLY A O 1
ATOM 1635 N N . GLY A 1 213 ? 0.595 34.391 17.105 1.00 20.46 213 GLY A N 1
ATOM 1636 C CA . GLY A 1 213 ? 0.008 33.165 16.592 1.00 19.42 213 GLY A CA 1
ATOM 1637 C C . GLY A 1 213 ? 0.559 31.940 17.304 1.00 25.94 213 GLY A C 1
ATOM 1638 O O . GLY A 1 213 ? -0.186 31.026 17.679 1.00 19.39 213 GLY A O 1
ATOM 1639 N N . GLY A 1 214 ? 1.876 31.917 17.506 1.00 19.75 214 GLY A N 1
ATOM 1640 C CA . GLY A 1 214 ? 2.522 30.785 18.157 1.00 21.45 214 GLY A CA 1
ATOM 1641 C C . GLY A 1 214 ? 2.197 30.708 19.641 1.00 19.13 214 GLY A C 1
ATOM 1642 O O . GLY A 1 214 ? 2.188 29.626 20.235 1.00 20.94 214 GLY A O 1
ATOM 1643 N N . GLU A 1 215 ? 1.904 31.858 20.241 1.00 20.33 215 GLU A N 1
ATOM 1644 C CA . GLU A 1 215 ? 1.520 31.887 21.646 1.00 19.06 215 GLU A CA 1
ATOM 1645 C C . GLU A 1 215 ? 0.230 31.070 21.807 1.00 20.96 215 GLU A C 1
ATOM 1646 O O . GLU A 1 215 ? 0.091 30.255 22.735 1.00 22.23 215 GLU A O 1
ATOM 1652 N N . ILE A 1 216 ? -0.696 31.286 20.882 1.00 19.17 216 ILE A N 1
ATOM 1653 C CA . ILE A 1 216 ? -1.968 30.558 20.891 1.00 19.69 216 ILE A CA 1
ATOM 1654 C C . ILE A 1 216 ? -1.776 29.058 20.604 1.00 19.78 216 ILE A C 1
ATOM 1655 O O . ILE A 1 216 ? -2.346 28.218 21.306 1.00 19.71 216 ILE A O 1
ATOM 1660 N N . VAL A 1 217 ? -0.974 28.718 19.585 1.00 18.67 217 VAL A N 1
ATOM 1661 C CA . VAL A 1 217 ? -0.653 27.314 19.289 1.00 22.90 217 VAL A CA 1
ATOM 1662 C C . VAL A 1 217 ? -0.104 26.574 20.500 1.00 17.87 217 VAL A C 1
ATOM 1663 O O . VAL A 1 217 ? -0.509 25.450 20.799 1.00 21.30 217 VAL A O 1
ATOM 1667 N N . ASN A 1 218 ? 0.816 27.211 21.210 1.00 26.03 218 ASN A N 1
ATOM 1668 C CA . ASN A 1 218 ? 1.451 26.592 22.371 1.00 28.61 218 ASN A CA 1
ATOM 1669 C C . ASN A 1 218 ? 0.483 26.355 23.528 1.00 19.17 218 ASN A C 1
ATOM 1670 O O . ASN A 1 218 ? 0.620 25.383 24.253 1.00 28.98 218 ASN A O 1
ATOM 1675 N N . LEU A 1 219 ? -0.465 27.271 23.723 1.00 21.17 219 LEU A N 1
ATOM 1676 C CA . LEU A 1 219 ? -1.461 27.104 24.779 1.00 19.92 219 LEU A CA 1
ATOM 1677 C C . LEU A 1 219 ? -2.429 25.973 24.460 1.00 23.21 219 LEU A C 1
ATOM 1678 O O . LEU A 1 219 ? -2.680 25.090 25.293 1.00 31.38 219 LEU A O 1
ATOM 1683 N N . LEU A 1 220 ? -2.953 25.995 23.245 1.00 29.69 220 LEU A N 1
ATOM 1684 C CA . LEU A 1 220 ? -3.937 25.012 22.807 1.00 25.30 220 LEU A CA 1
ATOM 1685 C C . LEU A 1 220 ? -3.354 23.608 22.751 1.00 28.87 220 LEU A C 1
ATOM 1686 O O . LEU A 1 220 ? -4.054 22.620 23.012 1.00 39.18 220 LEU A O 1
ATOM 1691 N N . LYS A 1 221 ? -2.075 23.531 22.389 1.00 34.41 221 LYS A N 1
ATOM 1692 C CA . LYS A 1 221 ? -1.360 22.265 22.212 1.00 43.67 221 LYS A CA 1
ATOM 1693 C C . LYS A 1 221 ? -1.818 21.463 20.991 1.00 39.50 221 LYS A C 1
ATOM 1694 O O . LYS A 1 221 ? -1.033 20.721 20.409 1.00 49.63 221 LYS A O 1
ATOM 1700 N N . THR A 1 222 ? -3.082 21.615 20.611 1.00 44.40 222 THR A N 1
ATOM 1701 C CA . THR A 1 222 ? -3.566 21.133 19.324 1.00 45.52 222 THR A CA 1
ATOM 1702 C C . THR A 1 222 ? -4.294 22.272 18.609 1.00 51.13 222 THR A C 1
ATOM 1703 O O . THR A 1 222 ? -5.091 22.994 19.208 1.00 54.36 222 THR A O 1
ATOM 1707 N N . GLY A 1 223 ? -3.990 22.465 17.332 1.00 40.68 223 GLY A N 1
ATOM 1708 C CA . GLY A 1 223 ? -4.684 23.473 16.555 1.00 28.51 223 GLY A CA 1
ATOM 1709 C C . GLY A 1 223 ? -4.151 24.874 16.779 1.00 39.31 223 GLY A C 1
ATOM 1710 O O . GLY A 1 223 ? -3.268 25.079 17.614 1.00 31.16 223 GLY A O 1
ATOM 1711 N N . SER A 1 224 ? -4.696 25.833 16.031 1.00 32.26 224 SER A N 1
ATOM 1712 C CA A SER A 1 224 ? -4.232 27.214 16.072 0.50 23.15 224 SER A CA 1
ATOM 1713 C CA B SER A 1 224 ? -4.236 27.219 16.090 0.50 23.53 224 SER A CA 1
ATOM 1714 C C . SER A 1 224 ? -5.378 28.171 16.413 1.00 16.78 224 SER A C 1
ATOM 1715 O O . SER A 1 224 ? -6.520 27.745 16.597 1.00 24.08 224 SER A O 1
ATOM 1720 N N . ALA A 1 225 ? -5.056 29.460 16.493 1.00 21.63 225 ALA A N 1
ATOM 1721 C CA . ALA A 1 225 ? -6.068 30.506 16.681 1.00 16.45 225 ALA A CA 1
ATOM 1722 C C . ALA A 1 225 ? -7.145 30.495 15.580 1.00 18.03 225 ALA A C 1
ATOM 1723 O O . ALA A 1 225 ? -6.863 30.176 14.407 1.00 19.06 225 ALA A O 1
ATOM 1725 N N . TYR A 1 226 ? -8.372 30.865 15.956 1.00 18.30 226 TYR A N 1
ATOM 1726 C CA . TYR A 1 226 ? -9.427 31.043 14.971 1.00 20.69 226 TYR A CA 1
ATOM 1727 C C . TYR A 1 226 ? -10.382 32.191 15.254 1.00 16.06 226 TYR A C 1
ATOM 1728 O O . TYR A 1 226 ? -10.917 32.772 14.316 1.00 18.19 226 TYR A O 1
ATOM 1737 N N . TYR A 1 227 ? -10.597 32.546 16.522 1.00 16.04 227 TYR A N 1
ATOM 1738 C CA . TYR A 1 227 ? -11.529 33.647 16.800 1.00 16.97 227 TYR A CA 1
ATOM 1739 C C . TYR A 1 227 ? -11.071 34.973 16.190 1.00 20.32 227 TYR A C 1
ATOM 1740 O O . TYR A 1 227 ? -11.799 35.628 15.433 1.00 15.39 227 TYR A O 1
ATOM 1749 N N . ALA A 1 228 ? -9.858 35.380 16.508 1.00 14.95 228 ALA A N 1
ATOM 1750 C CA . ALA A 1 228 ? -9.381 36.644 15.970 1.00 11.86 228 ALA A CA 1
ATOM 1751 C C . ALA A 1 228 ? -9.055 36.551 14.474 1.00 13.97 228 ALA A C 1
ATOM 1752 O O . ALA A 1 228 ? -9.372 37.477 13.744 1.00 16.00 228 ALA A O 1
ATOM 1754 N N . PRO A 1 229 ? -8.453 35.437 14.020 1.00 17.13 229 PRO A N 1
ATOM 1755 C CA . PRO A 1 229 ? -8.288 35.318 12.565 1.00 16.01 229 PRO A CA 1
ATOM 1756 C C . PRO A 1 229 ? -9.613 35.404 11.785 1.00 18.47 229 PRO A C 1
ATOM 1757 O O . PRO A 1 229 ? -9.677 36.080 10.744 1.00 15.21 229 PRO A O 1
ATOM 1761 N N . ALA A 1 230 ? -10.659 34.745 12.270 1.00 13.90 230 ALA A N 1
ATOM 1762 C CA . ALA A 1 230 ? -11.955 34.832 11.608 1.00 17.13 230 ALA A CA 1
ATOM 1763 C C . ALA A 1 230 ? -12.573 36.244 11.674 1.00 19.52 230 ALA A C 1
ATOM 1764 O O . ALA A 1 230 ? -13.188 36.695 10.710 1.00 17.18 230 ALA A O 1
ATOM 1766 N N . ALA A 1 231 ? -12.414 36.935 12.807 1.00 13.29 231 ALA A N 1
ATOM 1767 C CA . ALA A 1 231 ? -12.935 38.291 12.942 1.00 15.24 231 ALA A CA 1
ATOM 1768 C C . ALA A 1 231 ? -12.250 39.246 11.970 1.00 13.59 231 ALA A C 1
ATOM 1769 O O . ALA A 1 231 ? -12.887 40.100 11.377 1.00 14.08 231 ALA A O 1
ATOM 1771 N N . ALA A 1 232 ? -10.942 39.102 11.845 1.00 15.25 232 ALA A N 1
ATOM 1772 C CA . ALA A 1 232 ? -10.179 39.922 10.938 1.00 11.91 232 ALA A CA 1
ATOM 1773 C C . ALA A 1 232 ? -10.657 39.673 9.517 1.00 15.73 232 ALA A C 1
ATOM 1774 O O . ALA A 1 232 ? -10.813 40.610 8.744 1.00 13.74 232 ALA A O 1
ATOM 1776 N N . THR A 1 233 ? -10.886 38.408 9.188 1.00 12.94 233 THR A N 1
ATOM 1777 C CA . THR A 1 233 ? -11.290 38.039 7.830 1.00 17.93 233 THR A CA 1
ATOM 1778 C C . THR A 1 233 ? -12.692 38.591 7.550 1.00 18.62 233 THR A C 1
ATOM 1779 O O . THR A 1 233 ? -12.954 39.156 6.489 1.00 14.77 233 THR A O 1
ATOM 1783 N N . ALA A 1 234 ? -13.589 38.429 8.512 1.00 15.20 234 ALA A N 1
ATOM 1784 C CA . ALA A 1 234 ? -14.973 38.889 8.361 1.00 11.78 234 ALA A CA 1
ATOM 1785 C C . ALA A 1 234 ? -15.052 40.401 8.209 1.00 14.19 234 ALA A C 1
ATOM 1786 O O . ALA A 1 234 ? -15.898 40.916 7.482 1.00 14.91 234 ALA A O 1
ATOM 1788 N N . GLN A 1 235 ? -14.191 41.102 8.935 1.00 14.32 235 GLN A N 1
ATOM 1789 C CA . GLN A 1 235 ? -14.173 42.553 8.864 1.00 17.99 235 GLN A CA 1
ATOM 1790 C C . GLN A 1 235 ? -13.777 43.008 7.462 1.00 16.20 235 GLN A C 1
ATOM 1791 O O . GLN A 1 235 ? -14.309 43.993 6.947 1.00 14.54 235 GLN A O 1
ATOM 1797 N N . MET A 1 236 ? -12.811 42.318 6.859 1.00 13.44 236 MET A N 1
ATOM 1798 C CA . MET A 1 236 ? -12.431 42.613 5.474 1.00 12.76 236 MET A CA 1
ATOM 1799 C C . MET A 1 236 ? -13.605 42.286 4.521 1.00 17.82 236 MET A C 1
ATOM 1800 O O . MET A 1 236 ? -13.889 43.055 3.596 1.00 16.62 236 MET A O 1
ATOM 1805 N N . VAL A 1 237 ? -14.259 41.143 4.731 1.00 14.81 237 VAL A N 1
ATOM 1806 C CA . VAL A 1 237 ? -15.442 40.800 3.927 1.00 17.77 237 VAL A CA 1
ATOM 1807 C C . VAL A 1 237 ? -16.495 41.903 4.025 1.00 17.59 237 VAL A C 1
ATOM 1808 O O . VAL A 1 237 ? -17.026 42.374 3.011 1.00 15.91 237 VAL A O 1
ATOM 1812 N N . GLU A 1 238 ? -16.763 42.329 5.248 1.00 16.18 238 GLU A N 1
ATOM 1813 C CA . GLU A 1 238 ? -17.722 43.400 5.483 1.00 14.69 238 GLU A CA 1
ATOM 1814 C C . GLU A 1 238 ? -17.341 44.691 4.737 1.00 16.94 238 GLU A C 1
ATOM 1815 O O . GLU A 1 238 ? -18.193 45.369 4.161 1.00 16.57 238 GLU A O 1
ATOM 1821 N N . ALA A 1 239 ? -16.060 45.015 4.742 1.00 14.69 239 ALA A N 1
ATOM 1822 C CA . ALA A 1 239 ? -15.566 46.225 4.108 1.00 17.82 239 ALA A CA 1
ATOM 1823 C C . ALA A 1 239 ? -15.925 46.221 2.622 1.00 17.64 239 ALA A C 1
ATOM 1824 O O . ALA A 1 239 ? -16.325 47.239 2.064 1.00 15.03 239 ALA A O 1
ATOM 1826 N N . VAL A 1 240 ? -15.807 45.060 2.001 1.00 13.57 240 VAL A N 1
ATOM 1827 C CA . VAL A 1 240 ? -16.152 44.924 0.588 1.00 13.13 240 VAL A CA 1
ATOM 1828 C C . VAL A 1 240 ? -17.661 44.946 0.375 1.00 15.87 240 VAL A C 1
ATOM 1829 O O . VAL A 1 240 ? -18.160 45.709 -0.457 1.00 19.90 240 VAL A O 1
ATOM 1833 N N . LEU A 1 241 ? -18.392 44.118 1.116 1.00 14.20 241 LEU A N 1
ATOM 1834 C CA . LEU A 1 241 ? -19.846 44.024 0.922 1.00 13.76 241 LEU A CA 1
ATOM 1835 C C . LEU A 1 241 ? -20.629 45.333 1.149 1.00 15.07 241 LEU A C 1
ATOM 1836 O O . LEU A 1 241 ? -21.615 45.590 0.457 1.00 17.23 241 LEU A O 1
ATOM 1841 N N . LYS A 1 242 ? -20.195 46.126 2.135 1.00 17.48 242 LYS A N 1
ATOM 1842 C CA . LYS A 1 242 ? -20.880 47.360 2.494 1.00 15.77 242 LYS A CA 1
ATOM 1843 C C . LYS A 1 242 ? -20.168 48.585 1.946 1.00 17.67 242 LYS A C 1
ATOM 1844 O O . LYS A 1 242 ? -20.575 49.715 2.249 1.00 16.56 242 LYS A O 1
ATOM 1850 N N . ASP A 1 243 ? -19.119 48.350 1.164 1.00 12.91 243 ASP A N 1
ATOM 1851 C CA . ASP A 1 243 ? -18.343 49.416 0.532 1.00 16.15 243 ASP A CA 1
ATOM 1852 C C . ASP A 1 243 ? -17.913 50.466 1.564 1.00 15.99 243 ASP A C 1
ATOM 1853 O O . ASP A 1 243 ? -18.152 51.659 1.397 1.00 17.62 243 ASP A O 1
ATOM 1858 N N . LYS A 1 244 ? -17.288 50.006 2.650 1.00 14.25 244 LYS A N 1
ATOM 1859 C CA . LYS A 1 244 ? -17.074 50.887 3.797 1.00 14.64 244 LYS A CA 1
ATOM 1860 C C . LYS A 1 244 ? -15.805 51.761 3.667 1.00 13.46 244 LYS A C 1
ATOM 1861 O O . LYS A 1 244 ? -15.684 52.755 4.355 1.00 12.33 244 LYS A O 1
ATOM 1867 N N . LYS A 1 245 ? -14.917 51.424 2.729 1.00 14.50 245 LYS A N 1
ATOM 1868 C CA . LYS A 1 245 ? -13.656 52.168 2.558 1.00 13.84 245 LYS A CA 1
ATOM 1869 C C . LYS A 1 245 ? -12.825 52.149 3.832 1.00 15.21 245 LYS A C 1
ATOM 1870 O O . LYS A 1 245 ? -12.375 53.198 4.315 1.00 14.02 245 LYS A O 1
ATOM 1876 N N . ARG A 1 246 ? -12.613 50.954 4.363 1.00 16.09 246 ARG A N 1
ATOM 1877 C CA . ARG A 1 246 ? -11.826 50.785 5.566 1.00 12.16 246 ARG A CA 1
ATOM 1878 C C . ARG A 1 246 ? -10.373 51.040 5.240 1.00 15.99 246 ARG A C 1
ATOM 1879 O O . ARG A 1 246 ? -9.896 50.718 4.136 1.00 16.14 246 ARG A O 1
ATOM 1887 N N . VAL A 1 247 ? -9.660 51.595 6.198 1.00 13.86 247 VAL A N 1
ATOM 1888 C CA . VAL A 1 247 ? -8.214 51.718 6.050 1.00 15.16 247 VAL A CA 1
ATOM 1889 C C . VAL A 1 247 ? -7.557 50.605 6.872 1.00 16.36 247 VAL A C 1
ATOM 1890 O O . VAL A 1 247 ? -7.671 50.574 8.109 1.00 15.20 247 VAL A O 1
ATOM 1894 N N . MET A 1 248 ? -6.941 49.646 6.175 1.00 15.80 248 MET A N 1
ATOM 1895 C CA . MET A 1 248 ? -6.439 48.423 6.806 1.00 14.63 248 MET A CA 1
ATOM 1896 C C . MET A 1 248 ? -5.139 47.970 6.164 1.00 13.69 248 MET A C 1
ATOM 1897 O O . MET A 1 248 ? -4.939 48.173 4.984 1.00 17.55 248 MET A O 1
ATOM 1902 N N . PRO A 1 249 ? -4.278 47.295 6.933 1.00 12.90 249 PRO A N 1
ATOM 1903 C CA . PRO A 1 249 ? -3.181 46.570 6.295 1.00 12.92 249 PRO A CA 1
ATOM 1904 C C . PRO A 1 249 ? -3.700 45.284 5.675 1.00 13.99 249 PRO A C 1
ATOM 1905 O O . PRO A 1 249 ? -4.370 44.512 6.354 1.00 15.05 249 PRO A O 1
ATOM 1909 N N . VAL A 1 250 ? -3.447 45.085 4.383 1.00 14.64 250 VAL A N 1
ATOM 1910 C CA . VAL A 1 250 ? -3.802 43.828 3.722 1.00 14.04 250 VAL A CA 1
ATOM 1911 C C . VAL A 1 250 ? -2.690 43.470 2.746 1.00 16.15 250 VAL A C 1
ATOM 1912 O O . VAL A 1 250 ? -1.904 44.332 2.348 1.00 15.04 250 VAL A O 1
ATOM 1916 N N . ALA A 1 251 ? -2.606 42.192 2.387 1.00 16.53 251 ALA A N 1
ATOM 1917 C CA . ALA A 1 251 ? -1.618 41.760 1.404 1.00 15.66 251 ALA A CA 1
ATOM 1918 C C . ALA A 1 251 ? -2.106 42.185 0.034 1.00 18.60 251 ALA A C 1
ATOM 1919 O O . ALA A 1 251 ? -3.165 41.730 -0.430 1.00 15.85 251 ALA A O 1
ATOM 1921 N N . ALA A 1 252 ? -1.349 43.087 -0.589 1.00 14.35 252 ALA A N 1
ATOM 1922 C CA . ALA A 1 252 ? -1.725 43.631 -1.890 1.00 15.02 252 ALA A CA 1
ATOM 1923 C C . ALA A 1 252 ? -0.573 43.489 -2.853 1.00 19.76 252 ALA A C 1
ATOM 1924 O O . ALA A 1 252 ? 0.576 43.365 -2.432 1.00 16.83 252 ALA A O 1
ATOM 1926 N N . TYR A 1 253 ? -0.901 43.514 -4.143 1.00 16.52 253 TYR A N 1
ATOM 1927 C CA . TYR A 1 253 ? 0.102 43.432 -5.200 1.00 15.71 253 TYR A CA 1
ATOM 1928 C C . TYR A 1 253 ? 0.787 44.789 -5.426 1.00 23.36 253 TYR A C 1
ATOM 1929 O O . TYR A 1 253 ? 0.131 45.791 -5.722 1.00 18.82 253 TYR A O 1
ATOM 1938 N N . LEU A 1 254 ? 2.108 44.797 -5.282 1.00 21.10 254 LEU A N 1
ATOM 1939 C CA . LEU A 1 254 ? 2.884 46.038 -5.373 1.00 24.09 254 LEU A CA 1
ATOM 1940 C C . LEU A 1 254 ? 3.566 46.232 -6.724 1.00 20.92 254 LEU A C 1
ATOM 1941 O O . LEU A 1 254 ? 4.121 45.295 -7.303 1.00 22.67 254 LEU A O 1
ATOM 1946 N N . THR A 1 255 ? 3.528 47.472 -7.200 1.00 20.61 255 THR A N 1
ATOM 1947 C CA . THR A 1 255 ? 4.130 47.861 -8.475 1.00 18.78 255 THR A CA 1
ATOM 1948 C C . THR A 1 255 ? 5.072 49.056 -8.300 1.00 21.46 255 THR A C 1
ATOM 1949 O O . THR A 1 255 ? 5.232 49.889 -9.213 1.00 22.77 255 THR A O 1
ATOM 1953 N N . GLY A 1 256 ? 5.727 49.119 -7.144 1.00 22.22 256 GLY A N 1
ATOM 1954 C CA . GLY A 1 256 ? 6.704 50.164 -6.892 1.00 25.86 256 GLY A CA 1
ATOM 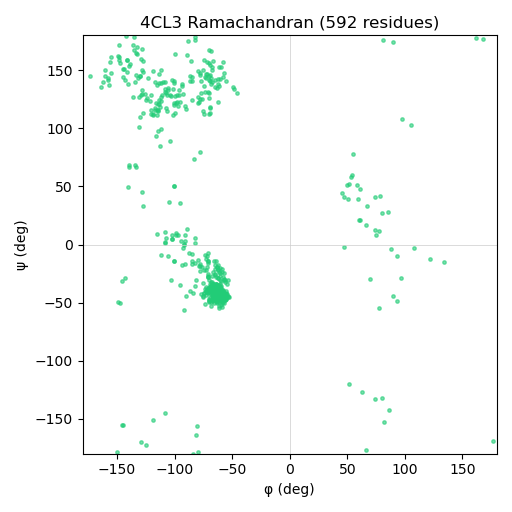1955 C C . GLY A 1 256 ? 6.589 50.837 -5.539 1.00 26.59 256 GLY A C 1
ATOM 1956 O O . GLY A 1 256 ? 7.511 51.535 -5.118 1.00 23.29 256 GLY A O 1
ATOM 1957 N N . GLN A 1 257 ? 5.463 50.636 -4.861 1.00 19.60 257 GLN A N 1
ATOM 1958 C CA . GLN A 1 257 ? 5.250 51.241 -3.552 1.00 19.54 257 GLN A CA 1
ATOM 1959 C C . GLN A 1 257 ? 6.299 50.686 -2.574 1.00 27.02 257 GLN A C 1
ATOM 1960 O O . GLN A 1 257 ? 6.571 49.490 -2.568 1.00 20.92 257 GLN A O 1
ATOM 1966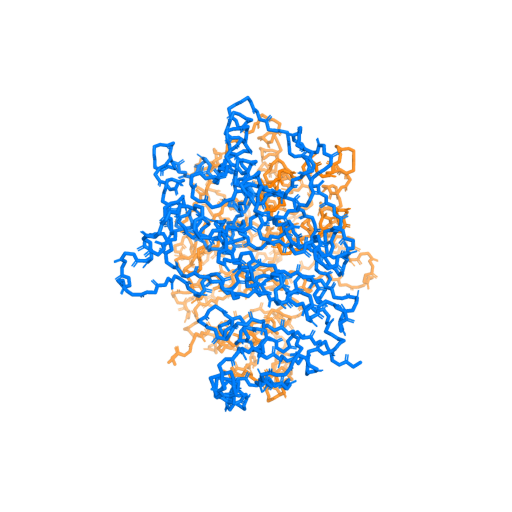 N N . TYR A 1 258 ? 6.914 51.555 -1.779 1.00 25.38 258 TYR A N 1
ATOM 1967 C CA . TYR A 1 258 ? 7.938 51.129 -0.813 1.00 23.24 258 TYR A CA 1
ATOM 1968 C C . TYR A 1 258 ? 9.132 50.471 -1.496 1.00 24.44 258 TYR A C 1
ATOM 1969 O O . TYR A 1 258 ? 9.877 49.711 -0.878 1.00 21.65 258 TYR A O 1
ATOM 1978 N N . GLY A 1 259 ? 9.295 50.758 -2.779 1.00 18.65 259 GLY A N 1
ATOM 1979 C CA . GLY A 1 259 ? 10.399 50.217 -3.549 1.00 19.51 259 GLY A CA 1
ATOM 1980 C C . GLY A 1 259 ? 10.228 48.772 -3.989 1.00 27.00 259 GLY A C 1
ATOM 1981 O O . GLY A 1 259 ? 11.175 48.161 -4.493 1.00 26.67 259 GLY A O 1
ATOM 1982 N N . LEU A 1 260 ? 9.017 48.243 -3.837 1.00 18.69 260 LEU A N 1
ATOM 1983 C CA . LEU A 1 260 ? 8.762 46.822 -4.085 1.00 21.80 260 LEU A CA 1
ATOM 1984 C C . LEU A 1 260 ? 7.944 46.602 -5.353 1.00 21.33 260 LEU A C 1
ATOM 1985 O O . LEU A 1 260 ? 6.945 47.281 -5.584 1.00 21.22 260 LEU A O 1
ATOM 1990 N N . ASN A 1 261 ? 8.381 45.648 -6.177 1.00 26.19 261 ASN A N 1
ATOM 1991 C CA . ASN A 1 261 ? 7.691 45.355 -7.430 1.00 24.69 261 ASN A CA 1
ATOM 1992 C C . ASN A 1 261 ? 7.436 43.865 -7.623 1.00 22.66 261 ASN A C 1
ATOM 1993 O O . ASN A 1 261 ? 8.280 43.043 -7.284 1.00 24.73 261 ASN A O 1
ATOM 1998 N N . ASP A 1 262 ? 6.287 43.544 -8.214 1.00 24.68 262 ASP A N 1
ATOM 1999 C CA . ASP A 1 262 ? 5.900 42.158 -8.511 1.00 23.52 262 ASP A CA 1
ATOM 2000 C C . ASP A 1 262 ? 5.952 41.283 -7.272 1.00 26.47 262 ASP A C 1
ATOM 2001 O O . ASP A 1 262 ? 6.668 40.285 -7.215 1.00 26.19 262 ASP A O 1
ATOM 2006 N N . ILE A 1 263 ? 5.170 41.655 -6.275 1.00 20.11 263 ILE A N 1
ATOM 2007 C CA . ILE A 1 263 ? 5.164 40.904 -5.035 1.00 26.28 263 ILE A CA 1
ATOM 2008 C C . ILE A 1 263 ? 3.884 41.241 -4.296 1.00 20.81 263 ILE A C 1
ATOM 2009 O O . ILE A 1 263 ? 3.351 42.348 -4.437 1.00 18.80 263 ILE A O 1
ATOM 2014 N N . TYR A 1 264 ? 3.368 40.292 -3.515 1.00 20.61 264 TYR A N 1
ATOM 2015 C CA . TYR A 1 264 ? 2.318 40.619 -2.551 1.00 22.90 264 TYR A CA 1
ATOM 2016 C C . TYR A 1 264 ? 2.963 40.907 -1.208 1.00 19.70 264 TYR A C 1
ATOM 2017 O O . TYR A 1 264 ? 3.919 40.228 -0.794 1.00 19.41 264 TYR A O 1
ATOM 2026 N N . PHE A 1 265 ? 2.454 41.940 -0.541 1.00 16.60 265 PHE A N 1
ATOM 2027 C CA . PHE A 1 265 ? 3.077 42.409 0.691 1.00 17.15 265 PHE A CA 1
ATOM 2028 C C . PHE A 1 265 ? 2.026 43.182 1.483 1.00 16.68 265 PHE A C 1
ATOM 2029 O O . PHE A 1 265 ? 1.181 43.854 0.896 1.00 15.18 265 PHE A O 1
ATOM 2037 N N . GLY A 1 266 ? 2.055 43.052 2.809 1.00 17.04 266 GLY A N 1
ATOM 2038 C CA . GLY A 1 266 ? 1.102 43.743 3.658 1.00 16.63 266 GLY A CA 1
ATOM 2039 C C . GLY A 1 266 ? 1.388 45.232 3.627 1.00 16.92 266 GLY A C 1
ATOM 2040 O O . GLY A 1 266 ? 2.496 45.668 4.004 1.00 17.57 266 GLY A O 1
ATOM 2041 N N . VAL A 1 267 ? 0.399 46.001 3.155 1.00 15.65 267 VAL A N 1
ATOM 2042 C CA . VAL A 1 267 ? 0.491 47.459 2.982 1.00 12.34 267 VAL A CA 1
ATOM 2043 C C . VAL A 1 267 ? -0.831 48.104 3.425 1.00 14.35 267 VAL A C 1
ATOM 2044 O O . VAL A 1 267 ? -1.864 47.441 3.436 1.00 16.02 267 VAL A O 1
ATOM 2048 N N . PRO A 1 268 ? -0.799 49.384 3.821 1.00 14.21 268 PRO A N 1
ATOM 2049 C CA . PRO A 1 268 ? -2.060 50.077 4.114 1.00 12.56 268 PRO A CA 1
ATOM 2050 C C . PRO A 1 268 ? -2.842 50.341 2.845 1.00 16.18 268 PRO A C 1
ATOM 2051 O O . PRO A 1 268 ? -2.273 50.821 1.868 1.00 16.91 268 PRO A O 1
ATOM 2055 N N . VAL A 1 269 ? -4.123 49.999 2.859 1.00 15.73 269 VAL A N 1
ATOM 2056 C CA . VAL A 1 269 ? -4.995 50.242 1.720 1.00 16.48 269 VAL A CA 1
ATOM 2057 C C . VAL A 1 269 ? -6.314 50.852 2.153 1.00 15.30 269 VAL A C 1
ATOM 2058 O O . VAL A 1 269 ? -6.675 50.844 3.332 1.00 14.06 269 VAL A O 1
ATOM 2062 N N . ILE A 1 270 ? -7.027 51.396 1.178 1.00 13.05 270 ILE A N 1
ATOM 2063 C CA . ILE A 1 270 ? -8.449 51.672 1.334 1.00 14.08 270 ILE A CA 1
ATOM 2064 C C . ILE A 1 270 ? -9.169 50.468 0.734 1.00 19.11 270 ILE A C 1
ATOM 2065 O O . ILE A 1 270 ? -8.967 50.142 -0.436 1.00 14.71 270 ILE A O 1
ATOM 2070 N N . LEU A 1 271 ? -10.005 49.802 1.529 1.00 13.87 271 LEU A N 1
ATOM 2071 C CA . LEU A 1 271 ? -10.697 48.597 1.035 1.00 17.02 271 LEU A CA 1
ATOM 2072 C C . LEU A 1 271 ? -12.207 48.851 0.907 1.00 15.44 271 LEU A C 1
ATOM 2073 O O . LEU A 1 271 ? -12.875 49.204 1.871 1.00 16.09 271 LEU A O 1
ATOM 2078 N N . GLY A 1 272 ? -12.748 48.635 -0.287 1.00 14.66 272 GLY A N 1
ATOM 2079 C CA . GLY A 1 272 ? -14.180 48.787 -0.488 1.00 14.98 272 GLY A CA 1
ATOM 2080 C C . GLY A 1 272 ? -14.727 47.797 -1.493 1.00 14.60 272 GLY A C 1
ATOM 2081 O O . GLY A 1 272 ? -14.154 46.723 -1.690 1.00 14.49 272 GLY A O 1
ATOM 2082 N N . ALA A 1 273 ? -15.846 48.160 -2.114 1.00 16.28 273 ALA A N 1
ATOM 2083 C CA . ALA A 1 273 ? -16.525 47.285 -3.070 1.00 22.19 273 ALA A CA 1
ATOM 2084 C C . ALA A 1 273 ? -15.598 46.894 -4.229 1.00 19.01 273 ALA A C 1
ATOM 2085 O O . ALA A 1 273 ? -15.748 45.827 -4.818 1.00 19.30 273 ALA A O 1
ATOM 2087 N N . GLY A 1 274 ? -14.631 47.753 -4.536 1.00 20.84 274 GLY A N 1
ATOM 2088 C CA . GLY A 1 274 ? -13.689 47.464 -5.600 1.00 24.65 274 GLY A CA 1
ATOM 2089 C C . GLY A 1 274 ? -12.447 46.699 -5.169 1.00 19.66 274 GLY A C 1
ATOM 2090 O O . GLY A 1 274 ? -11.492 46.600 -5.946 1.00 22.33 274 GLY A O 1
ATOM 2091 N N . GLY A 1 275 ? -12.453 46.142 -3.956 1.00 17.18 275 GLY A N 1
ATOM 2092 C CA . GLY A 1 275 ? -11.249 45.555 -3.381 1.00 17.89 275 GLY A CA 1
ATOM 2093 C C . GLY A 1 275 ? -10.294 46.657 -2.940 1.00 15.77 275 GLY A C 1
ATOM 2094 O O . GLY A 1 275 ? -10.701 47.637 -2.307 1.00 16.77 275 GLY A O 1
ATOM 2095 N N . VAL A 1 276 ? -9.025 46.521 -3.306 1.00 16.72 276 VAL A N 1
ATOM 2096 C CA . VAL A 1 276 ? -8.052 47.578 -3.024 1.00 18.72 276 VAL A CA 1
ATOM 2097 C C . VAL A 1 276 ? -8.342 48.781 -3.896 1.00 22.09 276 VAL A C 1
ATOM 2098 O O . VAL A 1 276 ? -8.197 48.730 -5.127 1.00 23.95 276 VAL A O 1
ATOM 2102 N N . GLU A 1 277 ? -8.770 49.870 -3.272 1.00 15.20 277 GLU A N 1
ATOM 2103 C CA . GLU A 1 277 ? -9.121 51.060 -4.040 1.00 18.38 277 GLU A CA 1
ATOM 2104 C C . GLU A 1 277 ? -7.998 52.108 -4.011 1.00 22.93 277 GLU A C 1
ATOM 2105 O O . GLU A 1 277 ? -7.978 53.049 -4.813 1.00 22.65 277 GLU A O 1
ATOM 2111 N N . LYS A 1 278 ? -7.047 51.919 -3.097 1.00 16.62 278 LYS A N 1
ATOM 2112 C CA . LYS A 1 278 ? -5.873 52.777 -3.019 1.00 14.37 278 LYS A CA 1
ATOM 2113 C C . LYS A 1 278 ? -4.812 52.079 -2.162 1.00 13.32 278 LYS A C 1
ATOM 2114 O O . LYS A 1 278 ? -5.133 51.511 -1.122 1.00 18.26 278 LYS A O 1
ATOM 2120 N N . ILE A 1 279 ? -3.559 52.091 -2.605 1.00 16.85 279 ILE A N 1
ATOM 2121 C CA . ILE A 1 279 ? -2.463 51.651 -1.742 1.00 17.21 279 ILE A CA 1
ATOM 2122 C C . ILE A 1 279 ? -1.803 52.898 -1.185 1.00 14.67 279 ILE A C 1
ATOM 2123 O O . ILE A 1 279 ? -1.325 53.769 -1.932 1.00 17.45 279 ILE A O 1
ATOM 2128 N N . LEU A 1 280 ? -1.798 53.012 0.135 1.00 14.97 280 LEU A N 1
ATOM 2129 C CA . LEU A 1 280 ? -1.235 54.207 0.759 1.00 15.94 280 LEU A CA 1
ATOM 2130 C C . LEU A 1 280 ? 0.269 54.056 0.924 1.00 15.76 280 LEU A C 1
ATOM 2131 O O . LEU A 1 280 ? 0.764 52.966 1.214 1.00 19.95 280 LEU A O 1
ATOM 2136 N N . GLU A 1 281 ? 0.981 55.158 0.754 1.00 15.57 281 GLU A N 1
ATOM 2137 C CA . GLU A 1 281 ? 2.440 55.168 0.840 1.00 21.24 281 GLU A CA 1
ATOM 2138 C C . GLU A 1 281 ? 2.878 56.011 2.033 1.00 15.79 281 GLU A C 1
ATOM 2139 O O . GLU A 1 281 ? 2.931 57.235 1.962 1.00 24.52 281 GLU A O 1
ATOM 2145 N N . LEU A 1 282 ? 3.165 55.342 3.143 1.00 17.49 282 LEU A N 1
ATOM 2146 C CA . LEU A 1 282 ? 3.585 56.014 4.367 1.00 15.62 282 LEU A CA 1
ATOM 2147 C C . LEU A 1 282 ? 5.015 56.533 4.251 1.00 17.33 282 LEU A C 1
ATOM 2148 O O . LEU A 1 282 ? 5.862 55.889 3.628 1.00 18.89 282 LEU A O 1
ATOM 2153 N N . PRO A 1 283 ? 5.292 57.698 4.861 1.00 18.45 283 PRO A N 1
ATOM 2154 C CA . PRO A 1 283 ? 6.657 58.240 4.914 1.00 16.41 283 PRO A CA 1
ATOM 2155 C C . PRO A 1 283 ? 7.477 57.517 5.985 1.00 19.01 283 PRO A C 1
ATOM 2156 O O . PRO A 1 283 ? 7.673 58.024 7.095 1.00 21.61 283 PRO A O 1
ATOM 2160 N N . LEU A 1 284 ? 7.964 56.334 5.633 1.00 18.36 284 LEU A N 1
ATOM 2161 C CA . LEU A 1 284 ? 8.727 55.510 6.578 1.00 18.26 284 LEU A CA 1
ATOM 2162 C C . LEU A 1 284 ? 10.130 56.067 6.791 1.00 18.11 284 LEU A C 1
ATOM 2163 O O . LEU A 1 284 ? 10.785 56.470 5.839 1.00 18.55 284 LEU A O 1
ATOM 2168 N N . ASN A 1 285 ? 10.581 56.101 8.050 1.00 17.81 285 ASN A N 1
ATOM 2169 C CA . ASN A 1 285 ? 11.911 56.598 8.376 1.00 18.03 285 ASN A CA 1
ATOM 2170 C C . ASN A 1 285 ? 12.979 55.531 8.104 1.00 19.65 285 ASN A C 1
ATOM 2171 O O . ASN A 1 285 ? 12.661 54.448 7.625 1.00 20.73 285 ASN A O 1
ATOM 2176 N N . GLU A 1 286 ? 14.237 55.846 8.395 1.00 22.84 286 GLU A N 1
ATOM 2177 C CA . GLU A 1 286 ? 15.345 54.957 8.037 1.00 25.55 286 GLU A CA 1
ATOM 2178 C C . GLU A 1 286 ? 15.225 53.618 8.765 1.00 28.03 286 GLU A C 1
ATOM 2179 O O . GLU A 1 286 ? 15.398 52.559 8.166 1.00 25.02 286 GLU A O 1
ATOM 2185 N N . GLU A 1 287 ? 14.893 53.686 10.050 1.00 19.62 287 GLU A N 1
ATOM 2186 C CA . GLU A 1 287 ? 14.739 52.489 10.879 1.00 20.00 287 GLU A CA 1
ATOM 2187 C C . GLU A 1 287 ? 13.591 51.627 10.387 1.00 21.56 287 GLU A C 1
ATOM 2188 O O . GLU A 1 287 ? 13.716 50.416 10.249 1.00 20.73 287 GLU A O 1
ATOM 2194 N N . GLU A 1 288 ? 12.462 52.265 10.116 1.00 20.63 288 GLU A N 1
ATOM 2195 C CA . GLU A 1 288 ? 11.305 51.540 9.635 1.00 17.22 288 GLU A CA 1
ATOM 2196 C C . GLU A 1 288 ? 11.599 50.893 8.276 1.00 16.44 288 GLU A C 1
ATOM 2197 O O . GLU A 1 288 ? 11.205 49.745 8.029 1.00 18.97 288 GLU A O 1
ATOM 2203 N N . MET A 1 289 ? 12.269 51.629 7.391 1.00 19.99 289 MET A N 1
ATOM 2204 C CA . MET A 1 289 ? 12.641 51.072 6.089 1.00 23.28 289 MET A CA 1
ATOM 2205 C C . MET A 1 289 ? 13.544 49.843 6.184 1.00 21.33 289 MET A C 1
ATOM 2206 O O . MET A 1 289 ? 13.428 48.918 5.366 1.00 22.58 289 MET A O 1
ATOM 2211 N N . ALA A 1 290 ? 14.448 49.835 7.153 1.00 18.36 290 ALA A N 1
ATOM 2212 C CA . ALA A 1 290 ? 15.339 48.673 7.320 1.00 18.85 290 ALA A CA 1
ATOM 2213 C C . ALA A 1 290 ? 14.513 47.419 7.657 1.00 23.93 290 ALA A C 1
ATOM 2214 O O . ALA A 1 290 ? 14.784 46.328 7.142 1.00 21.52 290 ALA A O 1
ATOM 2216 N N . LEU A 1 291 ? 13.517 47.591 8.525 1.00 24.46 291 LEU A N 1
ATOM 2217 C CA . LEU A 1 291 ? 12.615 46.500 8.876 1.00 18.14 291 LEU A CA 1
ATOM 2218 C C . LEU A 1 291 ? 11.878 46.015 7.638 1.00 25.70 291 LEU A C 1
ATOM 2219 O O . LEU A 1 291 ? 11.783 44.803 7.392 1.00 22.40 291 LEU A O 1
ATOM 2224 N N . LEU A 1 292 ? 11.372 46.966 6.853 1.00 25.48 292 LEU A N 1
ATOM 2225 C CA . LEU A 1 292 ? 10.617 46.638 5.654 1.00 19.39 292 LEU A CA 1
ATOM 2226 C C . LEU A 1 292 ? 11.506 45.903 4.649 1.00 20.82 292 LEU A C 1
ATOM 2227 O O . LEU A 1 292 ? 11.111 44.863 4.117 1.00 20.01 292 LEU A O 1
ATOM 2232 N N . ASN A 1 293 ? 12.689 46.448 4.377 1.00 17.67 293 ASN A N 1
ATOM 2233 C CA . ASN A 1 293 ? 13.570 45.822 3.407 1.00 22.52 293 ASN A CA 1
ATOM 2234 C C . ASN A 1 293 ? 13.933 44.390 3.800 1.00 21.29 293 ASN A C 1
ATOM 2235 O O . ASN A 1 293 ? 13.938 43.513 2.953 1.00 22.01 293 ASN A O 1
ATOM 2240 N N . ALA A 1 294 ? 14.184 44.152 5.085 1.00 23.71 294 ALA A N 1
ATOM 2241 C CA . ALA A 1 294 ? 14.506 42.792 5.547 1.00 24.08 294 ALA A CA 1
ATOM 2242 C C . ALA A 1 294 ? 13.299 41.865 5.404 1.00 18.15 294 ALA A C 1
ATOM 2243 O O . ALA A 1 294 ? 13.427 40.697 4.984 1.00 26.99 294 ALA A O 1
ATOM 2245 N N . SER A 1 295 ? 12.134 42.385 5.769 1.00 18.27 295 SER A N 1
ATOM 2246 C CA . SER A 1 295 ? 10.889 41.650 5.595 1.00 20.08 295 SER A CA 1
ATOM 2247 C C . SER A 1 295 ? 10.656 41.268 4.134 1.00 20.21 295 SER A C 1
ATOM 2248 O O . SER A 1 295 ? 10.354 40.097 3.811 1.00 22.72 295 SER A O 1
ATOM 2251 N N . ALA A 1 296 ? 10.794 42.255 3.257 1.00 18.47 296 ALA A N 1
ATOM 2252 C CA . ALA A 1 296 ? 10.593 42.016 1.829 1.00 19.27 296 ALA A CA 1
ATOM 2253 C C . ALA A 1 296 ? 11.538 40.958 1.269 1.00 24.04 296 ALA A C 1
ATOM 2254 O O . ALA A 1 296 ? 11.115 40.129 0.462 1.00 24.79 296 ALA A O 1
ATOM 2256 N N . LYS A 1 297 ? 12.821 41.002 1.663 1.00 23.64 297 LYS A N 1
ATOM 2257 C CA . LYS A 1 297 ? 13.792 39.999 1.221 1.00 25.11 297 LYS A CA 1
ATOM 2258 C C . LYS A 1 297 ? 13.302 38.596 1.553 1.00 29.72 297 LYS A C 1
ATOM 2259 O O . LYS A 1 297 ? 13.371 37.688 0.718 1.00 24.63 297 LYS A O 1
ATOM 2265 N N . ALA A 1 298 ? 12.792 38.440 2.771 1.00 20.50 298 ALA A N 1
ATOM 2266 C CA . ALA A 1 298 ? 12.270 37.166 3.247 1.00 22.12 298 ALA A CA 1
ATOM 2267 C C . ALA A 1 298 ? 10.990 36.760 2.515 1.00 21.63 298 ALA A C 1
ATOM 2268 O O . ALA A 1 298 ? 10.829 35.588 2.156 1.00 24.65 298 ALA A O 1
ATOM 2270 N N . VAL A 1 299 ? 10.097 37.719 2.272 1.00 25.67 299 VAL A N 1
ATOM 2271 C CA . VAL A 1 299 ? 8.859 37.435 1.540 1.00 19.83 299 VAL A CA 1
ATOM 2272 C C . VAL A 1 299 ? 9.172 37.072 0.085 1.00 24.13 299 VAL A C 1
ATOM 2273 O O . VAL A 1 299 ? 8.588 36.137 -0.479 1.00 26.26 299 VAL A O 1
ATOM 2277 N N . ARG A 1 300 ? 10.105 37.808 -0.508 1.00 19.16 300 ARG A N 1
ATOM 2278 C CA . ARG A 1 300 ? 10.638 37.473 -1.839 1.00 23.85 300 ARG A CA 1
ATOM 2279 C C . ARG A 1 300 ? 11.204 36.059 -1.920 1.00 26.62 300 ARG A C 1
ATOM 2280 O O . ARG A 1 300 ? 11.017 35.365 -2.921 1.00 33.18 300 ARG A O 1
ATOM 2288 N N . ALA A 1 301 ? 11.937 35.639 -0.894 1.00 27.27 301 ALA A N 1
ATOM 2289 C CA . ALA A 1 301 ? 12.526 34.303 -0.913 1.00 36.34 301 ALA A CA 1
ATOM 2290 C C . ALA A 1 301 ? 11.455 33.211 -0.847 1.00 30.10 301 ALA A C 1
ATOM 2291 O O . ALA A 1 301 ? 11.612 32.144 -1.456 1.00 28.03 301 ALA A O 1
ATOM 2293 N N . THR A 1 302 ? 10.371 33.485 -0.124 1.00 30.80 302 THR A N 1
ATOM 2294 C CA . THR A 1 302 ? 9.255 32.563 -0.085 1.00 27.72 302 THR A CA 1
ATOM 2295 C C . THR A 1 302 ? 8.630 32.502 -1.479 1.00 32.75 302 THR A C 1
ATOM 2296 O O . THR A 1 302 ? 8.346 31.425 -2.001 1.00 29.70 302 THR A O 1
ATOM 2300 N N . LEU A 1 303 ? 8.466 33.670 -2.090 1.00 26.31 303 LEU A N 1
ATOM 2301 C CA . LEU A 1 303 ? 7.831 33.782 -3.393 1.00 25.05 303 LEU A CA 1
ATOM 2302 C C . LEU A 1 303 ? 8.646 33.089 -4.467 1.00 38.93 303 LEU A C 1
ATOM 2303 O O . LEU A 1 303 ? 8.098 32.453 -5.380 1.00 34.95 303 LEU A O 1
ATOM 2308 N N . ASP A 1 304 ? 9.964 33.205 -4.358 1.00 24.26 304 ASP A N 1
ATOM 2309 C CA . ASP A 1 304 ? 10.848 32.598 -5.334 1.00 28.05 304 ASP A CA 1
ATOM 2310 C C . ASP A 1 304 ? 10.825 31.069 -5.215 1.00 31.57 304 ASP A C 1
ATOM 2311 O O . ASP A 1 304 ? 10.903 30.355 -6.213 1.00 31.04 304 ASP A O 1
ATOM 2316 N N . THR A 1 305 ? 10.701 30.578 -3.988 1.00 32.48 305 THR A N 1
ATOM 2317 C CA . THR A 1 305 ? 10.528 29.152 -3.763 1.00 45.05 305 THR A CA 1
ATOM 2318 C C . THR A 1 305 ? 9.250 28.670 -4.446 1.00 34.83 305 THR A C 1
ATOM 2319 O O . THR A 1 305 ? 9.248 27.615 -5.062 1.00 36.59 305 THR A O 1
ATOM 2323 N N . LEU A 1 306 ? 8.180 29.461 -4.357 1.00 37.39 306 LEU A N 1
ATOM 2324 C CA . LEU A 1 306 ? 6.911 29.152 -5.030 1.00 34.51 306 LEU A CA 1
ATOM 2325 C C . LEU A 1 306 ? 7.069 29.139 -6.542 1.00 39.95 306 LEU A C 1
ATOM 2326 O O . LEU A 1 306 ? 6.581 28.235 -7.222 1.00 41.16 306 LEU A O 1
ATOM 2331 N N . LYS A 1 307 ? 7.759 30.146 -7.060 1.00 40.41 307 LYS A N 1
ATOM 2332 C CA . LYS A 1 307 ? 8.012 30.251 -8.490 1.00 46.16 307 LYS A CA 1
ATOM 2333 C C . LYS A 1 307 ? 8.884 29.117 -9.027 1.00 41.44 307 LYS A C 1
ATOM 2334 O O . LYS A 1 307 ? 8.867 28.835 -10.223 1.00 62.32 307 LYS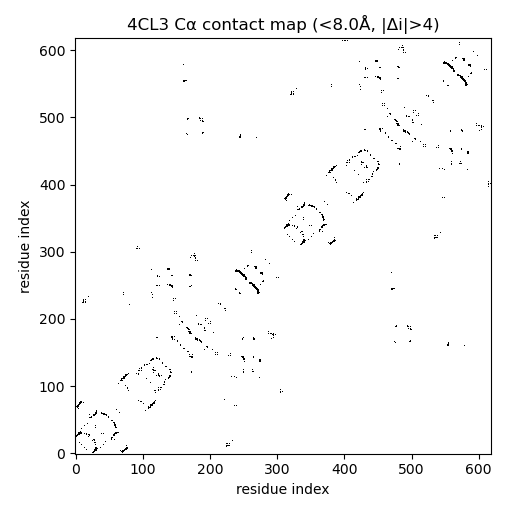 A O 1
ATOM 2340 N N . SER A 1 308 ? 9.636 28.457 -8.150 1.00 37.89 308 SER A N 1
ATOM 2341 C CA . SER A 1 308 ? 10.542 27.397 -8.595 1.00 41.71 308 SER A CA 1
ATOM 2342 C C . SER A 1 308 ? 9.913 26.007 -8.500 1.00 49.83 308 SER A C 1
ATOM 2343 O O . SER A 1 308 ? 10.566 24.998 -8.781 1.00 49.45 308 SER A O 1
ATOM 2346 N N . LEU A 1 309 ? 8.644 25.953 -8.108 1.00 53.94 309 LEU A N 1
ATOM 2347 C CA . LEU A 1 309 ? 7.934 24.682 -8.016 1.00 43.20 309 LEU A CA 1
ATOM 2348 C C . LEU A 1 309 ? 7.664 24.102 -9.403 1.00 57.65 309 LEU A C 1
ATOM 2349 O O . LEU A 1 309 ? 7.428 24.841 -10.362 1.00 59.34 309 LEU A O 1
ATOM 2355 N N A MET B 1 1 ? -31.312 43.659 38.795 0.50 52.50 1 MET D N 1
ATOM 2356 N N B MET B 1 1 ? -32.678 45.056 38.834 0.50 47.51 1 MET D N 1
ATOM 2357 C CA A MET B 1 1 ? -31.469 45.107 38.854 0.50 42.40 1 MET D CA 1
ATOM 2358 C CA B MET B 1 1 ? -31.224 45.115 38.891 0.50 44.98 1 MET D CA 1
ATOM 2359 C C A MET B 1 1 ? -30.700 45.792 37.728 0.50 47.00 1 MET D C 1
ATOM 2360 C C B MET B 1 1 ? -30.655 45.964 37.756 0.50 46.09 1 MET D C 1
ATOM 2361 O O A MET B 1 1 ? -29.483 45.964 37.797 0.50 40.89 1 MET D O 1
ATOM 2362 O O B MET B 1 1 ? -29.524 46.449 37.858 0.50 45.21 1 MET D O 1
ATOM 2371 N N . ARG B 1 2 ? -31.444 46.170 36.696 1.00 30.94 2 ARG D N 1
ATOM 2372 C CA . ARG B 1 2 ? -30.934 46.853 35.517 1.00 22.39 2 ARG D CA 1
ATOM 2373 C C . ARG B 1 2 ? -30.382 48.206 35.911 1.00 19.67 2 ARG D C 1
ATOM 2374 O O . ARG B 1 2 ? -30.826 48.802 36.909 1.00 21.54 2 ARG D O 1
ATOM 2382 N N . LYS B 1 3 ? -29.429 48.707 35.126 1.00 16.10 3 LYS D N 1
ATOM 2383 C CA . LYS B 1 3 ? -29.005 50.092 35.293 1.00 15.93 3 LYS D CA 1
ATOM 2384 C C . LYS B 1 3 ? -30.195 51.038 35.115 1.00 18.32 3 LYS D C 1
ATOM 2385 O O . LYS B 1 3 ? -31.184 50.699 34.468 1.00 19.66 3 LYS D O 1
ATOM 2391 N N . LYS B 1 4 ? -30.076 52.229 35.695 1.00 16.29 4 LYS D N 1
ATOM 2392 C CA . LYS B 1 4 ? -31.115 53.253 35.622 1.00 19.85 4 LYS D CA 1
ATOM 2393 C C . LYS B 1 4 ? -30.485 54.585 35.200 1.00 25.76 4 LYS D C 1
ATOM 2394 O O . LYS B 1 4 ? -29.511 55.046 35.808 1.00 18.99 4 LYS D O 1
ATOM 2400 N N . ILE B 1 5 ? -31.034 55.187 34.152 1.00 13.85 5 ILE D N 1
ATOM 2401 C CA . ILE B 1 5 ? -30.563 56.460 33.657 1.00 12.23 5 ILE D CA 1
ATOM 2402 C C . ILE B 1 5 ? -31.713 57.464 33.693 1.00 14.35 5 ILE D C 1
ATOM 2403 O O . ILE B 1 5 ? -32.741 57.226 33.084 1.00 15.35 5 ILE D O 1
ATOM 2408 N N . SER B 1 6 ? -31.527 58.587 34.386 1.00 14.18 6 SER D N 1
ATOM 2409 C CA . SER B 1 6 ? -32.494 59.687 34.317 1.00 12.96 6 SER D CA 1
ATOM 2410 C C . SER B 1 6 ? -32.011 60.802 33.388 1.00 18.33 6 SER D C 1
ATOM 2411 O O . SER B 1 6 ? -30.866 61.206 33.459 1.00 17.53 6 SER D O 1
ATOM 2414 N N . ILE B 1 7 ? -32.898 61.288 32.520 1.00 15.45 7 ILE D N 1
ATOM 2415 C CA . ILE B 1 7 ? -32.589 62.355 31.580 1.00 13.69 7 ILE D CA 1
ATOM 2416 C C . ILE B 1 7 ? -33.477 63.551 31.922 1.00 18.67 7 ILE D C 1
ATOM 2417 O O . ILE B 1 7 ? -34.717 63.449 31.862 1.00 15.31 7 ILE D O 1
ATOM 2422 N N . ILE B 1 8 ? -32.854 64.664 32.299 1.00 16.59 8 ILE D N 1
ATOM 2423 C CA . ILE B 1 8 ? -33.601 65.827 32.756 1.00 15.36 8 ILE D CA 1
ATOM 2424 C C . ILE B 1 8 ? -33.724 66.801 31.604 1.00 20.98 8 ILE D C 1
ATOM 2425 O O . ILE B 1 8 ? -32.699 67.244 31.048 1.00 20.15 8 ILE D O 1
ATOM 2430 N N . GLY B 1 9 ? -34.963 67.132 31.232 1.00 14.43 9 GLY D N 1
ATOM 2431 C CA . GLY B 1 9 ? -35.207 67.960 30.066 1.00 15.23 9 GLY D CA 1
ATOM 2432 C C . GLY B 1 9 ? -35.550 67.050 28.890 1.00 21.06 9 GLY D C 1
ATOM 2433 O O . GLY B 1 9 ? -34.674 66.340 28.352 1.00 18.59 9 GLY D O 1
ATOM 2434 N N . ALA B 1 10 ? -36.818 67.064 28.490 1.00 18.10 10 ALA D N 1
ATOM 2435 C CA . ALA B 1 10 ? -37.312 66.115 27.494 1.00 15.79 10 ALA D CA 1
ATOM 2436 C C . ALA B 1 10 ? -37.528 66.748 26.123 1.00 23.60 10 ALA D C 1
ATOM 2437 O O . ALA B 1 10 ? -38.502 66.431 25.433 1.00 23.62 10 ALA D O 1
ATOM 2439 N N . GLY B 1 11 ? -36.655 67.680 25.748 1.00 18.44 11 GLY D N 1
ATOM 2440 C CA . GLY B 1 11 ? -36.682 68.258 24.415 1.00 14.69 11 GLY D CA 1
ATOM 2441 C C . GLY B 1 11 ? -35.990 67.347 23.401 1.00 14.07 11 GLY D C 1
ATOM 2442 O O . GLY B 1 11 ? -35.875 66.125 23.590 1.00 16.90 11 GLY D O 1
ATOM 2443 N N . PHE B 1 12 ? -35.524 67.941 22.307 1.00 16.84 12 PHE D N 1
ATOM 2444 C CA . PHE B 1 12 ? -34.898 67.179 21.245 1.00 13.57 12 PHE D CA 1
ATOM 2445 C C . PHE B 1 12 ? -33.662 66.403 21.711 1.00 14.41 12 PHE D C 1
ATOM 2446 O O . PHE B 1 12 ? -33.534 65.220 21.419 1.00 15.02 12 PHE D O 1
ATOM 2454 N N . VAL B 1 13 ? -32.759 67.060 22.440 1.00 16.54 13 VAL D N 1
ATOM 2455 C CA . VAL B 1 13 ? -31.553 66.371 22.858 1.00 16.06 13 VAL D CA 1
ATOM 2456 C C . VAL B 1 13 ? -31.886 65.269 23.860 1.00 15.57 13 VAL D C 1
ATOM 2457 O O . VAL B 1 13 ? -31.413 64.133 23.726 1.00 14.63 13 VAL D O 1
ATOM 2461 N N . GLY B 1 14 ? -32.702 65.592 24.863 1.00 15.35 14 GLY D N 1
ATOM 2462 C CA . GLY B 1 14 ? -33.019 64.610 25.879 1.00 13.29 14 GLY D CA 1
ATOM 2463 C C . GLY B 1 14 ? -33.754 63.389 25.338 1.00 12.70 14 GLY D C 1
ATOM 2464 O O . GLY B 1 14 ? -33.421 62.258 25.667 1.00 13.21 14 GLY D O 1
ATOM 2465 N N . SER B 1 15 ? -34.737 63.620 24.481 1.00 16.83 15 SER D N 1
ATOM 2466 C CA . SER B 1 15 ? -35.499 62.502 23.936 1.00 14.87 15 SER D CA 1
ATOM 2467 C C . SER B 1 15 ? -34.661 61.660 22.947 1.00 15.76 15 SER D C 1
ATOM 2468 O O . SER B 1 15 ? -34.770 60.429 22.919 1.00 16.03 15 SER D O 1
ATOM 2471 N N . THR B 1 16 ? -33.819 62.310 22.154 1.00 12.86 16 THR D N 1
ATOM 2472 C CA . THR B 1 16 ? -32.964 61.548 21.229 1.00 14.55 16 THR D CA 1
ATOM 2473 C C . THR B 1 16 ? -31.924 60.736 22.008 1.00 14.44 16 THR D C 1
ATOM 2474 O O . THR B 1 16 ? -31.554 59.621 21.631 1.00 12.62 16 THR D O 1
ATOM 2478 N N . THR B 1 17 ? -31.490 61.274 23.147 1.00 14.43 17 THR D N 1
ATOM 2479 C CA . THR B 1 17 ? -30.555 60.526 23.974 1.00 14.89 17 THR D CA 1
ATOM 2480 C C . THR B 1 17 ? -31.233 59.263 24.500 1.00 15.53 17 THR D C 1
ATOM 2481 O O . THR B 1 17 ? -30.644 58.187 24.513 1.00 16.43 17 THR D O 1
ATOM 2485 N N . ALA B 1 18 ? -32.475 59.402 24.945 1.00 13.06 18 ALA D N 1
ATOM 2486 C CA . ALA B 1 18 ? -33.238 58.228 25.348 1.00 19.06 18 ALA D CA 1
ATOM 2487 C C . ALA B 1 18 ? -33.346 57.204 24.215 1.00 15.74 18 ALA D C 1
ATOM 2488 O O . ALA B 1 18 ? -33.204 56.016 24.459 1.00 15.61 18 ALA D O 1
ATOM 2490 N N . HIS B 1 19 ? -33.577 57.657 22.985 1.00 12.80 19 HIS D N 1
ATOM 2491 C CA . HIS B 1 19 ? -33.614 56.753 21.811 1.00 13.85 19 HIS D CA 1
ATOM 2492 C C . HIS B 1 19 ? -32.268 55.992 21.649 1.00 17.21 19 HIS D C 1
ATOM 2493 O O . HIS B 1 19 ? -32.227 54.758 21.555 1.00 16.57 19 HIS D O 1
ATOM 2500 N N . TRP B 1 20 ? -31.159 56.712 21.597 1.00 14.40 20 TRP D N 1
ATOM 2501 C CA . TRP B 1 20 ? -29.881 56.025 21.399 1.00 14.09 20 TRP D CA 1
ATOM 2502 C C . TRP B 1 20 ? -29.649 54.971 22.524 1.00 15.00 20 TRP D C 1
ATOM 2503 O O . TRP B 1 20 ? -29.164 53.878 22.258 1.00 17.16 20 TRP D O 1
ATOM 2514 N N . LEU B 1 21 ? -29.997 55.312 23.769 1.00 18.55 21 LEU D N 1
ATOM 2515 C CA . LEU B 1 21 ? -29.740 54.449 24.921 1.00 13.67 21 LEU D CA 1
ATOM 2516 C C . LEU B 1 21 ? -30.674 53.243 24.943 1.00 14.87 21 LEU D C 1
ATOM 2517 O O . LEU B 1 21 ? -30.242 52.117 25.212 1.00 15.97 21 LEU D O 1
ATOM 2522 N N . ALA B 1 22 ? -31.944 53.485 24.658 1.00 15.88 22 ALA D N 1
ATOM 2523 C CA . ALA B 1 22 ? -32.925 52.409 24.571 1.00 17.28 22 ALA D CA 1
ATOM 2524 C C . ALA B 1 22 ? -32.564 51.380 23.510 1.00 16.19 22 ALA D C 1
ATOM 2525 O O . ALA B 1 22 ? -32.617 50.164 23.753 1.00 18.11 22 ALA D O 1
ATOM 2527 N N . ALA B 1 23 ? -32.190 51.866 22.327 1.00 16.87 23 ALA D N 1
ATOM 2528 C CA . ALA B 1 23 ? -31.815 50.991 21.228 1.00 17.59 23 ALA D CA 1
ATOM 2529 C C . ALA B 1 23 ? -30.723 49.999 21.625 1.00 26.02 23 ALA D C 1
ATOM 2530 O O . ALA B 1 23 ? -30.674 48.878 21.098 1.00 20.85 23 ALA D O 1
ATOM 2532 N N . LYS B 1 24 ? -29.866 50.403 22.562 1.00 18.09 24 LYS D N 1
ATOM 2533 C CA . LYS B 1 24 ? -28.773 49.545 23.036 1.00 20.33 24 LYS D CA 1
ATOM 2534 C C . LYS B 1 24 ? -29.076 48.783 24.331 1.00 17.76 24 LYS D C 1
ATOM 2535 O O . LYS B 1 24 ? -28.211 48.111 24.868 1.00 17.03 24 LYS D O 1
ATOM 2541 N N . GLU B 1 25 ? -30.331 48.842 24.774 1.00 15.46 25 GLU D N 1
ATOM 2542 C CA . GLU B 1 25 ? -30.761 48.180 25.996 1.00 11.91 25 GLU D CA 1
ATOM 2543 C C . GLU B 1 25 ? -29.855 48.517 27.178 1.00 15.19 25 GLU D C 1
ATOM 2544 O O . GLU B 1 25 ? -29.586 47.667 28.002 1.00 18.78 25 GLU D O 1
ATOM 2550 N N . LEU B 1 26 ? -29.415 49.766 27.282 1.00 16.30 26 LEU D N 1
ATOM 2551 C CA . LEU B 1 26 ? -28.427 50.129 28.320 1.00 18.74 26 LEU D CA 1
ATOM 2552 C C . LEU B 1 26 ? -28.983 50.253 29.754 1.00 19.17 26 LEU D C 1
ATOM 2553 O O . LEU B 1 26 ? -28.234 50.176 30.718 1.00 17.43 26 LEU D O 1
ATOM 2558 N N . GLY B 1 27 ? -30.295 50.422 29.888 1.00 16.73 27 GLY D N 1
ATOM 2559 C CA . GLY B 1 27 ? -30.924 50.380 31.193 1.00 16.14 27 GLY D CA 1
ATOM 2560 C C . GLY B 1 27 ? -32.289 51.030 31.131 1.00 13.99 27 GLY D C 1
ATOM 2561 O O . GLY B 1 27 ? -32.704 51.516 30.086 1.00 15.43 27 GLY D O 1
ATOM 2562 N N . ASP B 1 28 ? -32.993 51.027 32.248 1.00 14.15 28 ASP D N 1
ATOM 2563 C CA . ASP B 1 28 ? -34.304 51.654 32.301 1.00 14.62 28 ASP D CA 1
ATOM 2564 C C . ASP B 1 28 ? -34.059 53.161 32.277 1.00 14.34 28 ASP D C 1
ATOM 2565 O O . ASP B 1 28 ? -33.044 53.621 32.777 1.00 17.78 28 ASP D O 1
ATOM 2570 N N . ILE B 1 29 ? -34.970 53.908 31.656 1.00 16.53 29 ILE D N 1
ATOM 2571 C CA . ILE B 1 29 ? -34.763 55.330 31.375 1.00 12.45 29 ILE D CA 1
ATOM 2572 C C . ILE B 1 29 ? -35.920 56.140 31.930 1.00 12.29 29 ILE D C 1
ATOM 2573 O O . ILE B 1 29 ? -37.084 55.820 31.710 1.00 13.41 29 ILE D O 1
ATOM 2578 N N . VAL B 1 30 ? -35.590 57.172 32.690 1.00 14.82 30 VAL D N 1
ATOM 2579 C CA . VAL B 1 30 ? -36.603 58.079 33.160 1.00 16.83 30 VAL D CA 1
ATOM 2580 C C . VAL B 1 30 ? -36.349 59.397 32.458 1.00 13.59 30 VAL D C 1
ATOM 2581 O O . VAL B 1 30 ? -35.257 59.947 32.541 1.00 16.59 30 VAL D O 1
ATOM 2585 N N . LEU B 1 31 ? -37.387 59.912 31.812 1.00 15.60 31 LEU D N 1
ATOM 2586 C CA . LEU B 1 31 ? -37.346 61.182 31.126 1.00 18.77 31 LEU D CA 1
ATOM 2587 C C . LEU B 1 31 ? -38.158 62.187 31.957 1.00 17.33 31 LEU D C 1
ATOM 2588 O O . LEU B 1 31 ? -39.367 62.040 32.155 1.00 15.40 31 LEU D O 1
ATOM 2593 N N . LEU B 1 32 ? -37.494 63.226 32.442 1.00 18.36 32 LEU D N 1
ATOM 2594 C CA . LEU B 1 32 ? -38.187 64.168 33.314 1.00 17.97 32 LEU D CA 1
ATOM 2595 C C . LEU B 1 32 ? -38.247 65.553 32.703 1.00 22.37 32 LEU D C 1
ATOM 2596 O O . LEU B 1 32 ? -37.276 66.032 32.126 1.00 16.79 32 LEU D O 1
ATOM 2601 N N . ASP B 1 33 ? -39.391 66.211 32.852 1.00 18.13 33 ASP D N 1
ATOM 2602 C CA . ASP B 1 33 ? -39.497 67.591 32.413 1.00 15.29 33 ASP D CA 1
ATOM 2603 C C . ASP B 1 33 ? -40.477 68.338 33.294 1.00 19.63 33 ASP D C 1
ATOM 2604 O O . ASP B 1 33 ? -41.301 67.723 33.979 1.00 23.02 33 ASP D O 1
ATOM 2609 N N . ILE B 1 34 ? -40.392 69.666 33.248 1.00 20.17 34 ILE D N 1
ATOM 2610 C CA A ILE B 1 34 ? -41.363 70.475 33.982 0.50 29.09 34 ILE D CA 1
ATOM 2611 C CA B ILE B 1 34 ? -41.360 70.485 33.975 0.50 29.01 34 ILE D CA 1
ATOM 2612 C C . ILE B 1 34 ? -42.749 70.474 33.322 1.00 29.01 34 ILE D C 1
ATOM 2613 O O . ILE B 1 34 ? -43.770 70.555 34.003 1.00 28.41 34 ILE D O 1
ATOM 2622 N N . VAL B 1 35 ? -42.790 70.355 31.990 1.00 24.13 35 VAL D N 1
ATOM 2623 C CA . VAL B 1 35 ? -44.048 70.413 31.255 1.00 20.28 35 VAL D CA 1
ATOM 2624 C C . VAL B 1 35 ? -44.808 69.101 31.387 1.00 24.82 35 VAL D C 1
ATOM 2625 O O . VAL B 1 35 ? -44.238 68.039 31.202 1.00 28.01 35 VAL D O 1
ATOM 2629 N N . GLU B 1 36 ? -46.089 69.172 31.735 1.00 24.02 36 GLU D N 1
ATOM 2630 C CA . GLU B 1 36 ? -46.881 67.952 31.849 1.00 20.13 36 GLU D CA 1
ATOM 2631 C C . GLU B 1 36 ? -47.191 67.362 30.491 1.00 26.96 36 GLU D C 1
ATOM 2632 O O . GLU B 1 36 ? -47.433 68.079 29.526 1.00 25.84 36 GLU D O 1
ATOM 2638 N N . GLY B 1 37 ? -47.183 66.040 30.426 1.00 21.46 37 GLY D N 1
ATOM 2639 C CA . GLY B 1 37 ? -47.609 65.352 29.227 1.00 23.70 37 GLY D CA 1
ATOM 2640 C C . GLY B 1 37 ? -46.464 65.050 28.297 1.00 20.64 37 GLY D C 1
ATOM 2641 O O . GLY B 1 37 ? -46.323 63.918 27.836 1.00 20.02 37 GLY D O 1
ATOM 2642 N N . VAL B 1 38 ? -45.629 66.046 28.028 1.00 19.08 38 VAL D N 1
ATOM 2643 C CA . VAL B 1 38 ? -44.574 65.891 27.026 1.00 20.74 38 VAL D CA 1
ATOM 2644 C C . VAL B 1 38 ? -43.581 64.734 27.315 1.00 18.65 38 VAL D C 1
ATOM 2645 O O . VAL B 1 38 ? -43.329 63.903 26.450 1.00 17.46 38 VAL D O 1
ATOM 2649 N N . PRO B 1 39 ? -43.020 64.659 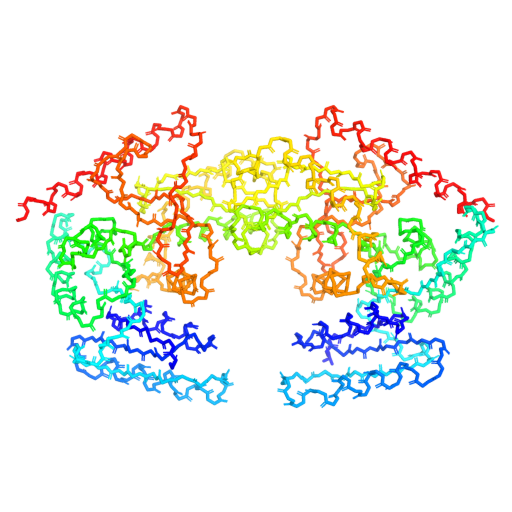28.538 1.00 17.62 39 PRO D N 1
ATOM 2650 C CA . PRO B 1 39 ? -42.132 63.513 28.726 1.00 14.09 39 PRO D CA 1
ATOM 2651 C C . PRO B 1 39 ? -42.885 62.191 28.756 1.00 16.91 39 PRO D C 1
ATOM 2652 O O . PRO B 1 39 ? -42.352 61.196 28.272 1.00 14.10 39 PRO D O 1
ATOM 2656 N N . GLN B 1 40 ? -44.101 62.195 29.294 1.00 15.79 40 GLN D N 1
ATOM 2657 C CA . GLN B 1 40 ? -44.916 60.994 29.324 1.00 14.79 40 GLN D CA 1
ATOM 2658 C C . GLN B 1 40 ? -45.142 60.454 27.919 1.00 21.69 40 GLN D C 1
ATOM 2659 O O . GLN B 1 40 ? -45.072 59.246 27.696 1.00 17.14 40 GLN D O 1
ATOM 2665 N N . GLY B 1 41 ? -45.428 61.361 26.991 1.00 16.16 41 GLY D N 1
ATOM 2666 C CA . GLY B 1 41 ? -45.770 61.005 25.615 1.00 14.64 41 GLY D CA 1
ATOM 2667 C C . GLY B 1 41 ? -44.586 60.465 24.833 1.00 16.02 41 GLY D C 1
ATOM 2668 O O . GLY B 1 41 ? -44.685 59.445 24.143 1.00 16.53 41 GLY D O 1
ATOM 2669 N N . LYS B 1 42 ? -43.456 61.158 24.924 1.00 16.78 42 LYS D N 1
ATOM 2670 C CA . LYS B 1 42 ? -42.269 60.734 24.194 1.00 15.48 42 LYS D CA 1
ATOM 2671 C C . LYS B 1 42 ? -41.780 59.390 24.737 1.00 15.91 42 LYS D C 1
ATOM 2672 O O . LYS B 1 42 ? -41.368 58.496 23.978 1.00 16.95 42 LYS D O 1
ATOM 2678 N N . ALA B 1 43 ? -41.834 59.252 26.060 1.00 14.25 43 ALA D N 1
ATOM 2679 C CA . ALA B 1 43 ? -41.421 58.009 26.690 1.00 15.22 43 ALA D CA 1
ATOM 2680 C C . ALA B 1 43 ? -42.286 56.816 26.264 1.00 16.59 43 ALA D C 1
ATOM 2681 O O . ALA B 1 43 ? -41.766 55.750 25.923 1.00 15.83 43 ALA D O 1
ATOM 2683 N N . LEU B 1 44 ? -43.608 56.993 26.254 1.00 15.05 44 LEU D N 1
ATOM 2684 C CA . LEU B 1 44 ? -44.491 55.888 25.916 1.00 15.56 44 LEU D CA 1
ATOM 2685 C C . LEU B 1 44 ? -44.341 55.508 24.454 1.00 15.28 44 LEU D C 1
ATOM 2686 O O . LEU B 1 44 ? -44.394 54.325 24.087 1.00 12.82 44 LEU D O 1
ATOM 2691 N N . ASP B 1 45 ? -44.125 56.521 23.632 1.00 12.92 45 ASP D N 1
ATOM 2692 C CA . ASP B 1 45 ? -43.960 56.355 22.189 1.00 12.77 45 ASP D CA 1
ATOM 2693 C C . ASP B 1 45 ? -42.704 55.501 21.921 1.00 12.24 45 ASP D C 1
ATOM 2694 O O . ASP B 1 45 ? -42.735 54.528 21.151 1.00 14.50 45 ASP D O 1
ATOM 2699 N N . LEU B 1 46 ? -41.604 55.858 22.572 1.00 15.99 46 LEU D N 1
ATOM 2700 C CA . LEU B 1 46 ? -40.362 55.107 22.478 1.00 15.85 46 LEU D CA 1
ATOM 2701 C C . LEU B 1 46 ? -40.533 53.669 23.001 1.00 14.63 46 LEU D C 1
ATOM 2702 O O . LEU B 1 46 ? -40.027 52.716 22.389 1.00 13.11 46 LEU D O 1
ATOM 2707 N N . TYR B 1 47 ? -41.207 53.517 24.134 1.00 14.55 47 TYR D N 1
ATOM 2708 C CA . TYR B 1 47 ? -41.464 52.202 24.711 1.00 18.91 47 TYR D CA 1
ATOM 2709 C C . TYR B 1 47 ? -42.245 51.336 23.694 1.00 16.98 47 TYR D C 1
ATOM 2710 O O . TYR B 1 47 ? -41.979 50.139 23.537 1.00 15.51 47 TYR D O 1
ATOM 2719 N N . GLU B 1 48 ? -43.187 51.951 22.978 1.00 13.60 48 GLU D N 1
ATOM 2720 C CA . GLU B 1 48 ? -44.026 51.209 22.044 1.00 12.54 48 GLU D CA 1
ATOM 2721 C C . GLU B 1 48 ? -43.252 50.769 20.795 1.00 16.11 48 GLU D C 1
ATOM 2722 O O . GLU B 1 48 ? -43.730 49.937 20.018 1.00 15.31 48 GLU D O 1
ATOM 2728 N N . ALA B 1 49 ? -42.034 51.278 20.646 1.00 11.95 49 ALA D N 1
ATOM 2729 C CA . ALA B 1 49 ? -41.144 50.823 19.570 1.00 11.81 49 ALA D CA 1
ATOM 2730 C C . ALA B 1 49 ? -40.425 49.528 19.961 1.00 16.74 49 ALA D C 1
ATOM 2731 O O . ALA B 1 49 ? -39.864 48.826 19.105 1.00 16.32 49 ALA D O 1
ATOM 2733 N N . SER B 1 50 ? -40.438 49.217 21.250 1.00 15.16 50 SER D N 1
ATOM 2734 C CA . SER B 1 50 ? -39.592 48.138 21.758 1.00 15.89 50 SER D CA 1
ATOM 2735 C C . SER B 1 50 ? -39.864 46.728 21.190 1.00 15.97 50 SER D C 1
ATOM 2736 O O . SER B 1 50 ? -38.919 45.981 20.981 1.00 15.12 50 SER D O 1
ATOM 2739 N N . PRO B 1 51 ? -41.125 46.370 20.883 1.00 12.57 51 PRO D N 1
ATOM 2740 C CA . PRO B 1 51 ? -41.242 45.015 20.326 1.00 14.59 51 PRO D CA 1
ATOM 2741 C C . PRO B 1 51 ? -40.673 44.944 18.919 1.00 15.42 51 PRO D C 1
ATOM 2742 O O . PRO B 1 51 ? -40.245 43.869 18.494 1.00 17.24 51 PRO D O 1
ATOM 2746 N N . ILE B 1 52 ? -40.662 46.074 18.229 1.00 14.61 52 ILE D N 1
ATOM 2747 C CA . ILE B 1 52 ? -40.158 46.120 16.864 1.00 16.14 52 ILE D CA 1
ATOM 2748 C C . ILE B 1 52 ? -38.637 46.032 16.889 1.00 16.14 52 ILE D C 1
ATOM 2749 O O . ILE B 1 52 ? -38.031 45.305 16.094 1.00 20.42 52 ILE D O 1
ATOM 2754 N N . GLU B 1 53 ? -38.028 46.745 17.832 1.00 14.65 53 GLU D N 1
ATOM 2755 C CA . GLU B 1 53 ? -36.572 46.894 17.880 1.00 17.82 53 GLU D CA 1
ATOM 2756 C C . GLU B 1 53 ? -35.883 45.860 18.770 1.00 20.00 53 GLU D C 1
ATOM 2757 O O . GLU B 1 53 ? -34.684 45.662 18.667 1.00 28.34 53 GLU D O 1
ATOM 2763 N N . GLY B 1 54 ? -36.641 45.213 19.645 1.00 17.27 54 GLY D N 1
ATOM 2764 C CA . GLY B 1 54 ? -36.129 44.066 20.371 1.00 21.07 54 GLY D CA 1
ATOM 2765 C C . GLY B 1 54 ? -35.359 44.403 21.634 1.00 25.95 54 GLY D C 1
ATOM 2766 O O . GLY B 1 54 ? -34.492 43.635 22.058 1.00 28.56 54 GLY D O 1
ATOM 2767 N N . PHE B 1 55 ? -35.684 45.524 22.257 1.00 16.42 55 PHE D N 1
ATOM 2768 C CA . PHE B 1 55 ? -35.030 45.883 23.516 1.00 14.15 55 PHE D CA 1
ATOM 2769 C C . PHE B 1 55 ? -36.012 45.814 24.674 1.00 17.74 55 PHE D C 1
ATOM 2770 O O . PHE B 1 55 ? -37.172 46.207 24.548 1.00 16.41 55 PHE D O 1
ATOM 2778 N N . ASP B 1 56 ? -35.540 45.291 25.797 1.00 16.13 56 ASP D N 1
ATOM 2779 C CA . ASP B 1 56 ? -36.328 45.259 27.017 1.00 12.93 56 ASP D CA 1
ATOM 2780 C C . ASP B 1 56 ? -35.831 46.337 27.968 1.00 24.64 56 ASP D C 1
ATOM 2781 O O . ASP B 1 56 ? -34.956 46.089 28.785 1.00 23.49 56 ASP D O 1
ATOM 2786 N N . VAL B 1 57 ? -36.394 47.532 27.836 1.00 18.41 57 VAL D N 1
ATOM 2787 C CA A VAL B 1 57 ? -36.093 48.681 28.685 0.50 22.80 57 VAL D CA 1
ATOM 2788 C CA B VAL B 1 57 ? -36.146 48.557 28.837 0.50 15.12 57 VAL D CA 1
ATOM 2789 C C . VAL B 1 57 ? -37.406 49.347 29.112 1.00 16.63 57 VAL D C 1
ATOM 2790 O O . VAL B 1 57 ? -38.253 49.601 28.249 1.00 18.50 57 VAL D O 1
ATOM 2797 N N . ARG B 1 58 ? -37.555 49.674 30.383 1.00 18.10 58 ARG D N 1
ATOM 2798 C CA . ARG B 1 58 ? -38.657 50.533 30.772 1.00 14.74 58 ARG D CA 1
ATOM 2799 C C . ARG B 1 58 ? -38.276 51.969 30.425 1.00 17.39 58 ARG D C 1
ATOM 2800 O O . ARG B 1 58 ? -37.248 52.456 30.878 1.00 23.20 58 ARG D O 1
ATOM 2808 N N . VAL B 1 59 ? -39.094 52.627 29.602 1.00 17.98 59 VAL D N 1
ATOM 2809 C CA . VAL B 1 59 ? -38.929 54.050 29.312 1.00 22.90 59 VAL D CA 1
ATOM 2810 C C . VAL B 1 59 ? -40.139 54.743 29.884 1.00 24.82 59 VAL D C 1
ATOM 2811 O O . VAL B 1 59 ? -41.272 54.469 29.481 1.00 19.80 59 VAL D O 1
ATOM 2815 N N . THR B 1 60 ? -39.924 55.594 30.877 1.00 15.77 60 THR D N 1
ATOM 2816 C CA . THR B 1 60 ? -41.059 56.291 31.464 1.00 16.96 60 THR D CA 1
ATOM 2817 C C . THR B 1 60 ? -40.820 57.794 31.497 1.00 17.42 60 THR D C 1
ATOM 2818 O O . THR B 1 60 ? -39.690 58.241 31.543 1.00 18.52 60 THR D O 1
ATOM 2822 N N . GLY B 1 61 ? -41.893 58.565 31.406 1.00 19.09 61 GLY D N 1
ATOM 2823 C CA . GLY B 1 61 ? -41.772 60.001 31.501 1.00 17.52 61 GLY D CA 1
ATOM 2824 C C . GLY B 1 61 ? -42.418 60.479 32.785 1.00 21.24 61 GLY D C 1
ATOM 2825 O O . GLY B 1 61 ? -43.388 59.895 33.279 1.00 19.96 61 GLY D O 1
ATOM 2826 N N . THR B 1 62 ? -41.903 61.573 33.326 1.00 16.71 62 THR D N 1
ATOM 2827 C CA . THR B 1 62 ? -42.372 62.014 34.637 1.00 17.43 62 THR D CA 1
ATOM 2828 C C . THR B 1 62 ? -42.160 63.507 34.836 1.00 17.08 62 THR D C 1
ATOM 2829 O O . THR B 1 62 ? -41.346 64.133 34.129 1.00 18.66 62 THR D O 1
ATOM 2833 N N . ASN B 1 63 ? -42.890 64.064 35.801 1.00 20.15 63 ASN D N 1
ATOM 2834 C CA . ASN B 1 63 ? -42.666 65.434 36.231 1.00 17.12 63 ASN D CA 1
ATOM 2835 C C . ASN B 1 63 ? -42.188 65.458 37.693 1.00 22.09 63 ASN D C 1
ATOM 2836 O O . ASN B 1 63 ? -42.095 66.524 38.310 1.00 21.27 63 ASN D O 1
ATOM 2841 N N . ASN B 1 64 ? -41.887 64.278 38.230 1.00 22.86 64 ASN D N 1
ATOM 2842 C CA . ASN B 1 64 ? -41.587 64.118 39.643 1.00 21.58 64 ASN D CA 1
ATOM 2843 C C . ASN B 1 64 ? -40.158 63.623 39.870 1.00 20.37 64 ASN D C 1
ATOM 2844 O O . ASN B 1 64 ? -39.836 62.494 39.499 1.00 22.07 64 ASN D O 1
ATOM 2849 N N . TYR B 1 65 ? -39.314 64.438 40.511 1.00 20.45 65 TYR D N 1
ATOM 2850 C CA . TYR B 1 65 ? -37.923 64.020 40.754 1.00 17.66 65 TYR D CA 1
ATOM 2851 C C . TYR B 1 65 ? -37.830 62.718 41.569 1.00 22.99 65 TYR D C 1
ATOM 2852 O O . TYR B 1 65 ? -36.828 62.016 41.492 1.00 25.70 65 TYR D O 1
ATOM 2861 N N . ALA B 1 66 ? -38.889 62.367 42.305 1.00 23.96 66 ALA D N 1
ATOM 2862 C CA . ALA B 1 66 ? -38.871 61.145 43.120 1.00 25.00 66 ALA D CA 1
ATOM 2863 C C . ALA B 1 66 ? -38.657 59.904 42.262 1.00 30.28 66 ALA D C 1
ATOM 2864 O O . ALA B 1 66 ? -38.065 58.917 42.707 1.00 26.69 66 ALA D O 1
ATOM 2866 N N . ASP B 1 67 ? -39.131 59.980 41.024 1.00 20.92 67 ASP D N 1
ATOM 2867 C CA . ASP B 1 67 ? -39.011 58.900 40.057 1.00 19.79 67 ASP D CA 1
ATOM 2868 C C . ASP B 1 67 ? -37.601 58.736 39.507 1.00 20.78 67 ASP D C 1
ATOM 2869 O O . ASP B 1 67 ? -37.342 57.762 38.808 1.00 20.33 67 ASP D O 1
ATOM 2874 N N . THR B 1 68 ? -36.709 59.682 39.810 1.00 19.24 68 THR D N 1
ATOM 2875 C CA . THR B 1 68 ? -35.314 59.604 39.365 1.00 15.30 68 THR D CA 1
ATOM 2876 C C . THR B 1 68 ? -34.392 58.926 40.383 1.00 21.29 68 THR D C 1
ATOM 2877 O O . THR B 1 68 ? -33.197 58.753 40.128 1.00 19.37 68 THR D O 1
ATOM 2881 N N . ALA B 1 69 ? -34.942 58.517 41.514 1.00 18.45 69 ALA D N 1
ATOM 2882 C CA . ALA B 1 69 ? -34.120 58.031 42.620 1.00 17.42 69 ALA D CA 1
ATOM 2883 C C . ALA B 1 69 ? -33.284 56.804 42.252 1.00 19.84 69 ALA D C 1
ATOM 2884 O O . ALA B 1 69 ? -33.740 55.910 41.521 1.00 20.13 69 ALA D O 1
ATOM 2886 N N . ASN B 1 70 ? -32.063 56.766 42.777 1.00 20.39 70 ASN D N 1
ATOM 2887 C CA . ASN B 1 70 ? -31.174 55.616 42.606 1.00 19.92 70 ASN D CA 1
ATOM 2888 C C . ASN B 1 70 ? -30.718 55.417 41.168 1.00 28.69 70 ASN D C 1
ATOM 2889 O O . ASN B 1 70 ? -30.495 54.284 40.730 1.00 21.12 70 ASN D O 1
ATOM 2894 N N . SER B 1 71 ? -30.552 56.522 40.451 1.00 19.09 71 SER D N 1
ATOM 2895 C CA . SER B 1 71 ? -30.023 56.453 39.093 1.00 14.73 71 SER D CA 1
ATOM 2896 C C . SER B 1 71 ? -28.531 56.254 39.101 1.00 14.85 71 SER D C 1
ATOM 2897 O O . SER B 1 71 ? -27.830 56.766 39.980 1.00 18.46 71 SER D O 1
ATOM 2900 N N . ASP B 1 72 ? -28.061 55.504 38.105 1.00 14.62 72 ASP D N 1
ATOM 2901 C CA . ASP B 1 72 ? -26.628 55.283 37.892 1.00 15.51 72 ASP D CA 1
ATOM 2902 C C . ASP B 1 72 ? -25.982 56.442 37.141 1.00 16.78 72 ASP D C 1
ATOM 2903 O O . ASP B 1 72 ? -24.830 56.806 37.391 1.00 14.67 72 ASP D O 1
ATOM 2908 N N . VAL B 1 73 ? -26.725 57.023 36.207 1.00 16.31 73 VAL D N 1
ATOM 2909 C CA . VAL B 1 73 ? -26.308 58.230 35.496 1.00 12.97 73 VAL D CA 1
ATOM 2910 C C . VAL B 1 73 ? -27.480 59.221 35.445 1.00 12.78 73 VAL D C 1
ATOM 2911 O O . VAL B 1 73 ? -28.630 58.822 35.270 1.00 16.55 73 VAL D O 1
ATOM 2915 N N . ILE B 1 74 ? -27.178 60.496 35.637 1.00 13.12 74 ILE D N 1
ATOM 2916 C CA . ILE B 1 74 ? -28.143 61.586 35.439 1.00 15.96 74 ILE D CA 1
ATOM 2917 C C . ILE B 1 74 ? -27.629 62.470 34.291 1.00 16.34 74 ILE D C 1
ATOM 2918 O O . ILE B 1 74 ? -26.498 62.963 34.348 1.00 15.66 74 ILE D O 1
ATOM 2923 N N . VAL B 1 75 ? -28.430 62.637 33.230 1.00 15.14 75 VAL D N 1
ATOM 2924 C CA . VAL B 1 75 ? -28.085 63.536 32.127 1.00 15.15 75 VAL D CA 1
ATOM 2925 C C . VAL B 1 75 ? -28.921 64.807 32.252 1.00 15.90 75 VAL D C 1
ATOM 2926 O O . VAL B 1 75 ? -30.135 64.704 32.400 1.00 16.57 75 VAL D O 1
ATOM 2930 N N . VAL B 1 76 ? -28.293 65.996 32.216 1.00 13.25 76 VAL D N 1
ATOM 2931 C CA . VAL B 1 76 ? -29.068 67.253 32.270 1.00 12.81 76 VAL D CA 1
ATOM 2932 C C . VAL B 1 76 ? -28.972 68.079 30.980 1.00 19.38 76 VAL D C 1
ATOM 2933 O O . VAL B 1 76 ? -27.892 68.580 30.645 1.00 16.10 76 VAL D O 1
ATOM 2937 N N . THR B 1 77 ? -30.112 68.232 30.282 1.00 15.50 77 THR D N 1
ATOM 2938 C CA . THR B 1 77 ? -30.185 69.026 29.047 1.00 15.36 77 THR D CA 1
ATOM 2939 C C . THR B 1 77 ? -30.898 70.382 29.230 1.00 14.11 77 THR D C 1
ATOM 2940 O O . THR B 1 77 ? -30.842 71.246 28.350 1.00 19.19 77 THR D O 1
ATOM 2944 N N . SER B 1 78 ? -31.521 70.565 30.383 1.00 16.99 78 SER D N 1
ATOM 2945 C CA . SER B 1 78 ? -32.374 71.733 30.640 1.00 23.76 78 SER D CA 1
ATOM 2946 C C . SER B 1 78 ? -31.556 73.021 30.626 1.00 21.27 78 SER D C 1
ATOM 2947 O O . SER B 1 78 ? -30.427 73.050 31.101 1.00 21.30 78 SER D O 1
ATOM 2950 N N . GLY B 1 79 ? -32.130 74.079 30.076 1.00 29.52 79 GLY D N 1
ATOM 2951 C CA . GLY B 1 79 ? -31.444 75.355 30.055 1.00 30.07 79 GLY D CA 1
ATOM 2952 C C . GLY B 1 79 ? -32.265 76.373 29.297 1.00 32.33 79 GLY D C 1
ATOM 2953 O O . GLY B 1 79 ? -33.420 76.128 28.957 1.00 34.87 79 GLY D O 1
ATOM 2954 N N . ALA B 1 80 ? -31.660 77.516 29.013 1.00 33.50 80 ALA D N 1
ATOM 2955 C CA . ALA B 1 80 ? -32.379 78.595 28.357 1.00 35.93 80 ALA D CA 1
ATOM 2956 C C . ALA B 1 80 ? -31.533 79.205 27.248 1.00 42.16 80 ALA D C 1
ATOM 2957 O O . ALA B 1 80 ? -30.393 79.598 27.492 1.00 37.99 80 ALA D O 1
ATOM 2959 N N . PRO B 1 81 ? -32.082 79.286 26.021 1.00 47.90 81 PRO D N 1
ATOM 2960 C CA . PRO B 1 81 ? -31.377 79.991 24.942 1.00 56.13 81 PRO D CA 1
ATOM 2961 C C . PRO B 1 81 ? -31.388 81.482 25.255 1.00 58.01 81 PRO D C 1
ATOM 2962 O O . PRO B 1 81 ? -32.139 81.894 26.135 1.00 43.98 81 PRO D O 1
ATOM 2966 N N . ARG B 1 82 ? -30.593 82.283 24.558 1.00 67.81 82 ARG D N 1
ATOM 2967 C CA . ARG B 1 82 ? -30.471 83.682 24.954 1.00 66.15 82 ARG D CA 1
ATOM 2968 C C . ARG B 1 82 ? -31.441 84.663 24.283 1.00 75.53 82 ARG D C 1
ATOM 2969 O O . ARG B 1 82 ? -32.158 85.387 24.980 1.00 67.66 82 ARG D O 1
ATOM 2977 N N . LYS B 1 83 ? -31.443 84.707 22.950 1.00 78.40 83 LYS D N 1
ATOM 2978 C CA . LYS B 1 83 ? -32.306 85.636 22.204 1.00 91.52 83 LYS D CA 1
ATOM 2979 C C . LYS B 1 83 ? -31.901 87.120 22.449 1.00 90.59 83 LYS D C 1
ATOM 2980 O O . LYS B 1 83 ? -30.899 87.370 23.124 1.00 91.11 83 LYS D O 1
ATOM 2986 N N . PRO B 1 84 ? -32.637 88.112 21.889 1.00 88.96 84 PRO D N 1
ATOM 2987 C CA . PRO B 1 84 ? -31.999 89.431 22.014 1.00 87.25 84 PRO D CA 1
ATOM 2988 C C . PRO B 1 84 ? -32.292 90.170 23.317 1.00 82.09 84 PRO D C 1
ATOM 2989 O O . PRO B 1 84 ? -33.298 89.913 23.978 1.00 82.10 84 PRO D O 1
ATOM 2993 N N . GLY B 1 85 ? -31.411 91.102 23.666 1.00 72.74 85 GLY D N 1
ATOM 2994 C CA . GLY B 1 85 ? -31.617 91.949 24.826 1.00 72.26 85 GLY D CA 1
ATOM 2995 C C . GLY B 1 85 ? -30.897 91.457 26.065 1.00 67.84 85 GLY D C 1
ATOM 2996 O O . GLY B 1 85 ? -30.524 92.245 26.931 1.00 63.35 85 GLY D O 1
ATOM 2997 N N . MET B 1 86 ? -30.707 90.147 26.158 1.00 63.57 86 MET D N 1
ATOM 2998 C CA . MET B 1 86 ? -30.006 89.566 27.291 1.00 60.38 86 MET D CA 1
ATOM 2999 C C . MET B 1 86 ? -28.524 89.898 27.251 1.00 53.92 86 MET D C 1
ATOM 3000 O O . MET B 1 86 ? -27.907 89.902 26.188 1.00 58.04 86 MET D O 1
ATOM 3005 N N . SER B 1 87 ? -27.954 90.162 28.420 1.00 50.70 87 SER D N 1
ATOM 3006 C CA . SER B 1 87 ? -26.514 90.332 28.544 1.00 51.08 87 SER D CA 1
ATOM 3007 C C . SER B 1 87 ? -25.867 88.977 28.791 1.00 44.87 87 SER D C 1
ATOM 3008 O O . SER B 1 87 ? -26.561 87.973 28.956 1.00 46.07 87 SER D O 1
ATOM 3011 N N . ARG B 1 88 ? -24.537 88.964 28.829 1.00 48.58 88 ARG D N 1
ATOM 3012 C CA . ARG B 1 88 ? -23.783 87.755 29.144 1.00 48.66 88 ARG D CA 1
ATOM 3013 C C . ARG B 1 88 ? -24.176 87.247 30.516 1.00 39.61 88 ARG D C 1
ATOM 3014 O O . ARG B 1 88 ? -24.458 86.071 30.689 1.00 37.92 88 ARG D O 1
ATOM 3022 N N . GLU B 1 89 ? -24.193 88.141 31.501 1.00 39.06 89 GLU D N 1
ATOM 3023 C CA . GLU B 1 89 ? -24.502 87.715 32.858 1.00 37.67 89 GLU D CA 1
ATOM 3024 C C . GLU B 1 89 ? -25.953 87.236 32.945 1.00 35.54 89 GLU D C 1
ATOM 3025 O O . GLU B 1 89 ? -26.258 86.319 33.699 1.00 33.38 89 GLU D O 1
ATOM 3031 N N . ASP B 1 90 ? -26.842 87.850 32.171 1.00 37.47 90 ASP D N 1
ATOM 3032 C CA . ASP B 1 90 ? -28.242 87.444 32.195 1.00 37.10 90 ASP D CA 1
ATOM 3033 C C . ASP B 1 90 ? -28.391 86.009 31.730 1.00 36.02 90 ASP D C 1
ATOM 3034 O O . ASP B 1 90 ? -29.170 85.236 32.291 1.00 34.35 90 ASP D O 1
ATOM 3039 N N . LEU B 1 91 ? -27.631 85.654 30.702 1.00 37.22 91 LEU D N 1
ATOM 3040 C CA . LEU B 1 91 ? -27.723 84.319 30.134 1.00 36.73 91 LEU D CA 1
ATOM 3041 C C . LEU B 1 91 ? -27.125 83.322 31.112 1.00 33.98 91 LEU D C 1
ATOM 3042 O O . LEU B 1 91 ? -27.646 82.226 31.291 1.00 32.62 91 LEU D O 1
ATOM 3047 N N . ILE B 1 92 ? -26.035 83.719 31.755 1.00 33.43 92 ILE D N 1
ATOM 3048 C CA . ILE B 1 92 ? -25.399 82.858 32.735 1.00 34.61 92 ILE D CA 1
ATOM 3049 C C . ILE B 1 92 ? -26.350 82.670 33.908 1.00 29.30 92 ILE D C 1
ATOM 3050 O O . ILE B 1 92 ? -26.509 81.556 34.400 1.00 30.20 92 ILE D O 1
ATOM 3055 N N . LYS B 1 93 ? -27.012 83.752 34.314 1.00 23.85 93 LYS D N 1
ATOM 3056 C CA . LYS B 1 93 ? -27.906 83.712 35.468 1.00 22.87 93 LYS D CA 1
ATOM 3057 C C . LYS B 1 93 ? -29.097 82.775 35.293 1.00 29.34 93 LYS D C 1
ATOM 3058 O O . LYS B 1 93 ? -29.453 82.026 36.212 1.00 30.22 93 LYS D O 1
ATOM 3064 N N . VAL B 1 94 ? -29.742 82.838 34.132 1.00 24.85 94 VAL D N 1
ATOM 3065 C CA . VAL B 1 94 ? -30.954 82.051 33.945 1.00 22.24 94 VAL D CA 1
ATOM 3066 C C . VAL B 1 94 ? -30.601 80.575 33.864 1.00 24.67 94 VAL D C 1
ATOM 3067 O O . VAL B 1 94 ? -31.327 79.730 34.388 1.00 28.43 94 VAL D O 1
ATOM 3071 N N . ASN B 1 95 ? -29.488 80.266 33.214 1.00 22.75 95 ASN D N 1
ATOM 3072 C CA . ASN B 1 95 ? -29.044 78.870 33.149 1.00 18.98 95 ASN D CA 1
ATOM 3073 C C . ASN B 1 95 ? -28.537 78.359 34.500 1.00 21.88 95 ASN D C 1
ATOM 3074 O O . ASN B 1 95 ? -28.762 77.195 34.852 1.00 23.50 95 ASN D O 1
ATOM 3079 N N . ALA B 1 96 ? -27.843 79.209 35.250 1.00 23.33 96 ALA D N 1
ATOM 3080 C CA . ALA B 1 96 ? -27.447 78.846 36.600 1.00 19.87 96 ALA D CA 1
ATOM 3081 C C . ALA B 1 96 ? -28.653 78.499 37.471 1.00 24.97 96 ALA D C 1
ATOM 3082 O O . ALA B 1 96 ? -28.610 77.533 38.241 1.00 24.18 96 ALA D O 1
ATOM 3084 N N . ASP B 1 97 ? -29.726 79.284 37.355 1.00 23.28 97 ASP D N 1
ATOM 3085 C CA . ASP B 1 97 ? -30.921 79.039 38.169 1.00 22.03 97 ASP D CA 1
ATOM 3086 C C . ASP B 1 97 ? -31.545 77.690 37.816 1.00 23.91 97 ASP D C 1
ATOM 3087 O O . ASP B 1 97 ? -31.937 76.926 38.702 1.00 24.49 97 ASP D O 1
ATOM 3092 N N . ILE B 1 98 ? -31.624 77.412 36.516 1.00 22.11 98 ILE D N 1
ATOM 3093 C CA . ILE B 1 98 ? -32.173 76.155 36.001 1.00 22.74 98 ILE D CA 1
ATOM 3094 C C . ILE B 1 98 ? -31.314 74.989 36.469 1.00 23.18 98 ILE D C 1
ATOM 3095 O O . ILE B 1 98 ? -31.824 73.969 36.927 1.00 21.15 98 ILE D O 1
ATOM 3100 N N . THR B 1 99 ? -30.003 75.166 36.400 1.00 20.45 99 THR D N 1
ATOM 3101 C CA . THR B 1 99 ? -29.068 74.098 36.767 1.00 17.36 99 THR D CA 1
ATOM 3102 C C . THR B 1 99 ? -29.116 73.772 38.256 1.00 24.11 99 THR D C 1
ATOM 3103 O O . THR B 1 99 ? -29.153 72.591 38.639 1.00 23.83 99 THR D O 1
ATOM 3107 N N . ARG B 1 100 ? -29.138 74.812 39.081 1.00 22.52 100 ARG D N 1
ATOM 3108 C CA . ARG B 1 100 ? -29.280 74.659 40.528 1.00 22.93 100 ARG D CA 1
ATOM 3109 C C . ARG B 1 100 ? -30.559 73.928 40.888 1.00 21.66 100 ARG D C 1
ATOM 3110 O O . ARG B 1 100 ? -30.559 73.007 41.707 1.00 25.13 100 ARG D O 1
ATOM 3118 N N . ALA B 1 101 ? -31.660 74.350 40.283 1.00 22.56 101 ALA D N 1
ATOM 3119 C CA . ALA B 1 101 ? -32.934 73.713 40.546 1.00 27.55 101 ALA D CA 1
ATOM 3120 C C . ALA B 1 101 ? -32.923 72.223 40.172 1.00 29.30 101 ALA D C 1
ATOM 3121 O O . ALA B 1 101 ? -33.431 71.397 40.926 1.00 28.82 101 ALA D O 1
ATOM 3123 N N . CYS B 1 102 ? -32.318 71.867 39.042 1.00 23.26 102 CYS D N 1
ATOM 3124 C CA A CYS B 1 102 ? -32.261 70.466 38.611 0.50 21.54 102 CYS D CA 1
ATOM 3125 C CA B CYS B 1 102 ? -32.276 70.470 38.639 0.50 21.08 102 CYS D CA 1
ATOM 3126 C C . CYS B 1 102 ? -31.384 69.634 39.549 1.00 23.53 102 CYS D C 1
ATOM 3127 O O . CYS B 1 102 ? -31.808 68.602 40.076 1.00 25.86 102 CYS D O 1
ATOM 3132 N N . ILE B 1 103 ? -30.159 70.091 39.759 1.00 23.40 103 ILE D N 1
ATOM 3133 C CA . ILE B 1 103 ? -29.195 69.314 40.546 1.00 17.64 103 ILE D CA 1
ATOM 3134 C C . ILE B 1 103 ? -29.566 69.204 42.022 1.00 20.87 103 ILE D C 1
ATOM 3135 O O . ILE B 1 103 ? -29.359 68.163 42.644 1.00 19.16 103 ILE D O 1
ATOM 3140 N N . SER B 1 104 ? -30.094 70.285 42.594 1.00 19.57 104 SER D N 1
ATOM 3141 C CA . SER B 1 104 ? -30.459 70.262 44.010 1.00 20.98 104 SER D CA 1
ATOM 3142 C C . SER B 1 104 ? -31.595 69.281 44.296 1.00 24.42 104 SER D C 1
ATOM 3143 O O . SER B 1 104 ? -31.726 68.786 45.419 1.00 23.29 104 SER D O 1
ATOM 3146 N N . GLN B 1 105 ? -32.412 68.995 43.287 1.00 19.84 105 GLN D N 1
ATOM 3147 C CA . GLN B 1 105 ? -33.507 68.056 43.468 1.00 21.52 105 GLN D CA 1
ATOM 3148 C C . GLN B 1 105 ? -33.070 66.627 43.155 1.00 27.52 105 GLN D C 1
ATOM 3149 O O . GLN B 1 105 ? -33.365 65.705 43.918 1.00 23.75 105 GLN D O 1
ATOM 3155 N N . ALA B 1 106 ? -32.338 66.469 42.053 1.00 20.98 106 ALA D N 1
ATOM 3156 C CA . ALA B 1 106 ? -31.899 65.147 41.573 1.00 16.84 106 ALA D CA 1
ATOM 3157 C C . ALA B 1 106 ? -30.747 64.514 42.345 1.00 16.97 106 ALA D C 1
ATOM 3158 O O . ALA B 1 106 ? -30.765 63.304 42.616 1.00 19.45 106 ALA D O 1
ATOM 3160 N N . ALA B 1 107 ? -29.722 65.292 42.660 1.00 22.25 107 ALA D N 1
ATOM 3161 C CA . ALA B 1 107 ? -28.512 64.696 43.242 1.00 33.67 107 ALA D CA 1
ATOM 3162 C C . ALA B 1 107 ? -28.682 63.975 44.596 1.00 23.02 107 ALA D C 1
ATOM 3163 O O . ALA B 1 107 ? -28.177 62.866 44.760 1.00 24.42 107 ALA D O 1
ATOM 3165 N N . PRO B 1 108 ? -29.398 64.576 45.552 1.00 21.02 108 PRO D N 1
ATOM 3166 C CA . PRO B 1 108 ? -29.567 63.843 46.813 1.00 19.75 108 PRO D CA 1
ATOM 3167 C C . PRO B 1 108 ? -30.320 62.498 46.664 1.00 19.34 108 PRO D C 1
ATOM 3168 O O . PRO B 1 108 ? -30.141 61.617 47.501 1.00 26.51 108 PRO D O 1
ATOM 3172 N N . LEU B 1 109 ? -31.096 62.328 45.594 1.00 20.46 109 LEU D N 1
ATOM 3173 C CA . LEU B 1 109 ? -31.847 61.083 45.387 1.00 23.40 109 LEU D CA 1
ATOM 3174 C C . LEU B 1 109 ? -31.025 59.985 44.705 1.00 20.47 109 LEU D C 1
ATOM 3175 O O . LEU B 1 109 ? -31.412 58.805 44.701 1.00 25.32 109 LEU D O 1
ATOM 3180 N N . SER B 1 110 ? -29.915 60.377 44.099 1.00 20.28 110 SER D N 1
ATOM 3181 C CA . SER B 1 110 ? -29.031 59.436 43.416 1.00 18.28 110 SER D CA 1
ATOM 3182 C C . SER B 1 110 ? -27.595 59.718 43.826 1.00 21.82 110 SER D C 1
ATOM 3183 O O . SER B 1 110 ? -26.782 60.137 43.018 1.00 21.59 110 SER D O 1
ATOM 3186 N N . PRO B 1 111 ? -27.277 59.478 45.100 1.00 24.65 111 PRO D N 1
ATOM 3187 C CA . PRO B 1 111 ? -25.965 59.873 45.621 1.00 26.62 111 PRO D CA 1
ATOM 3188 C C . PRO B 1 111 ? -24.770 59.152 44.982 1.00 25.12 111 PRO D C 1
ATOM 3189 O O . PRO B 1 111 ? -23.641 59.609 45.184 1.00 24.63 111 PRO D O 1
ATOM 3193 N N . ASN B 1 112 ? -25.003 58.064 44.246 1.00 20.64 112 ASN D N 1
ATOM 3194 C CA . ASN B 1 112 ? -23.907 57.341 43.603 1.00 19.87 112 ASN D CA 1
ATOM 3195 C C . ASN B 1 112 ? -23.765 57.625 42.117 1.00 23.75 112 ASN D C 1
ATOM 3196 O O . ASN B 1 112 ? -22.941 57.017 41.446 1.00 23.98 112 ASN D O 1
ATOM 3201 N N . ALA B 1 113 ? -24.571 58.545 41.608 1.00 17.89 113 ALA D N 1
ATOM 3202 C CA . ALA B 1 113 ? -24.654 58.736 40.172 1.00 14.75 113 ALA D CA 1
ATOM 3203 C C . ALA B 1 113 ? -23.434 59.450 39.611 1.00 15.92 113 ALA D C 1
ATOM 3204 O O . ALA B 1 113 ? -22.722 60.153 40.344 1.00 20.77 113 ALA D O 1
ATOM 3206 N N . VAL B 1 114 ? -23.218 59.278 38.312 1.00 14.39 114 VAL D N 1
ATOM 3207 C CA . VAL B 1 114 ? -22.381 60.196 37.545 1.00 13.55 114 VAL D CA 1
ATOM 3208 C C . VAL B 1 114 ? -23.334 61.189 36.888 1.00 15.10 114 VAL D C 1
ATOM 3209 O O . VAL B 1 114 ? -24.366 60.801 36.350 1.00 17.95 114 VAL D O 1
ATOM 3213 N N . ILE B 1 115 ? -23.016 62.468 36.991 1.00 16.41 115 ILE D N 1
ATOM 3214 C CA . ILE B 1 115 ? -23.840 63.525 36.422 1.00 12.98 115 ILE D CA 1
ATOM 3215 C C . ILE B 1 115 ? -23.145 63.972 35.153 1.00 14.08 115 ILE D C 1
ATOM 3216 O O . ILE B 1 115 ? -21.931 64.260 35.156 1.00 15.10 115 ILE D O 1
ATOM 3221 N N . ILE B 1 116 ? -23.905 63.992 34.070 1.00 12.79 116 ILE D N 1
ATOM 3222 C CA . ILE B 1 116 ? -23.413 64.461 32.785 1.00 13.05 116 ILE D CA 1
ATOM 3223 C C . ILE B 1 116 ? -24.225 65.656 32.322 1.00 11.79 116 ILE D C 1
ATOM 3224 O O . ILE B 1 116 ? -25.425 65.531 32.000 1.00 14.89 116 ILE D O 1
ATOM 3229 N N . MET B 1 117 ? -23.585 66.821 32.309 1.00 13.86 117 MET D N 1
ATOM 3230 C CA . MET B 1 117 ? -24.229 68.060 31.848 1.00 15.52 117 MET D CA 1
ATOM 3231 C C . MET B 1 117 ? -24.142 68.216 30.342 1.00 14.92 117 MET D C 1
ATOM 3232 O O . MET B 1 117 ? -23.141 67.877 29.736 1.00 15.28 117 MET D O 1
ATOM 3237 N N . VAL B 1 118 ? -25.224 68.706 29.741 1.00 14.41 118 VAL D N 1
ATOM 3238 C CA A VAL B 1 118 ? -25.211 69.055 28.317 0.40 16.62 118 VAL D CA 1
ATOM 3239 C CA B VAL B 1 118 ? -25.278 69.010 28.306 0.60 19.15 118 VAL D CA 1
ATOM 3240 C C . VAL B 1 118 ? -26.088 70.302 28.114 1.00 18.09 118 VAL D C 1
ATOM 3241 O O . VAL B 1 118 ? -27.040 70.359 27.315 1.00 18.51 118 VAL D O 1
ATOM 3248 N N . ASN B 1 119 ? -25.751 71.330 28.871 1.00 14.94 119 ASN D N 1
ATOM 3249 C CA . ASN B 1 119 ? -26.421 72.617 28.689 1.00 16.08 119 ASN D CA 1
ATOM 3250 C C . ASN B 1 119 ? -25.378 73.732 28.538 1.00 17.98 119 ASN D C 1
ATOM 3251 O O . ASN B 1 119 ? -24.206 73.445 28.354 1.00 18.65 119 ASN D O 1
ATOM 3256 N N . ASN B 1 120 ? -25.771 74.999 28.562 1.00 19.33 120 ASN D N 1
ATOM 3257 C CA . ASN B 1 120 ? -24.861 76.079 28.226 1.00 23.82 120 ASN D CA 1
ATOM 3258 C C . ASN B 1 120 ? -24.948 77.198 29.240 1.00 22.62 120 ASN D C 1
ATOM 3259 O O . ASN B 1 120 ? -25.982 77.461 29.756 1.00 23.73 120 ASN D O 1
ATOM 3264 N N . PRO B 1 121 ? -23.849 77.861 29.530 1.00 20.05 121 PRO D N 1
ATOM 3265 C CA . PRO B 1 121 ? -22.475 77.587 29.100 1.00 20.55 121 PRO D CA 1
ATOM 3266 C C . PRO B 1 121 ? -21.935 76.330 29.773 1.00 21.83 121 PRO D C 1
ATOM 3267 O O . PRO B 1 121 ? -21.942 76.244 30.996 1.00 18.67 121 PRO D O 1
ATOM 3271 N N . LEU B 1 122 ? -21.455 75.379 28.971 1.00 15.95 122 LEU D N 1
ATOM 3272 C CA . LEU B 1 122 ? -21.263 74.001 29.460 1.00 16.41 122 LEU D CA 1
ATOM 3273 C C . LEU B 1 122 ? -20.266 73.863 30.630 1.00 17.94 122 LEU D C 1
ATOM 3274 O O . LEU B 1 122 ? -20.568 73.244 31.653 1.00 18.37 122 LEU D O 1
ATOM 3279 N N . ASP B 1 123 ? -19.085 74.449 30.495 1.00 20.87 123 ASP D N 1
ATOM 3280 C CA . ASP B 1 123 ? -18.095 74.332 31.577 1.00 14.94 123 ASP D CA 1
ATOM 3281 C C . ASP B 1 123 ? -18.547 74.958 32.894 1.00 19.40 123 ASP D C 1
ATOM 3282 O O . ASP B 1 123 ? -18.415 74.361 33.977 1.00 19.14 123 ASP D O 1
ATOM 3287 N N . ALA B 1 124 ? -19.073 76.179 32.816 1.00 19.83 124 ALA D N 1
ATOM 3288 C CA . ALA B 1 124 ? -19.628 76.833 33.987 1.00 17.54 124 ALA D CA 1
ATOM 3289 C C . ALA B 1 124 ? -20.805 76.098 34.649 1.00 21.16 124 ALA D C 1
ATOM 3290 O O . ALA B 1 124 ? -20.890 76.037 35.889 1.00 19.77 124 ALA D O 1
ATOM 3292 N N . MET B 1 125 ? -21.722 75.576 33.852 1.00 20.03 125 MET D N 1
ATOM 3293 C CA . MET B 1 125 ? -22.850 74.833 34.436 1.00 21.25 125 MET D CA 1
ATOM 3294 C C . MET B 1 125 ? -22.362 73.521 35.079 1.00 18.11 125 MET D C 1
ATOM 3295 O O . MET B 1 125 ? -22.893 73.097 36.110 1.00 20.92 125 MET D O 1
ATOM 3300 N N . THR B 1 126 ? -21.331 72.902 34.504 1.00 14.41 126 THR D N 1
ATOM 3301 C CA . THR B 1 126 ? -20.781 71.674 35.082 1.00 14.89 126 THR D CA 1
ATOM 3302 C C . THR B 1 126 ? -20.112 72.033 36.414 1.00 16.45 126 THR D C 1
ATOM 3303 O O . THR B 1 126 ? -20.265 71.316 37.394 1.00 16.98 126 THR D O 1
ATOM 3307 N N . TYR B 1 127 ? -19.413 73.164 36.453 1.00 15.38 127 TYR D N 1
ATOM 3308 C CA . TYR B 1 127 ? -18.803 73.633 37.698 1.00 22.22 127 TYR D CA 1
ATOM 3309 C C . TYR B 1 127 ? -19.871 73.846 38.756 1.00 17.53 127 TYR D C 1
ATOM 3310 O O . TYR B 1 127 ? -19.711 73.413 39.896 1.00 20.41 127 TYR D O 1
ATOM 3319 N N . LEU B 1 128 ? -20.961 74.520 38.376 1.00 17.41 128 LEU D N 1
ATOM 3320 C CA . LEU B 1 128 ? -22.104 74.687 39.272 1.00 16.48 128 LEU D CA 1
ATOM 3321 C C . LEU B 1 128 ? -22.702 73.336 39.743 1.00 21.73 128 LEU D C 1
ATOM 3322 O O . LEU B 1 128 ? -22.981 73.158 40.926 1.00 19.28 128 LEU D O 1
ATOM 3327 N N . ALA B 1 129 ? -22.893 72.392 38.833 1.00 15.54 129 ALA D N 1
ATOM 3328 C CA . ALA B 1 129 ? -23.487 71.101 39.221 1.00 18.14 129 ALA D CA 1
ATOM 3329 C C . ALA B 1 129 ? -22.604 70.386 40.247 1.00 25.79 129 ALA D C 1
ATOM 3330 O O . ALA B 1 129 ? -23.102 69.747 41.179 1.00 19.52 129 ALA D O 1
ATOM 3332 N N . ALA B 1 130 ? -21.289 70.513 40.087 1.00 20.04 130 ALA D N 1
ATOM 3333 C CA . ALA B 1 130 ? -20.364 69.944 41.056 1.00 20.48 130 ALA D CA 1
ATOM 3334 C C . ALA B 1 130 ? -20.531 70.617 42.428 1.00 25.55 130 ALA D C 1
ATOM 3335 O O . ALA B 1 130 ? -20.613 69.935 43.444 1.00 20.75 130 ALA D O 1
ATOM 3337 N N . GLU B 1 131 ? -20.603 71.944 42.462 1.00 21.93 131 GLU D N 1
ATOM 3338 C CA . GLU B 1 131 ? -20.838 72.644 43.728 1.00 26.09 131 GLU D CA 1
ATOM 3339 C C . GLU B 1 131 ? -22.165 72.240 44.381 1.00 21.32 131 GLU D C 1
ATOM 3340 O O . GLU B 1 131 ? -22.236 71.983 45.582 1.00 19.89 131 GLU D O 1
ATOM 3346 N N . VAL B 1 132 ? -23.214 72.184 43.580 1.00 18.47 132 VAL D N 1
ATOM 3347 C CA . VAL B 1 132 ? -24.539 71.967 44.135 1.00 24.94 132 VAL D CA 1
ATOM 3348 C C . VAL B 1 132 ? -24.746 70.533 44.637 1.00 19.29 132 VAL D C 1
ATOM 3349 O O . VAL B 1 132 ? -25.364 70.324 45.691 1.00 23.15 132 VAL D O 1
ATOM 3353 N N . SER B 1 133 ? -24.214 69.564 43.892 1.00 17.49 133 SER D N 1
ATOM 3354 C CA . SER B 1 133 ? -24.318 68.151 44.256 1.00 21.96 133 SER D CA 1
ATOM 3355 C C . SER B 1 133 ? -23.386 67.788 45.401 1.00 20.63 133 SER D C 1
ATOM 3356 O O . SER B 1 133 ? -23.686 66.894 46.200 1.00 21.28 133 SER D O 1
ATOM 3359 N N . GLY B 1 134 ? -22.229 68.446 45.445 1.00 19.50 134 GLY D N 1
ATOM 3360 C CA . GLY B 1 134 ? -21.171 68.053 46.359 1.00 20.58 134 GLY D CA 1
ATOM 3361 C C . GLY B 1 134 ? -20.565 66.689 46.043 1.00 22.11 134 GLY D C 1
ATOM 3362 O O . GLY B 1 134 ? -19.912 66.100 46.894 1.00 23.27 134 GLY D O 1
ATOM 3363 N N . PHE B 1 135 ? -20.788 66.174 44.839 1.00 18.58 135 PHE D N 1
ATOM 3364 C CA . PHE B 1 135 ? -20.253 64.862 44.464 1.00 17.46 135 PHE D CA 1
ATOM 3365 C C . PHE B 1 135 ? -18.727 64.989 44.311 1.00 20.82 135 PHE D C 1
ATOM 3366 O O . PHE B 1 135 ? -18.198 66.091 44.059 1.00 23.91 135 PHE D O 1
ATOM 3374 N N . PRO B 1 136 ? -17.999 63.867 44.451 1.00 16.81 136 PRO D N 1
ATOM 3375 C CA . PRO B 1 136 ? -16.610 63.848 43.975 1.00 17.94 136 PRO D CA 1
ATOM 3376 C C . PRO B 1 136 ? -16.553 64.381 42.545 1.00 17.25 136 PRO D C 1
ATOM 3377 O O . PRO B 1 136 ? -17.426 64.024 41.770 1.00 19.88 136 PRO D O 1
ATOM 3381 N N . LYS B 1 137 ? -15.588 65.245 42.236 1.00 18.43 137 LYS D N 1
ATOM 3382 C CA . LYS B 1 137 ? -15.566 65.935 40.945 1.00 15.30 137 LYS D CA 1
ATOM 3383 C C . LYS B 1 137 ? -15.431 65.005 39.788 1.00 14.61 137 LYS D C 1
ATOM 3384 O O . LYS B 1 137 ? -15.894 65.331 38.699 1.00 19.47 137 LYS D O 1
ATOM 3390 N N . GLU B 1 138 ? -14.782 63.866 40.007 1.00 16.47 138 GLU D N 1
ATOM 3391 C CA . GLU B 1 138 ? -14.664 62.872 38.949 1.00 19.20 138 GLU D CA 1
ATOM 3392 C C . GLU B 1 138 ? -16.018 62.401 38.451 1.00 15.95 138 GLU D C 1
ATOM 3393 O O . GLU B 1 138 ? -16.122 61.937 37.329 1.00 13.91 138 GLU D O 1
ATOM 3399 N N . ARG B 1 139 ? -17.044 62.530 39.285 1.00 17.08 139 ARG D N 1
ATOM 3400 C CA . ARG B 1 139 ? -18.392 62.050 38.971 1.00 13.75 139 ARG D CA 1
ATOM 3401 C C . ARG B 1 139 ? -19.332 63.158 38.459 1.00 13.48 139 ARG D C 1
ATOM 3402 O O . ARG B 1 139 ? -20.537 62.945 38.295 1.00 15.26 139 ARG D O 1
ATOM 3410 N N . VAL B 1 140 ? -18.788 64.345 38.199 1.00 14.02 140 VAL D N 1
ATOM 3411 C CA . VAL B 1 140 ? -19.594 65.409 37.580 1.00 14.66 140 VAL D CA 1
ATOM 3412 C C . VAL B 1 140 ? -18.844 65.923 36.361 1.00 16.60 140 VAL D C 1
ATOM 3413 O O . VAL B 1 140 ? -17.747 66.482 36.484 1.00 15.87 140 VAL D O 1
ATOM 3417 N N . ILE B 1 141 ? -19.406 65.675 35.183 1.00 13.83 141 ILE D N 1
ATOM 3418 C CA . ILE B 1 141 ? -18.744 66.011 33.925 1.00 15.38 141 ILE D CA 1
ATOM 3419 C C . ILE B 1 141 ? -19.701 66.643 32.943 1.00 17.69 141 ILE D C 1
ATOM 3420 O O . ILE B 1 141 ? -20.902 66.671 33.195 1.00 17.53 141 ILE D O 1
ATOM 3425 N N . GLY B 1 142 ? -19.151 67.148 31.837 1.00 12.80 142 GLY D N 1
ATOM 3426 C CA . GLY B 1 142 ? -19.946 67.748 30.782 1.00 14.75 142 GLY D CA 1
ATOM 3427 C C . GLY B 1 142 ? -19.615 67.204 29.411 1.00 13.03 142 GLY D C 1
ATOM 3428 O O . GLY B 1 142 ? -18.462 66.856 29.118 1.00 14.13 142 GLY D O 1
ATOM 3429 N N . GLN B 1 143 ? -20.638 67.098 28.568 1.00 14.10 143 GLN D N 1
ATOM 3430 C CA . GLN B 1 143 ? -20.453 66.683 27.186 1.00 15.02 143 GLN D CA 1
ATOM 3431 C C . GLN B 1 143 ? -20.245 67.908 26.318 1.00 15.34 143 GLN D C 1
ATOM 3432 O O . GLN B 1 143 ? -21.122 68.761 26.243 1.00 16.31 143 GLN D O 1
ATOM 3438 N N . ALA B 1 144 ? -19.087 67.986 25.660 1.00 14.04 144 ALA D N 1
ATOM 3439 C CA . ALA B 1 144 ? -18.893 69.002 24.631 1.00 11.95 144 ALA D CA 1
ATOM 3440 C C . ALA B 1 144 ? -17.953 68.485 23.562 1.00 18.11 144 ALA D C 1
ATOM 3441 O O . ALA B 1 144 ? -18.232 68.587 22.353 1.00 14.29 144 ALA D O 1
ATOM 3443 N N . GLY B 1 145 ? -16.823 67.951 24.011 1.00 14.38 145 GLY D N 1
ATOM 3444 C CA . GLY B 1 145 ? -15.781 67.560 23.085 1.00 18.73 145 GLY D CA 1
ATOM 3445 C C . GLY B 1 145 ? -16.128 66.385 22.200 1.00 14.03 145 GLY D C 1
ATOM 3446 O O . GLY B 1 145 ? -15.708 66.324 21.041 1.00 15.52 145 GLY D O 1
ATOM 3447 N N . VAL B 1 146 ? -16.865 65.406 22.732 1.00 15.80 146 VAL D N 1
ATOM 3448 C CA . VAL B 1 146 ? -17.214 64.244 21.913 1.00 16.85 146 VAL D CA 1
ATOM 3449 C C . VAL B 1 146 ? -18.018 64.679 20.672 1.00 16.87 146 VAL D C 1
ATOM 3450 O O . VAL B 1 146 ? -17.841 64.125 19.586 1.00 14.24 146 VAL D O 1
ATOM 3454 N N . LEU B 1 147 ? -18.889 65.673 20.842 1.00 13.52 147 LEU D N 1
ATOM 3455 C CA . LEU B 1 147 ? -19.640 66.207 19.710 1.00 11.62 147 LEU D CA 1
ATOM 3456 C C . LEU B 1 147 ? -18.729 66.905 18.699 1.00 12.99 147 LEU D C 1
ATOM 3457 O O . LEU B 1 147 ? -18.820 66.645 17.499 1.00 13.25 147 LEU D O 1
ATOM 3462 N N . ASP B 1 148 ? -17.870 67.809 19.168 1.00 13.61 148 ASP D N 1
ATOM 3463 C CA . ASP B 1 148 ? -17.025 68.548 18.224 1.00 14.24 148 ASP D CA 1
ATOM 3464 C C . ASP B 1 148 ? -16.077 67.590 17.518 1.00 15.08 148 ASP D C 1
ATOM 3465 O O . ASP B 1 148 ? -15.879 67.688 16.301 1.00 13.24 148 ASP D O 1
ATOM 3470 N N . ALA B 1 149 ? -15.535 66.628 18.265 1.00 13.05 149 ALA D N 1
ATOM 3471 C CA . ALA B 1 149 ? -14.646 65.619 17.663 1.00 14.12 149 ALA D CA 1
ATOM 3472 C C . ALA B 1 149 ? -15.399 64.759 16.643 1.00 11.75 149 ALA D C 1
ATOM 3473 O O . ALA B 1 149 ? -14.847 64.418 15.581 1.00 14.44 149 ALA D O 1
ATOM 3475 N N . ALA B 1 150 ? -16.683 64.482 16.907 1.00 13.02 150 ALA D N 1
ATOM 3476 C CA . ALA B 1 150 ? -17.499 63.704 15.982 1.00 11.93 150 ALA D CA 1
ATOM 3477 C C . ALA B 1 150 ? -17.726 64.466 14.679 1.00 12.68 150 ALA D C 1
ATOM 3478 O O . ALA B 1 150 ? -17.629 63.892 13.579 1.00 15.27 150 ALA D O 1
ATOM 3480 N N . ARG B 1 151 ? -17.983 65.766 14.784 1.00 13.64 151 ARG D N 1
ATOM 3481 C CA . ARG B 1 151 ? -18.183 66.561 13.571 1.00 15.82 151 ARG D CA 1
ATOM 3482 C C . ARG B 1 151 ? -16.888 66.559 12.778 1.00 12.93 151 ARG D C 1
ATOM 3483 O O . ARG B 1 151 ? -16.901 66.294 11.579 1.00 13.62 151 ARG D O 1
ATOM 3491 N N . TYR B 1 152 ? -15.772 66.849 13.460 1.00 13.47 152 TYR D N 1
ATOM 3492 C CA . TYR B 1 152 ? -14.460 66.846 12.822 1.00 14.60 152 TYR D CA 1
ATOM 3493 C C . TYR B 1 152 ? -14.183 65.515 12.156 1.00 12.18 152 TYR D C 1
ATOM 3494 O O . TYR B 1 152 ? -13.789 65.494 10.985 1.00 15.39 152 TYR D O 1
ATOM 3503 N N . ARG B 1 153 ? -14.441 64.416 12.871 1.00 14.71 153 ARG D N 1
ATOM 3504 C CA . ARG B 1 153 ? -14.191 63.081 12.317 1.00 14.77 153 ARG D CA 1
ATOM 3505 C C . ARG B 1 153 ? -15.054 62.817 11.084 1.00 12.37 153 ARG D C 1
ATOM 3506 O O . ARG B 1 153 ? -14.588 62.199 10.130 1.00 13.24 153 ARG D O 1
ATOM 3514 N N . THR B 1 154 ? -16.309 63.275 11.102 1.00 12.59 154 THR D N 1
ATOM 3515 C CA . THR B 1 154 ? -17.176 63.152 9.939 1.00 10.70 154 THR D CA 1
ATOM 3516 C C . THR B 1 154 ? -16.579 63.879 8.729 1.00 11.69 154 THR D C 1
ATOM 3517 O O . THR B 1 154 ? -16.536 63.318 7.621 1.00 14.16 154 THR D O 1
ATOM 3521 N N . PHE B 1 155 ? -16.113 65.115 8.946 1.00 13.43 155 PHE D N 1
ATOM 3522 C CA . PHE B 1 155 ? -15.584 65.938 7.874 1.00 14.78 155 PHE D CA 1
ATOM 3523 C C . PHE B 1 155 ? -14.319 65.305 7.289 1.00 13.46 155 PHE D C 1
ATOM 3524 O O . PHE B 1 155 ? -14.157 65.275 6.058 1.00 16.62 155 PHE D O 1
ATOM 3532 N N . ILE B 1 156 ? -13.480 64.747 8.169 1.00 13.59 156 ILE D N 1
ATOM 3533 C CA A ILE B 1 156 ? -12.258 64.084 7.740 0.50 14.91 156 ILE D CA 1
ATOM 3534 C CA B ILE B 1 156 ? -12.251 64.058 7.768 0.50 12.15 156 ILE D CA 1
ATOM 3535 C C . ILE B 1 156 ? -12.589 62.831 6.922 1.00 12.69 156 ILE D C 1
ATOM 3536 O O . ILE B 1 156 ? -12.022 62.640 5.835 1.00 16.90 156 ILE D O 1
ATOM 3545 N N . ALA B 1 157 ? -13.518 62.009 7.420 1.00 13.77 157 ALA D N 1
ATOM 3546 C CA . ALA B 1 157 ? -13.912 60.772 6.736 1.00 13.40 157 ALA D CA 1
ATOM 3547 C C . ALA B 1 157 ? -14.485 61.120 5.364 1.00 15.55 157 ALA D C 1
ATOM 3548 O O . ALA B 1 157 ? -14.197 60.467 4.357 1.00 16.60 157 ALA D O 1
ATOM 3550 N N . MET B 1 158 ? -15.283 62.173 5.315 1.00 14.31 158 MET D N 1
ATOM 3551 C CA A MET B 1 158 ? -15.885 62.677 4.072 0.50 15.79 158 MET D CA 1
ATOM 3552 C CA B MET B 1 158 ? -15.865 62.558 4.043 0.50 15.34 158 MET D CA 1
ATOM 3553 C C . MET B 1 158 ? -14.809 63.039 3.036 1.00 14.88 158 MET D C 1
ATOM 3554 O O . MET B 1 158 ? -14.849 62.635 1.864 1.00 17.94 158 MET D O 1
ATOM 3563 N N . GLU B 1 159 ? -13.860 63.851 3.476 1.00 12.99 159 GLU D N 1
ATOM 3564 C CA . GLU B 1 159 ? -12.831 64.382 2.590 1.00 13.28 159 GLU D CA 1
ATOM 3565 C C . GLU B 1 159 ? -11.853 63.274 2.160 1.00 12.61 159 GLU D C 1
ATOM 3566 O O . GLU B 1 159 ? -11.542 63.113 0.968 1.00 16.97 159 GLU D O 1
ATOM 3572 N N . ALA B 1 160 ? -11.388 62.492 3.124 1.00 17.15 160 ALA D N 1
ATOM 3573 C CA . ALA B 1 160 ? -10.404 61.452 2.823 1.00 15.64 160 ALA D CA 1
ATOM 3574 C C . ALA B 1 160 ? -11.006 60.281 2.052 1.00 14.92 160 ALA D C 1
ATOM 3575 O O . ALA B 1 160 ? -10.278 59.524 1.405 1.00 16.67 160 ALA D O 1
ATOM 3577 N N . GLY B 1 161 ? -12.330 60.156 2.100 1.00 16.43 161 GLY D N 1
ATOM 3578 C CA . GLY B 1 161 ? -13.040 59.074 1.406 1.00 15.90 161 GLY D CA 1
ATOM 3579 C C . GLY B 1 161 ? -12.846 57.755 2.141 1.00 16.43 161 GLY D C 1
ATOM 3580 O O . GLY B 1 161 ? -12.594 56.720 1.517 1.00 16.59 161 GLY D O 1
ATOM 3581 N N . VAL B 1 162 ? -12.900 57.786 3.471 1.00 12.97 162 VAL D N 1
ATOM 3582 C CA . VAL B 1 162 ? -12.659 56.582 4.263 1.00 14.28 162 VAL D CA 1
ATOM 3583 C C . VAL B 1 162 ? -13.784 56.327 5.286 1.00 17.42 162 VAL D C 1
ATOM 3584 O O . VAL B 1 162 ? -14.622 57.192 5.543 1.00 15.22 162 VAL D O 1
ATOM 3588 N N . SER B 1 163 ? -13.790 55.140 5.880 1.00 12.79 163 SER D N 1
ATOM 3589 C CA . SER B 1 163 ? -14.798 54.798 6.883 1.00 11.32 163 SER D CA 1
ATOM 3590 C C . SER B 1 163 ? -14.703 55.722 8.098 1.00 17.80 163 SER D C 1
ATOM 3591 O O . SER B 1 163 ? -13.588 56.009 8.592 1.00 13.22 163 SER D O 1
ATOM 3594 N N . VAL B 1 164 ? -15.868 56.147 8.596 1.00 13.46 164 VAL D N 1
ATOM 3595 C CA . VAL B 1 164 ? -15.912 56.860 9.856 1.00 16.36 164 VAL D CA 1
ATOM 3596 C C . VAL B 1 164 ? -15.437 56.013 11.025 1.00 14.32 164 VAL D C 1
ATOM 3597 O O . VAL B 1 164 ? -15.084 56.562 12.072 1.00 16.64 164 VAL D O 1
ATOM 3601 N N . GLU B 1 165 ? -15.429 54.695 10.862 1.00 13.14 165 GLU D N 1
ATOM 3602 C CA . GLU B 1 165 ? -14.924 53.790 11.902 1.00 13.99 165 GLU D CA 1
ATOM 3603 C C . GLU B 1 165 ? -13.418 53.820 12.102 1.00 14.40 165 GLU D C 1
ATOM 3604 O O . GLU B 1 165 ? -12.916 53.334 13.140 1.00 17.25 165 GLU D O 1
ATOM 3610 N N . ASP B 1 166 ? -12.716 54.424 11.146 1.00 13.83 166 ASP D N 1
ATOM 3611 C CA . ASP B 1 166 ? -11.265 54.444 11.114 1.00 13.77 166 ASP D CA 1
ATOM 3612 C C . ASP B 1 166 ? -10.679 55.799 11.431 1.00 14.60 166 ASP D C 1
ATOM 3613 O O . ASP B 1 166 ? -9.467 55.951 11.413 1.00 16.97 166 ASP D O 1
ATOM 3618 N N . VAL B 1 167 ? -11.533 56.784 11.714 1.00 14.06 167 VAL D N 1
ATOM 3619 C CA . VAL B 1 167 ? -11.036 58.126 12.038 1.00 13.73 167 VAL D CA 1
ATOM 3620 C C . VAL B 1 167 ? -11.182 58.422 13.534 1.00 14.54 167 VAL D C 1
ATOM 3621 O O . VAL B 1 167 ? -12.259 58.256 14.107 1.00 16.78 167 VAL D O 1
ATOM 3625 N N . GLN B 1 168 ? -10.100 58.851 14.165 1.00 13.99 168 GLN D N 1
ATOM 3626 C CA A GLN B 1 168 ? -10.092 59.174 15.594 0.50 16.78 168 GLN D CA 1
ATOM 3627 C CA B GLN B 1 168 ? -10.173 59.204 15.569 0.50 9.21 168 GLN D CA 1
ATOM 3628 C C . GLN B 1 168 ? -9.457 60.545 15.788 1.00 18.87 168 GLN D C 1
ATOM 3629 O O . GLN B 1 168 ? -8.559 60.919 15.037 1.00 14.86 168 GLN D O 1
ATOM 3640 N N . ALA B 1 169 ? -9.891 61.285 16.805 1.00 13.75 169 ALA D N 1
ATOM 3641 C CA . ALA B 1 169 ? -9.385 62.657 16.986 1.00 15.14 169 ALA D CA 1
ATOM 3642 C C . ALA B 1 169 ? -9.561 63.116 18.422 1.00 20.27 169 ALA D C 1
ATOM 3643 O O . ALA B 1 169 ? -10.584 62.836 19.030 1.00 19.30 169 ALA D O 1
ATOM 3645 N N . MET B 1 170 ? -8.575 63.853 18.935 1.00 15.51 170 MET D N 1
ATOM 3646 C CA . MET B 1 170 ? -8.687 64.479 20.244 1.00 16.53 170 MET D CA 1
ATOM 3647 C C . MET B 1 170 ? -8.710 65.995 20.041 1.00 17.11 170 MET D C 1
ATOM 3648 O O . MET B 1 170 ? -8.080 66.521 19.123 1.00 15.57 170 MET D O 1
ATOM 3653 N N . LEU B 1 171 ? -9.449 66.686 20.893 1.00 11.13 171 LEU D N 1
ATOM 3654 C CA . LEU B 1 171 ? -9.406 68.142 20.894 1.00 15.19 171 LEU D CA 1
ATOM 3655 C C . LEU B 1 171 ? -9.684 68.581 22.321 1.00 16.59 171 LEU D C 1
ATOM 3656 O O . LEU B 1 171 ? -9.834 67.744 23.188 1.00 16.03 171 LEU D O 1
ATOM 3661 N N . MET B 1 172 ? -9.717 69.881 22.563 1.00 16.35 172 MET D N 1
ATOM 3662 C CA . MET B 1 172 ? -9.869 70.367 23.943 1.00 16.02 172 MET D CA 1
ATOM 3663 C C . MET B 1 172 ? -10.757 71.613 23.966 1.00 16.58 172 MET D C 1
ATOM 3664 O O . MET B 1 172 ? -11.190 72.105 22.917 1.00 16.56 172 MET D O 1
ATOM 3669 N N . GLY B 1 173 ? -10.993 72.147 25.161 1.00 13.50 173 GLY D N 1
ATOM 3670 C CA . GLY B 1 173 ? -11.727 73.389 25.285 1.00 14.90 173 GLY D CA 1
ATOM 3671 C C . GLY B 1 173 ? -13.231 73.237 25.217 1.00 20.63 173 GLY D C 1
ATOM 3672 O O . GLY B 1 173 ? -13.774 72.178 25.568 1.00 18.26 173 GLY D O 1
ATOM 3673 N N . GLY B 1 174 ? -13.891 74.297 24.763 1.00 17.16 174 GLY D N 1
ATOM 3674 C CA . GLY B 1 174 ? -15.344 74.311 24.595 1.00 15.22 174 GLY D CA 1
ATOM 3675 C C . GLY B 1 174 ? -15.788 74.291 23.150 1.00 16.39 174 GLY D C 1
ATOM 3676 O O . GLY B 1 174 ? -15.173 73.643 22.314 1.00 20.40 174 GLY D O 1
ATOM 3677 N N . HIS B 1 175 ? -16.884 74.979 22.848 1.00 21.19 175 HIS D N 1
ATOM 3678 C CA . HIS B 1 175 ? -17.381 75.037 21.479 1.00 21.92 175 HIS D CA 1
ATOM 3679 C C . HIS B 1 175 ? -16.973 76.334 20.788 1.00 18.86 175 HIS D C 1
ATOM 3680 O O . HIS B 1 175 ? -16.630 77.314 21.444 1.00 19.11 175 HIS D O 1
ATOM 3687 N N . GLY B 1 176 ? -17.075 76.344 19.461 1.00 15.92 176 GLY D N 1
ATOM 3688 C CA . GLY B 1 176 ? -16.814 77.536 18.652 1.00 16.97 176 GLY D CA 1
ATOM 3689 C C . GLY B 1 176 ? -15.490 78.225 18.928 1.00 17.38 176 GLY D C 1
ATOM 3690 O O . GLY B 1 176 ? -14.422 77.620 18.782 1.00 19.11 176 GLY D O 1
ATOM 3691 N N . ASP B 1 177 ? -15.547 79.485 19.344 1.00 17.47 177 ASP D N 1
ATOM 3692 C CA . ASP B 1 177 ? -14.305 80.233 19.604 1.00 21.05 177 ASP D CA 1
ATOM 3693 C C . ASP B 1 177 ? -13.489 79.657 20.754 1.00 20.33 177 ASP D C 1
ATOM 3694 O O . ASP B 1 177 ? -12.274 79.816 20.789 1.00 20.04 177 ASP D O 1
ATOM 3699 N N . GLU B 1 178 ? -14.155 78.975 21.680 1.00 21.32 178 GLU D N 1
ATOM 3700 C CA . GLU B 1 178 ? -13.470 78.358 22.811 1.00 19.64 178 GLU D CA 1
ATOM 3701 C C . GLU B 1 178 ? -12.940 76.948 22.551 1.00 13.86 178 GLU D C 1
ATOM 3702 O O . GLU B 1 178 ? -12.269 76.377 23.431 1.00 17.91 178 GLU D O 1
ATOM 3708 N N . MET B 1 179 ? -13.274 76.376 21.391 1.00 14.36 179 MET D N 1
ATOM 3709 C CA . MET B 1 179 ? -12.718 75.093 20.970 1.00 16.48 179 MET D CA 1
ATOM 3710 C C . MET B 1 179 ? -11.219 75.234 20.820 1.00 15.00 179 MET D C 1
ATOM 3711 O O . MET B 1 179 ? -10.738 76.280 20.393 1.00 17.64 179 MET D O 1
ATOM 3716 N N . VAL B 1 180 ? -10.492 74.189 21.212 1.00 14.72 180 VAL D N 1
ATOM 3717 C CA . VAL B 1 180 ? -9.044 74.126 21.003 1.00 16.30 180 VAL D CA 1
ATOM 3718 C C . VAL B 1 180 ? -8.782 72.975 20.062 1.00 18.74 180 VAL D C 1
ATOM 3719 O O . VAL B 1 180 ? -8.676 71.814 20.483 1.00 17.10 180 VAL D O 1
ATOM 3723 N N . PRO B 1 181 ? -8.715 73.276 18.758 1.00 14.75 181 PRO D N 1
ATOM 3724 C CA . PRO B 1 181 ? -8.510 72.198 17.785 1.00 19.03 181 PRO D CA 1
ATOM 3725 C C . PRO B 1 181 ? -7.103 71.624 17.900 1.00 15.16 181 PRO D C 1
ATOM 3726 O O . PRO B 1 181 ? -6.186 72.371 18.245 1.00 15.85 181 PRO D O 1
ATOM 3730 N N . LEU B 1 182 ? -6.957 70.320 17.660 1.00 17.81 182 LEU D N 1
ATOM 3731 C CA . LEU B 1 182 ? -5.643 69.657 17.716 1.00 15.22 182 LEU D CA 1
ATOM 3732 C C . LEU B 1 182 ? -5.505 68.636 16.577 1.00 18.76 182 LEU D C 1
ATOM 3733 O O . LEU B 1 182 ? -5.472 67.418 16.810 1.00 18.96 182 LEU D O 1
ATOM 3738 N N . PRO B 1 183 ? -5.435 69.120 15.338 1.00 14.59 183 PRO D N 1
ATOM 3739 C CA . PRO B 1 183 ? -5.367 68.194 14.200 1.00 14.82 183 PRO D CA 1
ATOM 3740 C C . PRO B 1 183 ? -4.136 67.269 14.243 1.00 18.76 183 PRO D C 1
ATOM 3741 O O . PRO B 1 183 ? -4.206 66.181 13.698 1.00 15.68 183 PRO D O 1
ATOM 3745 N N . ARG B 1 184 ? -3.048 67.701 14.871 1.00 18.43 184 ARG D N 1
ATOM 3746 C CA . ARG B 1 184 ? -1.869 66.840 15.076 1.00 15.04 184 ARG D CA 1
ATOM 3747 C C . ARG B 1 184 ? -2.248 65.551 15.813 1.00 15.81 184 ARG D C 1
ATOM 3748 O O . ARG B 1 184 ? -1.640 64.498 15.620 1.00 21.00 184 ARG D O 1
ATOM 3756 N N . PHE B 1 185 ? -3.262 65.640 16.664 1.00 17.62 185 PHE D N 1
ATOM 3757 C CA . PHE B 1 185 ? -3.723 64.490 17.447 1.00 14.78 185 PHE D CA 1
ATOM 3758 C C . PHE B 1 185 ? -4.972 63.864 16.819 1.00 16.52 185 PHE D C 1
ATOM 3759 O O . PHE B 1 185 ? -5.992 63.660 17.469 1.00 17.19 185 PHE D O 1
ATOM 3767 N N . SER B 1 186 ? -4.893 63.583 15.522 1.00 13.79 186 SER D N 1
ATOM 3768 C CA . SER B 1 186 ? -5.964 62.871 14.831 1.00 11.27 186 SER D CA 1
ATOM 3769 C C . SER B 1 186 ? -5.348 61.970 13.779 1.00 15.20 186 SER D C 1
ATOM 3770 O O . SER B 1 186 ? -4.301 62.308 13.162 1.00 15.02 186 SER D O 1
ATOM 3773 N N . THR B 1 187 ? -5.960 60.811 13.603 1.00 11.83 187 THR D N 1
ATOM 3774 C CA . THR B 1 187 ? -5.382 59.778 12.763 1.00 15.22 187 THR D CA 1
ATOM 3775 C C . THR B 1 187 ? -6.460 58.958 12.059 1.00 15.23 187 THR D C 1
ATOM 3776 O O . THR B 1 187 ? -7.609 58.854 12.532 1.00 15.79 187 THR D O 1
ATOM 3780 N N . ILE B 1 188 ? -6.062 58.350 10.936 1.00 12.42 188 ILE D N 1
ATOM 3781 C CA . ILE B 1 188 ? -6.872 57.359 10.233 1.00 14.64 188 ILE D CA 1
ATOM 3782 C C . ILE B 1 188 ? -6.130 56.011 10.296 1.00 11.30 188 ILE D C 1
ATOM 3783 O O . ILE B 1 188 ? -5.059 55.873 9.715 1.00 12.72 188 ILE D O 1
ATOM 3788 N N . SER B 1 189 ? -6.685 55.061 11.044 1.00 14.57 189 SER D N 1
ATOM 3789 C CA . SER B 1 189 ? -6.035 53.774 11.350 1.00 12.85 189 SER D CA 1
ATOM 3790 C C . SER B 1 189 ? -4.560 53.958 11.752 1.00 16.48 189 SER D C 1
ATOM 3791 O O . SER B 1 189 ? -3.665 53.227 11.288 1.00 15.74 189 SER D O 1
ATOM 3794 N N . GLY B 1 190 ? -4.311 54.955 12.609 1.00 13.52 190 GLY D N 1
ATOM 3795 C CA . GLY B 1 190 ? -2.952 55.169 13.109 1.00 15.09 190 GLY D CA 1
ATOM 3796 C C . GLY B 1 190 ? -2.100 56.162 12.322 1.00 13.87 190 GLY D C 1
ATOM 3797 O O . GLY B 1 190 ? -0.991 56.523 12.754 1.00 15.47 190 GLY D O 1
ATOM 3798 N N . ILE B 1 191 ? -2.592 56.582 11.160 1.00 14.62 191 ILE D N 1
ATOM 3799 C CA . ILE B 1 191 ? -1.842 57.432 10.236 1.00 16.35 191 ILE D CA 1
ATOM 3800 C C . ILE B 1 191 ? -2.295 58.881 10.420 1.00 18.05 191 ILE D C 1
ATOM 3801 O O . ILE B 1 191 ? -3.502 59.132 10.413 1.00 14.83 191 ILE D O 1
ATOM 3806 N N . PRO B 1 192 ? -1.349 59.832 10.630 1.00 17.14 192 PRO D N 1
ATOM 3807 C CA . PRO B 1 192 ? -1.750 61.245 10.784 1.00 13.75 192 PRO D CA 1
ATOM 3808 C C . PRO B 1 192 ? -2.713 61.720 9.710 1.00 14.82 192 PRO D C 1
ATOM 3809 O O . PRO B 1 192 ? -2.508 61.435 8.534 1.00 15.20 192 PRO D O 1
ATOM 3813 N N . VAL B 1 193 ? -3.764 62.411 10.133 1.00 11.93 193 VAL D N 1
ATOM 3814 C CA . VAL B 1 193 ? -4.738 63.014 9.210 1.00 13.26 193 VAL D CA 1
ATOM 3815 C C . VAL B 1 193 ? -4.052 63.917 8.207 1.00 15.23 193 VAL D C 1
ATOM 3816 O O . VAL B 1 193 ? -4.447 63.988 7.056 1.00 17.56 193 VAL D O 1
ATOM 3820 N N . SER B 1 194 ? -2.989 64.587 8.638 1.00 19.30 194 SER D N 1
ATOM 3821 C CA . SER B 1 194 ? -2.290 65.511 7.774 1.00 20.02 194 SER D CA 1
ATOM 3822 C C . SER B 1 194 ? -1.609 64.821 6.590 1.00 17.65 194 SER D C 1
ATOM 3823 O O . SER B 1 194 ? -1.176 65.507 5.664 1.00 19.61 194 SER D O 1
ATOM 3826 N N . GLU B 1 195 ? -1.477 63.486 6.628 1.00 15.92 195 GLU D N 1
ATOM 3827 C CA . GLU B 1 195 ? -0.953 62.756 5.467 1.00 18.78 195 GLU D CA 1
ATOM 3828 C C . GLU B 1 195 ? -2.021 62.597 4.383 1.00 16.40 195 GLU D C 1
ATOM 3829 O O . GLU B 1 195 ? -1.691 62.443 3.210 1.00 22.01 195 GLU D O 1
ATOM 3835 N N . PHE B 1 196 ? -3.291 62.679 4.774 1.00 17.00 196 PHE D N 1
ATOM 3836 C CA . PHE B 1 196 ? -4.412 62.559 3.838 1.00 17.05 196 PHE D CA 1
ATOM 3837 C C . PHE B 1 196 ? -4.910 63.907 3.375 1.00 22.94 196 PHE D C 1
ATOM 3838 O O . PHE B 1 196 ? -5.362 64.052 2.239 1.00 20.09 196 PHE D O 1
ATOM 3846 N N . ILE B 1 197 ? -4.868 64.887 4.268 1.00 14.19 197 ILE D N 1
ATOM 3847 C CA . ILE B 1 197 ? -5.464 66.184 3.949 1.00 13.24 197 ILE D CA 1
ATOM 3848 C C . ILE B 1 197 ? -4.450 67.294 4.121 1.00 17.00 197 ILE D C 1
ATOM 3849 O O . ILE B 1 197 ? -3.826 67.425 5.170 1.00 16.69 197 ILE D O 1
ATOM 3854 N N . ALA B 1 198 ? -4.265 68.056 3.054 1.00 14.07 198 ALA D N 1
ATOM 3855 C CA . ALA B 1 198 ? -3.311 69.169 3.010 1.00 14.63 198 ALA D CA 1
ATOM 3856 C C . ALA B 1 198 ? -3.684 70.349 3.935 1.00 16.43 198 ALA D C 1
ATOM 3857 O O . ALA B 1 198 ? -4.845 70.511 4.306 1.00 13.68 198 ALA D O 1
ATOM 3859 N N . PRO B 1 199 ? -2.687 71.174 4.304 1.00 17.14 199 PRO D N 1
ATOM 3860 C CA . PRO B 1 199 ? -2.924 72.195 5.328 1.00 15.10 199 PRO D CA 1
ATOM 3861 C C . PRO B 1 199 ? -4.086 73.166 5.055 1.00 15.82 199 PRO D C 1
ATOM 3862 O O . PRO B 1 199 ? -4.816 73.430 5.993 1.00 14.99 199 PRO D O 1
ATOM 3866 N N . ASP B 1 200 ? -4.259 73.659 3.834 1.00 14.52 200 ASP D N 1
ATOM 3867 C CA . ASP B 1 200 ? -5.296 74.669 3.603 1.00 15.29 200 ASP D CA 1
ATOM 3868 C C . ASP B 1 200 ? -6.682 74.065 3.803 1.00 18.01 200 ASP D C 1
ATOM 3869 O O . ASP B 1 200 ? -7.541 74.671 4.436 1.00 16.26 200 ASP D O 1
ATOM 3874 N N . ARG B 1 201 ? -6.885 72.867 3.277 1.00 14.20 201 ARG D N 1
ATOM 3875 C CA . ARG B 1 201 ? -8.159 72.186 3.420 1.00 17.14 201 ARG D CA 1
ATOM 3876 C C . ARG B 1 201 ? -8.390 71.758 4.862 1.00 14.25 201 ARG D C 1
ATOM 3877 O O . ARG B 1 201 ? -9.512 71.817 5.358 1.00 16.08 201 ARG D O 1
ATOM 3885 N N . LEU B 1 202 ? -7.330 71.297 5.530 1.00 17.70 202 LEU D N 1
ATOM 3886 C CA . LEU B 1 202 ? -7.449 70.912 6.939 1.00 15.21 202 LEU D CA 1
ATOM 3887 C C . LEU B 1 202 ? -7.858 72.116 7.800 1.00 17.88 202 LEU D C 1
ATOM 3888 O O . LEU B 1 202 ? -8.695 71.976 8.699 1.00 15.45 202 LEU D O 1
ATOM 3893 N N . ALA B 1 203 ? -7.279 73.287 7.521 1.00 15.49 203 ALA D N 1
ATOM 3894 C CA . ALA B 1 203 ? -7.687 74.508 8.210 1.00 15.33 203 ALA D CA 1
ATOM 3895 C C . ALA B 1 203 ? -9.186 74.800 7.972 1.00 16.09 203 ALA D C 1
ATOM 3896 O O . ALA B 1 203 ? -9.911 75.211 8.891 1.00 14.57 203 ALA D O 1
ATOM 3898 N N . GLN B 1 204 ? -9.666 74.571 6.756 1.00 13.18 204 GLN D N 1
ATOM 3899 C CA . GLN B 1 204 ? -11.093 74.788 6.481 1.00 19.41 204 GLN D CA 1
ATOM 3900 C C . GLN B 1 204 ? -11.977 73.851 7.305 1.00 16.03 204 GLN D C 1
ATOM 3901 O O . GLN B 1 204 ? -13.024 74.247 7.796 1.00 17.31 204 GLN D O 1
ATOM 3907 N N . ILE B 1 205 ? -11.523 72.613 7.447 1.00 13.87 205 ILE D N 1
ATOM 3908 C CA . ILE B 1 205 ? -12.251 71.612 8.198 1.00 12.01 205 ILE D CA 1
ATOM 3909 C C . ILE B 1 205 ? -12.239 71.959 9.673 1.00 11.53 205 ILE D C 1
ATOM 3910 O O . ILE B 1 205 ? -13.259 71.813 10.341 1.00 13.44 205 ILE D O 1
ATOM 3915 N N . VAL B 1 206 ? -11.110 72.469 10.160 1.00 15.25 206 VAL D N 1
ATOM 3916 C CA . VAL B 1 206 ? -11.036 72.915 11.558 1.00 16.91 206 VAL D CA 1
ATOM 3917 C C . VAL B 1 206 ? -12.034 74.045 11.802 1.00 17.12 206 VAL D C 1
ATOM 3918 O O . VAL B 1 206 ? -12.753 74.038 12.821 1.00 15.87 206 VAL D O 1
ATOM 3922 N N . GLU B 1 207 ? -12.092 75.005 10.877 1.00 14.93 207 GLU D N 1
ATOM 3923 C CA . GLU B 1 207 ? -13.049 76.101 10.998 1.00 15.37 207 GLU D CA 1
ATOM 3924 C C . GLU B 1 207 ? -14.501 75.606 10.926 1.00 15.30 207 GLU D C 1
ATOM 3925 O O . GLU B 1 207 ? -15.387 76.125 11.616 1.00 16.06 207 GLU D O 1
ATOM 3931 N N . ARG B 1 208 ? -14.752 74.613 10.083 1.00 13.53 208 ARG D N 1
ATOM 3932 C CA . ARG B 1 208 ? -16.106 74.098 9.939 1.00 16.00 208 ARG D CA 1
ATOM 3933 C C . ARG B 1 208 ? -16.539 73.417 11.232 1.00 11.90 208 ARG D C 1
ATOM 3934 O O . ARG B 1 208 ? -17.722 73.458 11.607 1.00 16.03 208 ARG D O 1
ATOM 3942 N N . THR B 1 209 ? -15.570 72.790 11.903 1.00 12.47 209 THR D N 1
ATOM 3943 C CA . THR B 1 209 ? -15.795 72.164 13.207 1.00 14.39 209 THR D CA 1
ATOM 3944 C C . THR B 1 209 ? -16.153 73.236 14.237 1.00 15.93 209 THR D C 1
ATOM 3945 O O . THR B 1 209 ? -17.119 73.088 14.991 1.00 16.90 209 THR D O 1
ATOM 3949 N N . ARG B 1 210 ? -15.387 74.325 14.249 1.00 13.16 210 ARG D N 1
ATOM 3950 C CA . ARG B 1 210 ? -15.715 75.448 15.128 1.00 19.45 210 ARG D CA 1
ATOM 3951 C C . ARG B 1 210 ? -17.153 75.904 14.940 1.00 17.27 210 ARG D C 1
ATOM 3952 O O . ARG B 1 210 ? -17.870 76.152 15.913 1.00 14.68 210 ARG D O 1
ATOM 3960 N N . LYS B 1 211 ? -17.565 76.026 13.676 1.00 15.76 211 LYS D N 1
ATOM 3961 C CA . LYS B 1 211 ? -18.873 76.601 13.351 1.00 11.77 211 LYS D CA 1
ATOM 3962 C C . LYS B 1 211 ? -19.978 75.539 13.251 1.00 11.68 211 LYS D C 1
ATOM 3963 O O . LYS B 1 211 ? -21.105 75.854 12.872 1.00 17.21 211 LYS D O 1
ATOM 3969 N N . GLY B 1 212 ? -19.661 74.298 13.621 1.00 17.20 212 GLY D N 1
ATOM 3970 C CA . GLY B 1 212 ? -20.504 73.156 13.281 1.00 13.85 212 GLY D CA 1
ATOM 3971 C C . GLY B 1 212 ? -21.918 73.191 13.852 1.00 14.47 212 GLY D C 1
ATOM 3972 O O . GLY B 1 212 ? -22.860 72.764 13.198 1.00 16.75 212 GLY D O 1
ATOM 3973 N N . GLY B 1 213 ? -22.060 73.689 15.075 1.00 14.01 213 GLY D N 1
ATOM 3974 C CA . GLY B 1 213 ? -23.370 73.829 15.698 1.00 18.47 213 GLY D CA 1
ATOM 3975 C C . GLY B 1 213 ? -24.213 74.901 15.025 1.00 17.94 213 GLY D C 1
ATOM 3976 O O . GLY B 1 213 ? -25.407 74.716 14.786 1.00 15.56 213 GLY D O 1
ATOM 3977 N N . GLY B 1 214 ? -23.590 76.030 14.688 1.00 17.35 214 GLY D N 1
ATOM 3978 C CA . GLY B 1 214 ? -24.300 77.105 14.033 1.00 17.52 214 GLY D CA 1
ATOM 3979 C C . GLY B 1 214 ? -24.653 76.742 12.613 1.00 17.12 214 GLY D C 1
ATOM 3980 O O . GLY B 1 214 ? -25.664 77.209 12.100 1.00 16.80 214 GLY D O 1
ATOM 3981 N N . GLU B 1 215 ? -23.846 75.878 11.996 1.00 14.08 215 GLU D N 1
ATOM 3982 C CA . GLU B 1 215 ? -24.172 75.354 10.673 1.00 16.39 215 GLU D CA 1
ATOM 3983 C C . GLU B 1 215 ? -25.546 74.678 10.652 1.00 17.93 215 GLU D C 1
ATOM 3984 O O . GLU B 1 215 ? -26.348 74.902 9.755 1.00 17.63 215 GLU D O 1
ATOM 3990 N N . ILE B 1 216 ? -25.783 73.839 11.646 1.00 12.11 216 ILE D N 1
ATOM 3991 C CA . ILE B 1 216 ? -27.024 73.110 11.769 1.00 14.86 216 ILE D CA 1
ATOM 3992 C C . ILE B 1 216 ? -28.156 74.073 12.106 1.00 16.54 216 ILE D C 1
ATOM 3993 O O . ILE B 1 216 ? -29.220 74.008 11.499 1.00 17.08 216 ILE D O 1
ATOM 3998 N N . VAL B 1 217 ? -27.919 74.976 13.056 1.00 16.62 217 VAL D N 1
ATOM 3999 C CA . VAL B 1 217 ? -28.916 76.004 13.399 1.00 18.00 217 VAL D CA 1
ATOM 4000 C C . VAL B 1 217 ? -29.377 76.790 12.179 1.00 18.96 217 VAL D C 1
ATOM 4001 O O . VAL B 1 217 ? -30.579 77.053 11.996 1.00 20.62 217 VAL D O 1
ATOM 4005 N N . ASN B 1 218 ? -28.429 77.176 11.335 1.00 22.38 218 ASN D N 1
ATOM 4006 C CA . ASN B 1 218 ? -28.764 77.946 10.139 1.00 24.11 218 ASN D CA 1
ATOM 4007 C C . ASN B 1 218 ? -29.633 77.189 9.134 1.00 20.98 218 ASN D C 1
ATOM 4008 O O . ASN B 1 218 ? -30.468 77.788 8.463 1.00 23.71 218 ASN D O 1
ATOM 4013 N N . LEU B 1 219 ? -29.422 75.874 9.040 1.00 17.82 219 LEU D N 1
ATOM 4014 C CA . LEU B 1 219 ? -30.193 75.010 8.166 1.00 18.43 219 LEU D CA 1
ATOM 4015 C C . LEU B 1 219 ? -31.591 74.734 8.733 1.00 17.80 219 LEU D C 1
ATOM 4016 O O . LEU B 1 219 ? -32.576 74.819 8.015 1.00 20.97 219 LEU D O 1
ATOM 4021 N N . LEU B 1 220 ? -31.672 74.421 10.025 1.00 17.66 220 LEU D N 1
ATOM 4022 C CA . LEU B 1 220 ? -32.948 74.080 10.661 1.00 17.49 220 LEU D CA 1
ATOM 4023 C C . LEU B 1 220 ? -33.926 75.235 10.764 1.00 27.51 220 LEU D C 1
ATOM 4024 O O . LEU B 1 220 ? -35.129 74.991 10.819 1.00 27.52 220 LEU D O 1
ATOM 4029 N N . LYS B 1 221 ? -33.399 76.460 10.824 1.00 25.23 221 LYS D N 1
ATOM 4030 C CA . LYS B 1 221 ? -34.180 77.705 10.945 1.00 37.97 221 LYS D CA 1
ATOM 4031 C C . LYS B 1 221 ? -34.676 77.940 12.372 1.00 41.35 221 LYS D C 1
ATOM 4032 O O . LYS B 1 221 ? -34.423 78.991 12.965 1.00 40.25 221 LYS D O 1
ATOM 4038 N N . THR B 1 222 ? -35.379 76.953 12.917 1.00 37.09 222 THR D N 1
ATOM 4039 C CA . THR B 1 222 ? -35.732 76.945 14.326 1.00 29.78 222 THR D CA 1
ATOM 4040 C C . THR B 1 222 ? -35.038 75.757 14.987 1.00 30.96 222 THR D C 1
ATOM 4041 O O . THR B 1 222 ? -34.991 74.678 14.417 1.00 60.63 222 THR D O 1
ATOM 4045 N N . GLY B 1 223 ? -34.474 75.954 16.171 1.00 36.92 223 GLY D N 1
ATOM 4046 C CA . GLY B 1 223 ? -33.882 74.852 16.909 1.00 33.85 223 GLY D CA 1
ATOM 4047 C C . GLY B 1 223 ? -32.412 74.588 16.627 1.00 39.95 223 GLY D C 1
ATOM 4048 O O . GLY B 1 223 ? -31.804 75.201 15.739 1.00 30.20 223 GLY D O 1
ATOM 4049 N N . SER B 1 224 ? -31.844 73.653 17.387 1.00 25.79 224 SER D N 1
ATOM 4050 C CA A SER B 1 224 ? -30.424 73.332 17.269 0.27 18.24 224 SER D CA 1
ATOM 4051 C CA B SER B 1 224 ? -30.425 73.327 17.281 0.73 18.44 224 SER D CA 1
ATOM 4052 C C . SER B 1 224 ? -30.230 71.859 16.936 1.00 15.09 224 SER D C 1
ATOM 4053 O O . SER B 1 224 ? -31.201 71.122 16.802 1.00 17.15 224 SER D O 1
ATOM 4058 N N . ALA B 1 225 ? -28.971 71.444 16.793 1.00 13.13 225 ALA D N 1
ATOM 4059 C CA . ALA B 1 225 ? -28.650 70.032 16.512 1.00 12.18 225 ALA D CA 1
ATOM 4060 C C . ALA B 1 225 ? -29.127 69.135 17.649 1.00 15.37 225 ALA D C 1
ATOM 4061 O O . ALA B 1 225 ? -29.213 69.577 18.798 1.00 18.75 225 ALA D O 1
ATOM 4063 N N . TYR B 1 226 ? -29.438 67.867 17.347 1.00 11.91 226 TYR D N 1
ATOM 4064 C CA . TYR B 1 226 ? -29.776 66.933 18.409 1.00 12.79 226 TYR D CA 1
ATOM 4065 C C . TYR B 1 226 ? -29.318 65.511 18.147 1.00 13.29 226 TYR D C 1
ATOM 4066 O O . TYR B 1 226 ? -28.994 64.802 19.082 1.00 14.23 226 TYR D O 1
ATOM 4075 N N . TYR B 1 227 ? -29.261 65.086 16.889 1.00 12.84 227 TYR D N 1
ATOM 4076 C CA . TYR B 1 227 ? -28.871 63.684 16.639 1.00 15.28 227 TYR D CA 1
ATOM 4077 C C . TYR B 1 227 ? -27.445 63.389 17.104 1.00 17.05 227 TYR D C 1
ATOM 4078 O O . TYR B 1 227 ? -27.190 62.380 17.788 1.00 12.36 227 TYR D O 1
ATOM 4087 N N . ALA B 1 228 ? -26.506 64.239 16.690 1.00 13.33 228 ALA D N 1
ATOM 4088 C CA . ALA B 1 228 ? -25.116 64.056 17.108 1.00 16.38 228 ALA D CA 1
ATOM 4089 C C . ALA B 1 228 ? -24.838 64.440 18.573 1.00 12.48 228 ALA D C 1
ATOM 4090 O O . ALA B 1 228 ? -24.127 63.701 19.253 1.00 12.49 228 ALA D O 1
ATOM 4092 N N . PRO B 1 229 ? -25.414 65.562 19.070 1.00 15.76 229 PRO D N 1
ATOM 4093 C CA . PRO B 1 229 ? -25.253 65.865 20.503 1.00 13.79 229 PRO D CA 1
ATOM 4094 C C . PRO B 1 229 ? -25.750 64.714 21.399 1.00 13.47 229 PRO D C 1
ATOM 4095 O O . PRO B 1 229 ? -25.082 64.384 22.399 1.00 13.24 229 PRO D O 1
ATOM 4099 N N . ALA B 1 230 ? -26.896 64.138 21.050 1.00 14.20 230 ALA D N 1
ATOM 4100 C CA . ALA B 1 230 ? -27.476 63.022 21.804 1.00 12.39 230 ALA D CA 1
ATOM 4101 C C . ALA B 1 230 ? -26.594 61.777 21.661 1.00 14.56 230 ALA D C 1
ATOM 4102 O O . ALA B 1 230 ? -26.384 61.043 22.626 1.00 13.81 230 ALA D O 1
ATOM 4104 N N . ALA B 1 231 ? -26.076 61.535 20.460 1.00 13.95 231 ALA D N 1
ATOM 4105 C CA . ALA B 1 231 ? -25.171 60.382 20.296 1.00 14.84 231 ALA D CA 1
ATOM 4106 C C . ALA B 1 231 ? -23.935 60.512 21.162 1.00 10.49 231 ALA D C 1
ATOM 4107 O O . ALA B 1 231 ? -23.520 59.549 21.818 1.00 12.19 231 ALA D O 1
ATOM 4109 N N . ALA B 1 232 ? -23.356 61.709 21.197 1.00 12.11 232 ALA D N 1
ATOM 4110 C CA . ALA B 1 232 ? -22.178 61.979 22.026 1.00 9.62 232 ALA D CA 1
ATOM 4111 C C . ALA B 1 232 ? -22.497 61.745 23.502 1.00 9.10 232 ALA D C 1
ATOM 4112 O O . ALA B 1 232 ? -21.709 61.120 24.207 1.00 12.24 232 ALA D O 1
ATOM 4114 N N . THR B 1 233 ? -23.628 62.287 23.954 1.00 11.42 233 THR D N 1
ATOM 4115 C CA . THR B 1 233 ? -24.053 62.158 25.347 1.00 13.90 233 THR D CA 1
ATOM 4116 C C . THR B 1 233 ? -24.255 60.674 25.662 1.00 13.97 233 THR D C 1
ATOM 4117 O O . THR B 1 233 ? -23.826 60.195 26.701 1.00 12.71 233 THR D O 1
ATOM 4121 N N . ALA B 1 234 ? -24.900 59.955 24.759 1.00 12.14 234 ALA D N 1
ATOM 4122 C CA . ALA B 1 234 ? -25.216 58.550 25.006 1.00 11.12 234 ALA D CA 1
ATOM 4123 C C . ALA B 1 234 ? -23.933 57.706 25.047 1.00 11.50 234 ALA D C 1
ATOM 4124 O O . ALA B 1 234 ? -23.870 56.723 25.768 1.00 14.38 234 ALA D O 1
ATOM 4126 N N . GLN B 1 235 ? -22.932 58.088 24.268 1.00 14.57 235 GLN D N 1
ATOM 4127 C CA . GLN B 1 235 ? -21.671 57.331 24.249 1.00 11.39 235 GLN D CA 1
ATOM 4128 C C . GLN B 1 235 ? -20.967 57.510 25.586 1.00 12.47 235 GLN D C 1
ATOM 4129 O O . GLN B 1 235 ? -20.364 56.571 26.123 1.00 14.00 235 GLN D O 1
ATOM 4135 N N . MET B 1 236 ? -21.076 58.714 26.143 1.00 13.19 236 MET D N 1
ATOM 4136 C CA . MET B 1 236 ? -20.576 58.965 27.492 1.00 14.55 236 MET D CA 1
ATOM 4137 C C . MET B 1 236 ? -21.319 58.164 28.557 1.00 13.58 236 MET D C 1
ATOM 4138 O O . MET B 1 236 ? -20.685 57.568 29.444 1.00 13.55 236 MET D O 1
ATOM 4143 N N . VAL B 1 237 ? -22.649 58.167 28.492 1.00 13.46 237 VAL D N 1
ATOM 4144 C CA . VAL B 1 237 ? -23.439 57.351 29.419 1.00 12.62 237 VAL D CA 1
ATOM 4145 C C . VAL B 1 237 ? -22.991 55.882 29.334 1.00 12.99 237 VAL D C 1
ATOM 4146 O O . VAL B 1 237 ? -22.788 55.216 30.352 1.00 13.16 237 VAL D O 1
ATOM 4150 N N . GLU B 1 238 ? -22.849 55.380 28.115 1.00 13.15 238 GLU D N 1
ATOM 4151 C CA . GLU B 1 238 ? -22.404 53.994 27.919 1.00 12.19 238 GLU D CA 1
ATOM 4152 C C . GLU B 1 238 ? -21.039 53.711 28.552 1.00 13.57 238 GLU D C 1
ATOM 4153 O O . GLU B 1 238 ? -20.825 52.657 29.150 1.00 13.55 238 GLU D O 1
ATOM 4159 N N . ALA B 1 239 ? -20.122 54.659 28.426 1.00 14.36 239 ALA D N 1
ATOM 4160 C CA . ALA B 1 239 ? -18.778 54.492 28.970 1.00 14.65 239 ALA D CA 1
ATOM 4161 C C . ALA B 1 239 ? -18.841 54.280 30.481 1.00 15.43 239 ALA D C 1
ATOM 4162 O O . ALA B 1 239 ? -18.137 53.442 31.032 1.00 14.68 239 ALA D O 1
ATOM 4164 N N . VAL B 1 240 ? -19.704 55.049 31.130 1.00 12.16 240 VAL D N 1
ATOM 4165 C CA . VAL B 1 240 ? -19.892 54.921 32.578 1.00 12.33 240 VAL D CA 1
ATOM 4166 C C . VAL B 1 240 ? -20.568 53.589 32.921 1.00 16.99 240 VAL D C 1
ATOM 4167 O O . VAL B 1 240 ? -20.101 52.844 33.786 1.00 15.38 240 VAL D O 1
ATOM 4171 N N . LEU B 1 241 ? -21.705 53.309 32.278 1.00 16.09 241 LEU D N 1
ATOM 4172 C CA . LEU B 1 241 ? -22.479 52.116 32.606 1.00 14.58 241 LEU D CA 1
ATOM 4173 C C . LEU B 1 241 ? -21.736 50.798 32.408 1.00 11.75 241 LEU D C 1
ATOM 4174 O O . LEU B 1 241 ? -21.977 49.821 33.133 1.00 15.47 241 LEU D O 1
ATOM 4179 N N . LYS B 1 242 ? -20.868 50.762 31.398 1.00 16.05 242 LYS D N 1
ATOM 4180 C CA . LYS B 1 242 ? -20.168 49.538 31.062 1.00 16.45 242 LYS D CA 1
ATOM 4181 C C . LYS B 1 242 ? -18.707 49.578 31.455 1.00 18.50 242 LYS D C 1
ATOM 4182 O O . LYS B 1 242 ? -17.965 48.643 31.148 1.00 16.40 242 LYS D O 1
ATOM 4188 N N . ASP B 1 243 ? -18.304 50.653 32.139 1.00 15.56 243 ASP D N 1
ATOM 4189 C CA . ASP B 1 243 ? -16.912 50.858 32.543 1.00 13.54 243 ASP D CA 1
ATOM 4190 C C . ASP B 1 243 ? -15.930 50.665 31.372 1.00 17.12 243 ASP D C 1
ATOM 4191 O O . ASP B 1 243 ? -14.948 49.905 31.476 1.00 13.87 243 ASP D O 1
ATOM 4196 N N . LYS B 1 244 ? -16.195 51.349 30.256 1.00 13.87 244 LYS D N 1
ATOM 4197 C CA . LYS B 1 244 ? -15.459 51.066 29.025 1.00 13.84 244 LYS D CA 1
ATOM 4198 C C . LYS B 1 244 ? -14.060 51.685 28.952 1.00 11.66 244 LYS D C 1
ATOM 4199 O O . LYS B 1 244 ? -13.228 51.216 28.176 1.00 16.53 244 LYS D O 1
ATOM 4205 N N . LYS B 1 245 ? -13.800 52.691 29.782 1.00 13.31 245 LYS D N 1
ATOM 4206 C CA . LYS B 1 245 ? -12.517 53.397 29.796 1.00 12.96 245 LYS D CA 1
ATOM 4207 C C . LYS B 1 245 ? -12.262 54.061 28.442 1.00 11.62 245 LYS D C 1
ATOM 4208 O O . LYS B 1 245 ? -11.194 53.936 27.877 1.00 13.87 245 LYS D O 1
ATOM 4214 N N . ARG B 1 246 ? -13.266 54.769 27.935 1.00 15.22 246 ARG D N 1
ATOM 4215 C CA . ARG B 1 246 ? -13.139 55.461 26.663 1.00 14.36 246 ARG D CA 1
ATOM 4216 C C . ARG B 1 246 ? -12.184 56.629 26.848 1.00 13.41 246 ARG D C 1
ATOM 4217 O O . ARG B 1 246 ? -12.164 57.275 27.898 1.00 15.13 246 ARG D O 1
ATOM 4225 N N . VAL B 1 247 ? -11.414 56.903 25.812 1.00 13.29 247 VAL D N 1
ATOM 4226 C CA . VAL B 1 247 ? -10.551 58.079 25.817 1.00 12.91 247 VAL D CA 1
ATOM 4227 C C . VAL B 1 247 ? -11.287 59.149 25.014 1.00 14.36 247 VAL D C 1
ATOM 4228 O O . VAL B 1 247 ? -11.459 59.011 23.802 1.00 13.19 247 VAL D O 1
ATOM 4232 N N . MET B 1 248 ? -11.711 60.223 25.704 1.00 13.67 248 MET D N 1
ATOM 4233 C CA . MET B 1 248 ? -12.607 61.238 25.132 1.00 11.35 248 MET D CA 1
ATOM 4234 C C . MET B 1 248 ? -12.268 62.592 25.663 1.00 14.68 248 MET D C 1
ATOM 4235 O O . MET B 1 248 ? -11.851 62.688 26.809 1.00 15.55 248 MET D O 1
ATOM 4240 N N . PRO B 1 249 ? -12.524 63.652 24.875 1.00 14.55 249 PRO D N 1
ATOM 4241 C CA . PRO B 1 249 ? -12.496 64.996 25.458 1.00 17.80 249 PRO D CA 1
ATOM 4242 C C . PRO B 1 249 ? -13.814 65.263 26.192 1.00 16.27 249 PRO D C 1
ATOM 4243 O O . PRO B 1 249 ? -14.897 65.094 25.620 1.00 14.11 249 PRO D O 1
ATOM 4247 N N . VAL B 1 250 ? -13.705 65.659 27.455 1.00 13.28 250 VAL D N 1
ATOM 4248 C CA . VAL B 1 250 ? -14.829 65.818 28.339 1.00 13.45 250 VAL D CA 1
ATOM 4249 C C . VAL B 1 250 ? -14.579 67.066 29.204 1.00 18.73 250 VAL D C 1
ATOM 4250 O O . VAL B 1 250 ? -13.421 67.391 29.492 1.00 17.10 250 VAL D O 1
ATOM 4254 N N . ALA B 1 251 ? -15.642 67.770 29.598 1.00 14.54 251 ALA D N 1
ATOM 4255 C CA . ALA B 1 251 ? -15.477 68.885 30.542 1.00 14.64 251 ALA D CA 1
ATOM 4256 C C . ALA B 1 251 ? -15.229 68.299 31.929 1.00 14.76 251 ALA D C 1
ATOM 4257 O O . ALA B 1 251 ? -16.129 67.666 32.505 1.00 13.51 251 ALA D O 1
ATOM 4259 N N . ALA B 1 252 ? -14.010 68.496 32.441 1.00 15.63 252 ALA D N 1
ATOM 4260 C CA . ALA B 1 252 ? -13.592 67.920 33.717 1.00 14.13 252 ALA D CA 1
ATOM 4261 C C . ALA B 1 252 ? -13.002 68.955 34.641 1.00 16.74 252 ALA D C 1
ATOM 4262 O O . ALA B 1 252 ? -12.560 70.016 34.202 1.00 15.11 252 ALA D O 1
ATOM 4264 N N . TYR B 1 253 ? -12.973 68.642 35.935 1.00 14.61 253 TYR D N 1
ATOM 4265 C CA . TYR B 1 253 ? -12.442 69.542 36.935 1.00 16.75 253 TYR D CA 1
ATOM 4266 C C . TYR B 1 253 ? -10.930 69.382 37.037 1.00 16.74 253 TYR D C 1
ATOM 4267 O O . TYR B 1 253 ? -10.436 68.276 37.280 1.00 16.57 253 TYR D O 1
ATOM 4276 N N . LEU B 1 254 ? -10.213 70.490 36.860 1.00 17.21 254 LEU D N 1
ATOM 4277 C CA . LEU B 1 254 ? -8.762 70.448 36.780 1.00 18.12 254 LEU D CA 1
ATOM 4278 C C . LEU B 1 254 ? -8.110 70.863 38.090 1.00 22.28 254 LEU D C 1
ATOM 4279 O O . LEU B 1 254 ? -8.553 71.813 38.757 1.00 20.09 254 LEU D O 1
ATOM 4284 N N . THR B 1 255 ? -7.039 70.156 38.438 1.00 17.00 255 THR D N 1
ATOM 4285 C CA . THR B 1 255 ? -6.263 70.463 39.616 1.00 23.85 255 THR D CA 1
ATOM 4286 C C . THR B 1 255 ? -4.780 70.595 39.262 1.00 23.68 255 THR D C 1
ATOM 4287 O O . THR B 1 255 ? -3.920 70.054 39.964 1.00 23.36 255 THR D O 1
ATOM 4291 N N . GLY B 1 256 ? -4.487 71.305 38.176 1.00 18.81 256 GLY D N 1
ATOM 4292 C CA . GLY B 1 256 ? -3.118 71.604 37.792 1.00 20.79 256 GLY D CA 1
ATOM 4293 C C . GLY B 1 256 ? -2.751 71.113 36.403 1.00 21.84 256 GLY D C 1
ATOM 4294 O O . GLY B 1 256 ? -1.708 71.477 35.864 1.00 21.28 256 GLY D O 1
ATOM 4295 N N . GLN B 1 257 ? -3.600 70.275 35.828 1.00 20.45 257 GLN D N 1
ATOM 4296 C CA . GLN B 1 257 ? -3.343 69.785 34.485 1.00 19.45 257 GLN D CA 1
ATOM 4297 C C . GLN B 1 257 ? -3.390 70.940 33.489 1.00 22.91 257 GLN D C 1
ATOM 4298 O O . GLN B 1 257 ? -4.273 71.794 33.549 1.00 20.71 257 GLN D O 1
ATOM 4304 N N . TYR B 1 258 ? -2.415 70.979 32.583 1.00 20.37 258 TYR D N 1
ATOM 4305 C CA . TYR B 1 258 ? -2.292 72.063 31.615 1.00 20.32 258 TYR D CA 1
ATOM 4306 C C . TYR B 1 258 ? -2.103 73.394 32.320 1.00 21.96 258 TYR D C 1
ATOM 4307 O O . TYR B 1 258 ? -2.379 74.425 31.745 1.00 21.90 258 TYR D O 1
ATOM 4316 N N . GLY B 1 259 ? -1.649 73.346 33.575 1.00 20.36 259 GLY D N 1
ATOM 4317 C CA . GLY B 1 259 ? -1.426 74.549 34.364 1.00 19.08 259 GLY D CA 1
ATOM 4318 C C . GLY B 1 259 ? -2.679 75.240 34.866 1.00 22.27 259 GLY D C 1
ATOM 4319 O O . GLY B 1 259 ? -2.605 76.399 35.343 1.00 20.78 259 GLY D O 1
ATOM 4320 N N . LEU B 1 260 ? -3.811 74.547 34.766 1.00 19.38 260 LEU D N 1
ATOM 4321 C CA . LEU B 1 260 ? -5.109 75.111 35.170 1.00 21.47 260 LEU D CA 1
ATOM 4322 C C . LEU B 1 260 ? -5.650 74.540 36.487 1.00 19.58 260 LEU D C 1
ATOM 4323 O O . LEU B 1 260 ? -5.626 73.324 36.730 1.00 20.98 260 LEU D O 1
ATOM 4328 N N . ASN B 1 261 ? -6.132 75.436 37.347 1.00 19.80 261 ASN D N 1
ATOM 4329 C CA . ASN B 1 261 ? -6.691 75.047 38.636 1.00 17.94 261 ASN D CA 1
ATOM 4330 C C . ASN B 1 261 ? -8.082 75.639 38.838 1.00 25.47 261 ASN D C 1
ATOM 4331 O O . ASN B 1 261 ? -8.370 76.741 38.361 1.00 24.46 261 ASN D O 1
ATOM 4336 N N . ASP B 1 262 ? -8.911 74.905 39.567 1.00 21.63 262 ASP D N 1
ATOM 4337 C CA . ASP B 1 262 ? -10.239 75.363 39.979 1.00 21.82 262 ASP D CA 1
ATOM 4338 C C . ASP B 1 262 ? -11.071 75.831 38.794 1.00 22.57 262 ASP D C 1
ATOM 4339 O O . ASP B 1 262 ? -11.531 76.975 38.736 1.00 21.48 262 ASP D O 1
ATOM 4344 N N . ILE B 1 263 ? -11.269 74.925 37.845 1.00 18.43 263 ILE D N 1
ATOM 4345 C CA . ILE B 1 263 ? -11.983 75.256 36.617 1.00 16.69 263 ILE D CA 1
ATOM 4346 C C . ILE B 1 263 ? -12.450 73.952 35.999 1.00 18.30 263 ILE D C 1
ATOM 4347 O O . ILE B 1 263 ? -11.769 72.929 36.138 1.00 16.37 263 ILE D O 1
ATOM 4352 N N . TYR B 1 264 ? -13.622 73.963 35.361 1.00 17.96 264 TYR D N 1
ATOM 4353 C CA . TYR B 1 264 ? -13.974 72.882 34.449 1.00 13.76 264 TYR D CA 1
ATOM 4354 C C . TYR B 1 264 ? -13.560 73.286 33.044 1.00 17.13 264 TYR D C 1
ATOM 4355 O O . TYR B 1 264 ? -13.758 74.447 32.628 1.00 16.06 264 TYR D O 1
ATOM 4364 N N . PHE B 1 265 ? -12.952 72.340 32.327 1.00 13.61 265 PHE D N 1
ATOM 4365 C CA . PHE B 1 265 ? -12.430 72.638 31.001 1.00 16.96 265 PHE D CA 1
ATOM 4366 C C . PHE B 1 265 ? -12.372 71.346 30.186 1.00 16.25 265 PHE D C 1
ATOM 4367 O O . PHE B 1 265 ? -12.130 70.270 30.733 1.00 14.53 265 PHE D O 1
ATOM 4375 N N . GLY B 1 266 ? -12.566 71.448 28.878 1.00 17.23 266 GLY D N 1
ATOM 4376 C CA . GLY B 1 266 ? -12.501 70.264 28.029 1.00 15.30 266 GLY D CA 1
ATOM 4377 C C . GLY B 1 266 ? -11.098 69.693 27.914 1.00 15.23 266 GLY D C 1
ATOM 4378 O O . GLY B 1 266 ? -10.179 70.344 27.408 1.00 15.86 266 GLY D O 1
ATOM 4379 N N . VAL B 1 267 ? -10.923 68.460 28.388 1.00 13.69 267 VAL D N 1
ATOM 4380 C CA . VAL B 1 267 ? -9.591 67.850 28.396 1.00 14.43 267 VAL D CA 1
ATOM 4381 C C . VAL B 1 267 ? -9.720 66.380 28.043 1.00 10.77 267 VAL D C 1
ATOM 4382 O O . VAL B 1 267 ? -10.807 65.824 28.186 1.00 15.00 267 VAL D O 1
ATOM 4386 N N . PRO B 1 268 ? -8.630 65.736 27.576 1.00 11.02 268 PRO D N 1
ATOM 4387 C CA . PRO B 1 268 ? -8.701 64.286 27.308 1.00 10.65 268 PRO D CA 1
ATOM 4388 C C . PRO B 1 268 ? -8.803 63.493 28.608 1.00 14.17 268 PRO D C 1
ATOM 4389 O O . PRO B 1 268 ? -8.000 63.713 29.514 1.00 12.36 268 PRO D O 1
ATOM 4393 N N . VAL B 1 269 ? -9.764 62.581 28.688 1.00 11.88 269 VAL D N 1
ATOM 4394 C CA . VAL B 1 269 ? -9.893 61.745 29.876 1.00 14.55 269 VAL D CA 1
ATOM 4395 C C . VAL B 1 269 ? -10.054 60.296 29.509 1.00 13.21 269 VAL D C 1
ATOM 4396 O O . VAL B 1 269 ? -10.345 59.982 28.365 1.00 16.73 269 VAL D O 1
ATOM 4400 N N . ILE B 1 270 ? -9.845 59.431 30.500 1.00 13.22 270 ILE D N 1
ATOM 4401 C CA . ILE B 1 270 ? -10.294 58.049 30.454 1.00 16.30 270 ILE D CA 1
ATOM 4402 C C . ILE B 1 270 ? -11.600 58.048 31.228 1.00 13.77 270 ILE D C 1
ATOM 4403 O O . ILE B 1 270 ? -11.642 58.446 32.388 1.00 15.73 270 ILE D O 1
ATOM 4408 N N . LEU B 1 271 ? -12.668 57.612 30.578 1.00 11.93 271 LEU D N 1
ATOM 4409 C CA . LEU B 1 271 ? -13.985 57.696 31.199 1.00 12.73 271 LEU D CA 1
ATOM 4410 C C . LEU B 1 271 ? -14.574 56.310 31.483 1.00 14.60 271 LEU D C 1
ATOM 4411 O O . LEU B 1 271 ? -14.732 55.502 30.568 1.00 14.69 271 LEU D O 1
ATOM 4416 N N . GLY B 1 272 ? -14.879 56.028 32.756 1.00 10.50 272 GLY D N 1
ATOM 4417 C CA . GLY B 1 272 ? -15.449 54.745 33.094 1.00 13.61 272 GLY D CA 1
ATOM 4418 C C . GLY B 1 272 ? -16.457 54.856 34.219 1.00 13.05 272 GLY D C 1
ATOM 4419 O O . GLY B 1 272 ? -17.075 55.900 34.409 1.00 12.39 272 GLY D O 1
ATOM 4420 N N . ALA B 1 273 ? -16.644 53.755 34.930 1.00 12.06 273 ALA D N 1
ATOM 4421 C CA . ALA B 1 273 ? -17.698 53.701 35.933 1.00 17.18 273 ALA D CA 1
ATOM 4422 C C . ALA B 1 273 ? -17.421 54.647 37.095 1.00 19.31 273 ALA D C 1
ATOM 4423 O O . ALA B 1 273 ? -18.342 55.073 37.812 1.00 15.64 273 ALA D O 1
ATOM 4425 N N . GLY B 1 274 ? -16.147 54.980 37.289 1.00 17.44 274 GLY D N 1
ATOM 4426 C CA . GLY B 1 274 ? -15.788 55.979 38.276 1.00 15.76 274 GLY D CA 1
ATOM 4427 C C . GLY B 1 274 ? -15.928 57.411 37.789 1.00 22.01 274 GLY D C 1
ATOM 4428 O O . GLY B 1 274 ? -15.554 58.358 38.505 1.00 21.40 274 GLY D O 1
ATOM 4429 N N . GLY B 1 275 ? -16.467 57.589 36.581 1.00 16.01 275 GLY D N 1
ATOM 4430 C CA . GLY B 1 275 ? -16.450 58.894 35.945 1.00 12.37 275 GLY D CA 1
ATOM 4431 C C . GLY B 1 275 ? -15.089 59.147 35.318 1.00 15.57 275 GLY D C 1
ATOM 4432 O O . GLY B 1 275 ? -14.551 58.280 34.617 1.00 14.71 275 GLY D O 1
ATOM 4433 N N . VAL B 1 276 ? -14.517 60.326 35.566 1.00 12.30 276 VAL D N 1
ATOM 4434 C CA . VAL B 1 276 ? -13.159 60.590 35.076 1.00 14.50 276 VAL D CA 1
ATOM 4435 C C . VAL B 1 276 ? -12.173 59.717 35.849 1.00 16.05 276 VAL D C 1
ATOM 4436 O O . VAL B 1 276 ? -11.967 59.906 37.063 1.00 17.84 276 VAL D O 1
ATOM 4440 N N . GLU B 1 277 ? -11.551 58.771 35.155 1.00 13.00 277 GLU D N 1
ATOM 4441 C CA . GLU B 1 277 ? -10.611 57.852 35.824 1.00 16.39 277 GLU D CA 1
ATOM 4442 C C . GLU B 1 277 ? -9.171 58.266 35.583 1.00 14.03 277 GLU D C 1
ATOM 4443 O O . GLU B 1 277 ? -8.257 57.816 36.293 1.00 15.41 277 GLU D O 1
ATOM 4449 N N . LYS B 1 278 ? -8.971 59.163 34.615 1.00 13.75 278 LYS D N 1
ATOM 4450 C CA . LYS B 1 278 ? -7.665 59.768 34.411 1.00 13.96 278 LYS D CA 1
ATOM 4451 C C . LYS B 1 278 ? -7.823 61.022 33.570 1.00 14.13 278 LYS D C 1
ATOM 4452 O O . LYS B 1 278 ? -8.615 61.031 32.644 1.00 17.56 278 LYS D O 1
ATOM 4458 N N . ILE B 1 279 ? -7.080 62.081 33.905 1.00 13.38 279 ILE D N 1
ATOM 4459 C CA . ILE B 1 279 ? -6.936 63.194 32.983 1.00 15.85 279 ILE D CA 1
ATOM 4460 C C . ILE B 1 279 ? -5.596 63.063 32.275 1.00 14.71 279 ILE D C 1
ATOM 4461 O O . ILE B 1 279 ? -4.537 62.985 32.895 1.00 17.00 279 ILE D O 1
ATOM 4466 N N . LEU B 1 280 ? -5.642 62.997 30.959 1.00 16.44 280 LEU D N 1
ATOM 4467 C CA . LEU B 1 280 ? -4.414 62.806 30.183 1.00 16.08 280 LEU D CA 1
ATOM 4468 C C . LEU B 1 280 ? -3.749 64.138 29.892 1.00 15.58 280 LEU D C 1
ATOM 4469 O O . LEU B 1 280 ? -4.425 65.111 29.632 1.00 19.18 280 LEU D O 1
ATOM 4474 N N . GLU B 1 281 ? -2.419 64.148 29.877 1.00 16.81 281 GLU D N 1
ATOM 4475 C CA A GLU B 1 281 ? -1.652 65.378 29.682 0.50 21.92 281 GLU D CA 1
ATOM 4476 C CA B GLU B 1 281 ? -1.627 65.360 29.703 0.50 22.57 281 GLU D CA 1
ATOM 4477 C C . GLU B 1 281 ? -0.861 65.288 28.391 1.00 20.96 281 GLU D C 1
ATOM 4478 O O . GLU B 1 281 ? 0.197 64.654 28.332 1.00 22.79 281 GLU D O 1
ATOM 4489 N N . LEU B 1 282 ? -1.390 65.921 27.355 1.00 15.53 282 LEU D N 1
ATOM 4490 C CA . LEU B 1 282 ? -0.756 65.894 26.046 1.00 20.88 282 LEU D CA 1
ATOM 4491 C C . LEU B 1 282 ? 0.437 66.854 25.938 1.00 20.79 282 LEU D C 1
ATOM 4492 O O . LEU B 1 282 ? 0.445 67.921 26.551 1.00 19.42 282 LEU D O 1
ATOM 4497 N N . PRO B 1 283 ? 1.449 66.475 25.143 1.00 18.27 283 PRO D N 1
ATOM 4498 C CA . PRO B 1 283 ? 2.643 67.327 24.992 1.00 17.29 283 PRO D CA 1
ATOM 4499 C C . PRO B 1 283 ? 2.363 68.387 23.941 1.00 26.65 283 PRO D C 1
ATOM 4500 O O . PRO B 1 283 ? 2.846 68.305 22.808 1.00 23.49 283 PRO D O 1
ATOM 4504 N N . LEU B 1 284 ? 1.549 69.365 24.317 1.00 18.36 284 LEU D N 1
ATOM 4505 C CA . LEU B 1 284 ? 1.154 70.423 23.400 1.00 20.95 284 LEU D CA 1
ATOM 4506 C C . LEU B 1 284 ? 2.348 71.300 23.064 1.00 20.88 284 LEU D C 1
ATOM 4507 O O . LEU B 1 284 ? 3.170 71.594 23.931 1.00 23.82 284 LEU D O 1
ATOM 4512 N N . ASN B 1 285 ? 2.457 71.702 21.802 1.00 19.84 285 ASN D N 1
ATOM 4513 C CA . ASN B 1 285 ? 3.483 72.657 21.412 1.00 18.92 285 ASN D CA 1
ATOM 4514 C C . ASN B 1 285 ? 3.042 74.089 21.710 1.00 22.28 285 ASN D C 1
ATOM 4515 O O . ASN B 1 285 ? 1.928 74.322 22.191 1.00 20.92 285 ASN D O 1
ATOM 4520 N N . GLU B 1 286 ? 3.909 75.046 21.421 1.00 22.14 286 GLU D N 1
ATOM 4521 C CA . GLU B 1 286 ? 3.656 76.418 21.833 1.00 21.68 286 GLU D CA 1
ATOM 4522 C C . GLU B 1 286 ? 2.419 76.994 21.165 1.00 20.42 286 GLU D C 1
ATOM 4523 O O . GLU B 1 286 ? 1.642 77.712 21.791 1.00 25.64 286 GLU D O 1
ATOM 4529 N N . GLU B 1 287 ? 2.235 76.670 19.896 1.00 22.45 287 GLU D N 1
ATOM 4530 C CA . GLU B 1 287 ? 1.065 77.151 19.157 1.00 20.63 287 GLU D CA 1
ATOM 4531 C C . GLU B 1 287 ? -0.225 76.550 19.732 1.00 19.10 287 GLU D C 1
ATOM 4532 O O . GLU B 1 287 ? -1.212 77.257 19.945 1.00 19.00 287 GLU D O 1
ATOM 4538 N N . GLU B 1 288 ? -0.214 75.251 19.996 1.00 19.30 288 GLU D N 1
ATOM 4539 C CA . GLU B 1 288 ? -1.378 74.610 20.591 1.00 20.74 288 GLU D CA 1
ATOM 4540 C C . GLU B 1 288 ? -1.675 75.176 21.971 1.00 21.76 288 GLU D C 1
ATOM 4541 O O . GLU B 1 288 ? -2.826 75.469 22.288 1.00 20.57 288 GLU D O 1
ATOM 4547 N N . MET B 1 289 ? -0.626 75.339 22.772 1.00 17.75 289 MET D N 1
ATOM 4548 C CA . MET B 1 289 ? -0.773 75.857 24.123 1.00 19.09 289 MET D CA 1
ATOM 4549 C C . MET B 1 289 ? -1.291 77.300 24.151 1.00 23.40 289 MET D C 1
ATOM 4550 O O . MET B 1 289 ? -2.036 77.675 25.050 1.00 22.97 289 MET D O 1
ATOM 4555 N N . ALA B 1 290 ? -0.881 78.121 23.185 1.00 17.75 290 ALA D N 1
ATOM 4556 C CA . ALA B 1 290 ? -1.445 79.467 23.049 1.00 22.88 290 ALA D CA 1
ATOM 4557 C C . ALA B 1 290 ? -2.956 79.426 22.804 1.00 28.30 290 ALA D C 1
ATOM 4558 O O . ALA B 1 290 ? -3.686 80.274 23.317 1.00 20.12 290 ALA D O 1
ATOM 4560 N N . LEU B 1 291 ? -3.420 78.457 22.012 1.00 28.95 291 LEU D N 1
ATOM 4561 C CA . LEU B 1 291 ? -4.859 78.281 21.798 1.00 23.33 291 LEU D CA 1
ATOM 4562 C C . LEU B 1 291 ? -5.535 77.908 23.121 1.00 23.19 291 LEU D C 1
ATOM 4563 O O . LEU B 1 291 ? -6.577 78.464 23.483 1.00 18.50 291 LEU D O 1
ATOM 4568 N N . LEU B 1 292 ? -4.910 77.008 23.869 1.00 18.01 292 LEU D N 1
ATOM 4569 C CA . LEU B 1 292 ? -5.485 76.536 25.119 1.00 25.38 292 LEU D CA 1
ATOM 4570 C C . LEU B 1 292 ? -5.578 77.663 26.134 1.00 20.04 292 LEU D C 1
ATOM 4571 O O . LEU B 1 292 ? -6.610 77.848 26.785 1.00 19.20 292 LEU D O 1
ATOM 4576 N N . ASN B 1 293 ? -4.490 78.409 26.282 1.00 17.94 293 ASN D N 1
ATOM 4577 C CA . ASN B 1 293 ? -4.463 79.486 27.257 1.00 21.08 293 ASN D CA 1
ATOM 4578 C C . ASN B 1 293 ? -5.508 80.567 26.954 1.00 21.06 293 ASN D C 1
ATOM 4579 O O . ASN B 1 293 ? -6.107 81.111 27.864 1.00 20.27 293 ASN D O 1
ATOM 4584 N N . ALA B 1 294 ? -5.742 80.842 25.675 1.00 17.81 294 ALA D N 1
ATOM 4585 C CA . ALA B 1 294 ? -6.714 81.860 25.289 1.00 22.31 294 ALA D CA 1
ATOM 4586 C C . ALA B 1 294 ? -8.121 81.361 25.591 1.00 21.78 294 ALA D C 1
ATOM 4587 O O . ALA B 1 294 ? -8.963 82.113 26.086 1.00 23.47 294 ALA D O 1
ATOM 4589 N N . SER B 1 295 ? -8.365 80.083 25.302 1.00 19.10 295 SER D N 1
ATOM 4590 C CA . SER B 1 295 ? -9.661 79.479 25.593 1.00 22.07 295 SER D CA 1
ATOM 4591 C C . SER B 1 295 ? -9.910 79.431 27.100 1.00 21.01 295 SER D C 1
ATOM 4592 O O . SER B 1 295 ? -11.008 79.739 27.563 1.00 18.75 295 SER D O 1
ATOM 4595 N N . ALA B 1 296 ? -8.896 79.048 27.866 1.00 21.55 296 ALA D N 1
ATOM 4596 C CA . ALA B 1 296 ? -9.032 78.980 29.324 1.00 20.53 296 ALA D CA 1
ATOM 4597 C C . ALA B 1 296 ? -9.322 80.355 29.950 1.00 22.22 296 ALA D C 1
ATOM 4598 O O . ALA B 1 296 ? -10.046 80.441 30.937 1.00 24.13 296 ALA D O 1
ATOM 4600 N N . LYS B 1 297 ? -8.751 81.420 29.386 1.00 22.30 297 LYS D N 1
ATOM 4601 C CA . LYS B 1 297 ? -9.036 82.775 29.860 1.00 29.04 297 LYS D CA 1
ATOM 4602 C C . LYS B 1 297 ? -10.528 83.128 29.655 1.00 25.49 297 LYS D C 1
ATOM 4603 O O . LYS B 1 297 ? -11.173 83.694 30.549 1.00 25.18 297 LYS D O 1
ATOM 4609 N N . ALA B 1 298 ? -11.063 82.767 28.492 1.00 22.67 298 ALA D N 1
ATOM 4610 C CA . ALA B 1 298 ? -12.483 82.965 28.167 1.00 19.06 298 ALA D CA 1
ATOM 4611 C C . ALA B 1 298 ? -13.387 82.133 29.078 1.00 23.54 298 ALA D C 1
ATOM 4612 O O . ALA B 1 298 ? -14.376 82.635 29.606 1.00 21.87 298 ALA D O 1
ATOM 4614 N N . VAL B 1 299 ? -13.027 80.867 29.283 1.00 21.71 299 VAL D N 1
ATOM 4615 C CA . VAL B 1 299 ? -13.784 79.991 30.175 1.00 21.97 299 VAL D CA 1
ATOM 4616 C C . VAL B 1 299 ? -13.691 80.511 31.617 1.00 18.28 299 VAL D C 1
ATOM 4617 O O . VAL B 1 299 ? -14.674 80.520 32.363 1.00 23.54 299 VAL D O 1
ATOM 4621 N N . ARG B 1 300 ? -12.518 80.981 32.004 1.00 19.92 300 ARG D N 1
ATOM 4622 C CA . ARG B 1 300 ? -12.370 81.591 33.326 1.00 20.78 300 ARG D CA 1
ATOM 4623 C C . ARG B 1 300 ? -13.282 82.806 33.506 1.00 18.23 300 ARG D C 1
ATOM 4624 O O . ARG B 1 300 ? -13.838 83.029 34.589 1.00 24.34 300 ARG D O 1
ATOM 4632 N N . ALA B 1 301 ? -13.397 83.614 32.458 1.00 25.25 301 ALA D N 1
ATOM 4633 C CA . ALA B 1 301 ? -14.203 84.828 32.521 1.00 26.03 301 ALA D CA 1
ATOM 4634 C C . ALA B 1 301 ? -15.667 84.490 32.791 1.00 28.76 301 ALA D C 1
ATOM 4635 O O . ALA B 1 301 ? -16.342 85.186 33.548 1.00 31.22 301 ALA D O 1
ATOM 4637 N N . THR B 1 302 ? -16.146 83.419 32.173 1.00 20.72 302 THR D N 1
ATOM 4638 C CA . THR B 1 302 ? -17.524 82.976 32.353 1.00 23.58 302 THR D CA 1
ATOM 4639 C C . THR B 1 302 ? -17.694 82.473 33.793 1.00 24.97 302 THR D C 1
ATOM 4640 O O . THR B 1 302 ? -18.663 82.780 34.487 1.00 23.07 302 THR D O 1
ATOM 4644 N N . LEU B 1 303 ? -16.712 81.710 34.251 1.00 26.31 303 LEU D N 1
ATOM 4645 C CA . LEU B 1 303 ? -16.745 81.160 35.593 1.00 21.63 303 LEU D CA 1
ATOM 4646 C C . LEU B 1 303 ? -16.718 82.259 36.659 1.00 29.36 303 LEU D C 1
ATOM 4647 O O . LEU B 1 303 ? -17.344 82.134 37.713 1.00 31.59 303 LEU D O 1
ATOM 4652 N N . ASP B 1 304 ? -15.986 83.341 36.397 1.00 28.41 304 ASP D N 1
ATOM 4653 C CA . ASP B 1 304 ? -15.929 84.441 37.353 1.00 27.32 304 ASP D CA 1
ATOM 4654 C C . ASP B 1 304 ? -17.277 85.167 37.428 1.00 34.90 304 ASP D C 1
ATOM 4655 O O . ASP B 1 304 ? -17.710 85.574 38.499 1.00 30.29 304 ASP D O 1
ATOM 4660 N N . THR B 1 305 ? -17.953 85.294 36.292 1.00 27.06 305 THR D N 1
ATOM 4661 C CA . THR B 1 305 ? -19.285 85.887 36.270 1.00 26.99 305 THR D CA 1
ATOM 4662 C C . THR B 1 305 ? -20.290 85.021 37.048 1.00 29.07 305 THR D C 1
ATOM 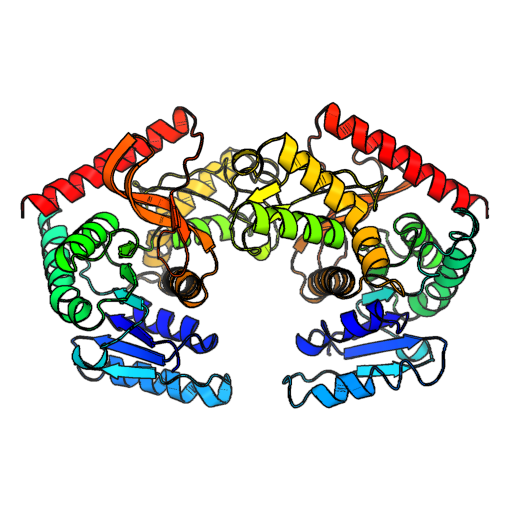4663 O O . THR B 1 305 ? -21.113 85.553 37.793 1.00 34.29 305 THR D O 1
ATOM 4667 N N . LEU B 1 306 ? -20.198 83.698 36.904 1.00 37.90 306 LEU D N 1
ATOM 4668 C CA . LEU B 1 306 ? -21.036 82.762 37.669 1.00 27.92 306 LEU D CA 1
ATOM 4669 C C . LEU B 1 306 ? -20.820 82.938 39.165 1.00 27.32 306 LEU D C 1
ATOM 4670 O O . LEU B 1 306 ? -21.779 83.019 39.941 1.00 27.09 306 LEU D O 1
ATOM 4675 N N . LYS B 1 307 ? -19.553 83.012 39.566 1.00 31.63 307 LYS D N 1
ATOM 4676 C CA . LYS B 1 307 ? -19.206 83.157 40.980 1.00 33.45 307 LYS D CA 1
ATOM 4677 C C . LYS B 1 307 ? -19.697 84.478 41.587 1.00 45.83 307 LYS D C 1
ATOM 4678 O O . LYS B 1 307 ? -19.966 84.556 42.789 1.00 47.76 307 LYS D O 1
ATOM 4684 N N . SER B 1 308 ? -19.822 85.511 40.754 1.00 37.58 308 SER D N 1
ATOM 4685 C CA . SER B 1 308 ? -20.225 86.830 41.224 1.00 40.79 308 SER D CA 1
ATOM 4686 C C . SER B 1 308 ? -21.742 87.012 41.320 1.00 40.74 308 SER D C 1
ATOM 4687 O O . SER B 1 308 ? -22.212 88.031 41.830 1.00 45.61 308 SER D O 1
ATOM 4690 N N . LEU B 1 309 ? -22.506 86.043 40.819 1.00 37.87 309 LEU D N 1
ATOM 4691 C CA . LEU B 1 309 ? -23.964 86.145 40.840 1.00 38.35 309 LEU D CA 1
ATOM 4692 C C . LEU B 1 309 ? -24.494 86.298 42.257 1.00 48.23 309 LEU D C 1
ATOM 4693 O O . LEU B 1 309 ? -24.056 85.588 43.157 1.00 50.24 309 LEU D O 1
#

InterPro domains:
  IPR001236 Lactate/malate dehydrogenase, N-terminal [PF00056] (4-142)
  IPR001557 L-lactate/malate dehydrogenase [PIRSF000102] (2-306)
  IPR001557 L-lactate/malate dehydrogenase [PR00086] (4-28)
  IPR001557 L-lactate/malate dehydrogenase [PR00086] (28-52)
  IPR001557 L-lactate/malate dehydrogenase [PR00086] (116-136)
  IPR001557 L-lactate/malate dehydrogenase [PR00086] (140-158)
  IPR001557 L-lactate/malate dehydrogenase [PR00086] (170-183)
  IPR011275 Malate dehydrogenase, type 3 [MF_00487] (3-307)
  IPR011275 Malate dehydrogenase, type 3 [TIGR01763] (2-306)
  IPR011275 Malate dehydrogenase, type 3 [cd01339] (5-304)
  IPR015955 Lactate dehydrogenase/glycoside hydrolase, family 4, C-terminal [G3DSA:3.90.110.10] (145-309)
  IPR015955 Lactate dehydrogenase/glycoside hydrolase, family 4, C-terminal [SSF56327] (144-306)
  IPR022383 Lactate/malate dehydrogenase, C-terminal [PF02866] (147-306)
  IPR036291 NAD(P)-binding domain superfamily [SSF51735] (2-142)

Solvent-accessible surface area: 26271 Å² total; per-residue (Å²): 230,119,89,48,0,0,0,3,7,1,39,127,32,0,24,20,0,1,72,74,0,0,44,132,91,18,3,27,1,8,3,3,27,149,84,144,43,66,0,67,40,80,2,101,101,22,99,110,24,15,114,156,76,60,6,104,5,150,15,39,16,6,52,85,28,60,61,0,28,111,5,52,0,0,0,0,20,22,35,18,87,142,164,33,74,94,59,116,86,61,18,0,108,44,0,7,86,58,0,128,46,9,0,55,89,0,2,96,64,0,70,123,0,3,0,0,0,23,7,75,26,11,9,4,0,0,20,5,0,2,99,35,21,64,19,69,77,86,47,0,0,0,2,2,7,9,12,4,3,29,28,10,76,64,21,0,3,127,75,21,26,6,8,93,87,4,1,11,8,2,5,2,3,3,65,22,137,41,3,0,11,4,38,125,3,0,4,0,3,1,2,45,0,75,73,53,7,58,116,104,120,15,60,121,14,20,78,106,2,52,129,1,29,38,57,55,47,109,118,76,160,106,36,48,18,46,147,42,11,0,40,4,0,9,56,0,0,32,0,10,13,125,62,52,61,16,4,8,6,0,1,2,46,0,97,34,31,21,64,19,80,54,1,2,0,3,0,0,0,19,0,0,58,36,0,11,69,118,25,20,119,13,81,25,59,150,123,15,59,61,78,0,78,65,5,7,161,40,6,74,49,8,2,69,28,13,98,88,120,234,105,90,50,0,0,0,2,6,1,37,132,30,0,24,15,0,0,104,106,1,0,57,137,94,16,3,19,1,10,2,3,28,158,86,143,42,65,0,69,41,77,1,103,99,28,87,109,30,13,114,143,119,64,12,100,4,117,3,65,17,9,56,83,32,62,68,0,27,114,4,54,0,0,0,0,25,25,35,28,114,110,156,120,82,62,51,206,97,54,40,12,96,45,2,7,74,56,0,128,49,9,0,55,88,0,2,94,65,1,73,125,0,3,0,0,0,25,7,94,35,14,12,4,0,0,18,6,0,1,98,34,23,61,17,74,77,88,46,0,0,0,3,4,4,9,13,4,5,31,26,10,59,53,17,0,5,127,78,22,38,11,7,89,98,10,0,15,6,3,7,0,3,6,72,20,127,51,4,0,12,4,37,128,2,0,5,0,10,1,2,46,0,73,75,51,5,66,109,121,104,17,61,108,2,20,77,94,2,44,107,1,29,38,57,56,62,114,129,75,170,115,52,64,14,44,140,40,10,0,37,4,0,8,56,0,0,31,0,8,14,128,64,53,76,17,6,6,6,0,1,1,51,0,92,33,44,10,67,22,86,52,1,2,0,4,0,0,0,16,0,0,56,36,0,12,78,118,28,19,105,9,76,28,61,145,125,17,56,62,74,0,81,65,5,5,162,40,6,71,56,30,3,74,40,14,99,89,109

B-factor: mean 25.53, std 13.95, range [9.1, 121.11]

Nearest PDB structures (foldseek):
  4cl3-assembly1_A  TM=1.003E+00  e=9.947E-64  Chloroflexus aurantiacus Y-400-fl
  1uxi-assembly1_A  TM=9.829E-01  e=3.633E-56  Chloroflexus aurantiacus
  1uxh-assembly1_A  TM=9.837E-01  e=1.036E-55  Chloroflexus aurantiacus
  7aob-assembly1_B  TM=9.857E-01  e=2.986E-46  Thermaerobacter marianensis
  7by8-assembly1_B  TM=9.887E-01  e=9.570E-46  Geobacillus stearothermophilus

Foldseek 3Di:
DWAEEEEEDLPLQSLLLVLVCQLVLRGAYEYEYQDPPRQQVSQVVSVVCCVVSPGDHHRHYDHDLLVLAQHQAYEYQDADDDCPPDDLLVRLVVRLVVLLVVLLSNLVRHVNHQYEYEYPPFFLSLLSSCVNNVHDQLRGWYQAFLLLQLQLLVVLCVQLVHDSVFKGAAWKAGAALLTQGDQQRIDGNPHRSCVRDPPVVSVVSNNCSRCVFVVQCVVVVDGTDRNSSSVSRSVLVSQQSVFVQDWTFIFGADPQALHDHGTTMTFTAGQYVSRGPGTDHDPDDPVSSVSNVVSVVVRVVSNVSSVVD/DAAEEEEEDCPQQRLLLVLVCQLVLREAYEYEYQDPPRQQVSQVVSVVCCVVSPHDYRGGYDHDLLVLAQHQEYEYADADDADPDADLLRRLVRRLVVLLVVLLSNLVRHVNHQYEYEYPPFFQSLLSSCVNNVHDQLRGWYFFFLLLQLQLLVVLCVQLVHDSVQKGAAWKAGAALLTQHDQQRIDGNPHRSCVRDPDVVNVVSNNCSRCVFVVQCVVVVDDTDHNSSSVRRSVLVVQQSVVVQDWTFIFGADPQALHDHGTTITFTARQYVSRGPGT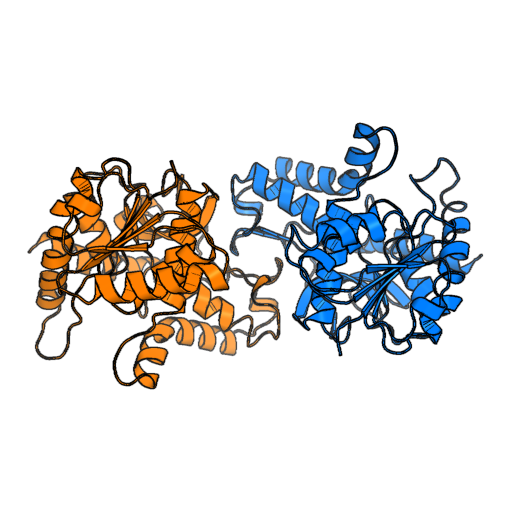DHDPDDPVSSVSNVVSVVVRVVSNVSSVVD

Organism: Chloroflexus aurantiacus (strain ATCC 29364 / DSM 637 / Y-400-fl) (NCBI:txid480224)